Protein AF-A0A4U0UN70-F1 (afdb_monomer_lite)

Sequence (633 aa):
MDRPNKPSAISPSGTGPQPSVHSEQGRVIASLPTGDSVEVLLYGATVTSWKANGRENIWVSDAAKLDGSKPVRGGVPIVFPCFGPPPKNHATSALPQHGFARNSTWVYLGKSSSESGKLASGGDDSVKLDFGLTSSELSEDAKKAWGYDFSLVYSVTLARDGLQTMLNVQNKGDKALEFQMLLHTYFRIDDISKVAINGLGSATYIDKVLNATEHQQSTPSLQITGEVDRVYSAIKQDTTSITQDGKPRLDVTRDGISDSVVWNPWIEKAKSMGDFEPKDGYKKMVCVETHHQPHGGPPISLLPLITNNTGVTHIIIAAIHLNDGADNITLNDDHPDHEKFNTLWGEVAWCQASGVKVMGMLGGAAKGSFARLDGDDPAIFEANYTPLREMFRKHRLDGIDLDIEEPTSIPGTIRLIDRLRADFGPTFLITLAPVATALLVGQPHLSGPAFDYHVLEAMRGHEIAWYNAQFYNGWGDASTTFWYEGIIGTGWRPEKVVVGLLTNPINGPSGYVAQPEIDRVLTVMRARHAGFGGVMGWEHFNALPGGTERPWEWAAHMSRVLHAPLPPMPAPQQQTPIRPYGQPAVLPPAPHPYPAESVKTLQDLGFTQQQAVAALNSTNGNVEYAAGLMFQD

Radius of gyration: 29.72 Å; chains: 1; bounding box: 67×87×91 Å

Structure (mmCIF, N/CA/C/O backbone):
data_AF-A0A4U0UN70-F1
#
_entry.id   AF-A0A4U0UN70-F1
#
loop_
_atom_site.group_PDB
_atom_site.id
_atom_site.type_symbol
_atom_site.label_atom_id
_atom_site.label_alt_id
_atom_site.label_comp_id
_atom_site.label_asym_id
_atom_site.label_entity_id
_atom_site.label_seq_id
_atom_site.pdbx_PDB_ins_code
_atom_site.Cartn_x
_atom_site.Cartn_y
_atom_site.Cartn_z
_atom_site.occupancy
_atom_site.B_iso_or_equiv
_atom_site.auth_seq_id
_atom_site.auth_comp_id
_atom_site.auth_asym_id
_atom_site.auth_atom_id
_atom_site.pdbx_PDB_model_num
ATOM 1 N N . MET A 1 1 ? -21.081 63.884 -5.073 1.00 39.16 1 MET A N 1
ATOM 2 C CA . MET A 1 1 ? -21.627 62.711 -5.783 1.00 39.16 1 MET A CA 1
ATOM 3 C C . MET A 1 1 ? -21.944 61.654 -4.743 1.00 39.16 1 MET A C 1
ATOM 5 O O . MET A 1 1 ? -21.038 60.955 -4.306 1.00 39.16 1 MET A O 1
ATOM 9 N N . ASP A 1 2 ? -23.203 61.590 -4.321 1.00 41.53 2 ASP A N 1
ATOM 10 C CA . ASP A 1 2 ? -23.737 60.471 -3.546 1.00 41.53 2 ASP A CA 1
ATOM 11 C C . ASP A 1 2 ? -23.903 59.261 -4.468 1.00 41.53 2 ASP A C 1
ATOM 13 O O . ASP A 1 2 ? -24.497 59.373 -5.540 1.00 41.53 2 ASP A O 1
ATOM 17 N N . ARG A 1 3 ? -23.348 58.107 -4.083 1.00 40.53 3 ARG A N 1
ATOM 18 C CA . ARG A 1 3 ? -23.580 56.838 -4.788 1.00 40.53 3 ARG A CA 1
ATOM 19 C C . ARG A 1 3 ? -24.790 56.144 -4.141 1.00 40.53 3 ARG A C 1
ATOM 21 O O . ARG A 1 3 ? -24.678 55.758 -2.980 1.00 40.53 3 ARG A O 1
ATOM 28 N N . PRO A 1 4 ? -25.917 55.943 -4.850 1.00 43.00 4 PRO A N 1
ATOM 29 C CA . PRO A 1 4 ? -27.187 55.521 -4.248 1.00 43.00 4 PRO A CA 1
ATOM 30 C C . PRO A 1 4 ? -27.306 54.018 -3.927 1.00 43.00 4 PRO A C 1
ATOM 32 O O . PRO A 1 4 ? -28.403 53.554 -3.666 1.00 43.00 4 PRO A O 1
ATOM 35 N N . ASN A 1 5 ? -26.210 53.251 -3.896 1.00 49.62 5 ASN A N 1
ATOM 36 C CA . ASN A 1 5 ? -26.229 51.812 -3.593 1.00 49.62 5 ASN A CA 1
ATOM 37 C C . ASN A 1 5 ? -25.052 51.426 -2.684 1.00 49.62 5 ASN A C 1
ATOM 39 O O . ASN A 1 5 ? -24.088 50.799 -3.125 1.00 49.62 5 ASN A O 1
ATOM 43 N N . LYS A 1 6 ? -25.105 51.825 -1.409 1.00 39.16 6 LYS A N 1
ATOM 44 C CA . LYS A 1 6 ? -24.233 51.247 -0.377 1.00 39.16 6 LYS A CA 1
ATOM 45 C C . LYS A 1 6 ? -24.945 50.000 0.167 1.00 39.16 6 LYS A C 1
ATOM 47 O O . LYS A 1 6 ? -26.040 50.165 0.702 1.00 39.16 6 LYS A O 1
ATOM 52 N N . PRO A 1 7 ? -24.396 48.779 0.023 1.00 43.22 7 PRO A N 1
ATOM 53 C CA . PRO A 1 7 ? -25.007 47.601 0.626 1.00 43.22 7 PRO A CA 1
ATOM 54 C C . PRO A 1 7 ? -25.120 47.815 2.138 1.00 43.22 7 PRO A C 1
ATOM 56 O O . PRO A 1 7 ? -24.177 48.283 2.783 1.00 43.22 7 PRO A O 1
ATOM 59 N N . SER A 1 8 ? -26.301 47.535 2.685 1.00 43.47 8 SER A N 1
ATOM 60 C CA . SER A 1 8 ? -26.552 47.563 4.122 1.00 43.47 8 SER A CA 1
ATOM 61 C C . SER A 1 8 ? -25.550 46.640 4.809 1.00 43.47 8 SER A C 1
ATOM 63 O O . SER A 1 8 ? -25.356 45.507 4.369 1.00 43.47 8 SER A O 1
ATOM 65 N N . ALA A 1 9 ? -24.897 47.117 5.870 1.00 42.62 9 ALA A N 1
ATOM 66 C CA . ALA A 1 9 ? -24.061 46.257 6.694 1.00 42.62 9 ALA A CA 1
ATOM 67 C C . ALA A 1 9 ? -24.926 45.093 7.192 1.00 42.62 9 ALA A C 1
ATOM 69 O O . ALA A 1 9 ? -25.946 45.317 7.850 1.00 42.62 9 ALA A O 1
ATOM 70 N N . ILE A 1 10 ? -24.541 43.867 6.832 1.00 39.62 10 ILE A N 1
ATOM 71 C CA . ILE A 1 10 ? -25.131 42.653 7.386 1.00 39.62 10 ILE A CA 1
ATOM 72 C C . ILE A 1 10 ? -24.912 42.756 8.895 1.00 39.62 10 ILE A C 1
ATOM 74 O O . ILE A 1 10 ? -23.777 42.746 9.369 1.00 39.62 10 ILE A O 1
ATOM 78 N N . SER A 1 11 ? -25.996 42.956 9.644 1.00 39.81 11 SER A N 1
ATOM 79 C CA . SER A 1 11 ? -25.937 42.835 11.098 1.00 39.81 11 SER A CA 1
ATOM 80 C C . SER A 1 11 ? -25.571 41.379 11.382 1.00 39.81 11 SER A C 1
ATOM 82 O O . SER A 1 11 ? -26.211 40.514 10.779 1.00 39.81 11 SER A O 1
ATOM 84 N N . PRO A 1 12 ? -24.565 41.073 12.222 1.00 40.34 12 PRO A N 1
ATOM 85 C CA . PRO A 1 12 ? -24.268 39.689 12.553 1.00 40.34 12 PRO A CA 1
ATOM 86 C C . PRO A 1 12 ? -25.548 39.065 13.109 1.00 40.34 12 PRO A C 1
ATOM 88 O O . PRO A 1 12 ? -26.079 39.515 14.126 1.00 40.34 12 PRO A O 1
ATOM 91 N N . SER A 1 13 ? -26.085 38.073 12.397 1.00 41.88 13 SER A N 1
ATOM 92 C CA . SER A 1 13 ? -27.080 37.167 12.953 1.00 41.88 13 SER A CA 1
ATOM 93 C C . SER A 1 13 ? -26.479 36.631 14.244 1.00 41.88 13 SER A C 1
ATOM 95 O O . SER A 1 13 ? -25.372 36.095 14.203 1.00 41.88 13 SER A O 1
ATOM 97 N N . GLY A 1 14 ? -27.148 36.850 15.379 1.00 40.41 14 GLY A N 1
ATOM 98 C CA . GLY A 1 14 ? -26.668 36.366 16.668 1.00 40.41 14 GLY A CA 1
ATOM 99 C C . GLY A 1 14 ? -26.328 34.888 16.544 1.00 40.41 14 GLY A C 1
ATOM 100 O O . GLY A 1 14 ? -27.217 34.079 16.291 1.00 40.41 14 GLY A O 1
ATOM 101 N N . THR A 1 15 ? -25.038 34.565 16.642 1.00 49.91 15 THR A N 1
ATOM 102 C CA . THR A 1 15 ? -24.543 33.192 16.686 1.00 49.91 15 THR A CA 1
ATOM 103 C C . THR A 1 15 ? -25.329 32.476 17.772 1.00 49.91 15 THR A C 1
ATOM 105 O O . THR A 1 15 ? -25.362 32.950 18.913 1.00 49.91 15 THR A O 1
ATOM 108 N N . GLY A 1 16 ? -26.000 31.379 17.418 1.00 59.00 16 GLY A N 1
ATOM 109 C CA . GLY A 1 16 ? -26.652 30.522 18.400 1.00 59.00 16 GLY A CA 1
ATOM 110 C C . GLY A 1 16 ? -25.645 30.064 19.464 1.00 59.00 16 GLY A C 1
ATOM 111 O O . GLY A 1 16 ? -24.437 30.295 19.318 1.00 59.00 16 GLY A O 1
ATOM 112 N N . PRO A 1 17 ? -26.107 29.452 20.565 1.00 67.38 17 PRO A N 1
ATOM 113 C CA . PRO A 1 17 ? -25.191 28.911 21.560 1.00 67.38 17 PRO A CA 1
ATOM 114 C C . PRO A 1 17 ? -24.171 27.992 20.870 1.00 67.38 17 PRO A C 1
ATOM 116 O O . PRO A 1 17 ? -24.545 27.143 20.072 1.00 67.38 17 PRO A O 1
ATOM 119 N N . GLN A 1 18 ? -22.888 28.219 21.142 1.00 79.69 18 GLN A N 1
ATOM 120 C CA . GLN A 1 18 ? -21.771 27.521 20.502 1.00 79.69 18 GLN A CA 1
ATOM 121 C C . GLN A 1 18 ? -21.252 26.389 21.390 1.00 79.69 18 GLN A C 1
ATOM 123 O O . GLN A 1 18 ? -21.380 26.473 22.618 1.00 79.69 18 GLN A O 1
ATOM 128 N N . PRO A 1 19 ? -20.563 25.390 20.817 1.00 86.94 19 PRO A N 1
ATOM 129 C CA . PRO A 1 19 ? -19.775 24.451 21.594 1.00 86.94 19 PRO A CA 1
ATOM 130 C C . PRO A 1 19 ? -18.744 25.170 22.475 1.00 86.94 19 PRO A C 1
ATOM 132 O O . PRO A 1 19 ? -17.940 25.994 22.018 1.00 86.94 19 PRO A O 1
ATOM 135 N N . SER A 1 20 ? -18.740 24.821 23.758 1.00 90.88 20 SER A N 1
ATOM 136 C CA . SER A 1 20 ? -17.734 25.283 24.712 1.00 90.88 20 SER A CA 1
ATOM 137 C C . SER A 1 20 ? -16.562 24.308 24.732 1.00 90.88 20 SER A C 1
ATOM 139 O O . SER A 1 20 ? -16.768 23.098 24.695 1.00 90.88 20 SER A O 1
ATOM 141 N N . VAL A 1 21 ? -15.336 24.830 24.779 1.00 94.19 21 VAL A N 1
ATOM 142 C CA . VAL A 1 21 ? -14.118 24.030 24.960 1.00 94.19 21 VAL A CA 1
ATOM 143 C C . VAL A 1 21 ? -13.220 24.757 25.939 1.00 94.19 21 VAL A C 1
ATOM 145 O O . VAL A 1 21 ? -12.977 25.952 25.769 1.00 94.19 21 VAL A O 1
ATOM 148 N N . HIS A 1 22 ? -12.733 24.049 26.946 1.00 93.56 22 HIS A N 1
ATOM 149 C CA . HIS A 1 22 ? -11.763 24.578 27.894 1.00 93.56 22 HIS A CA 1
ATOM 150 C C . HIS A 1 22 ? -10.779 23.488 28.304 1.00 93.56 22 HIS A C 1
ATOM 152 O O . HIS A 1 22 ? -11.084 22.296 28.240 1.00 93.56 22 HIS A O 1
ATOM 158 N N . SER A 1 23 ? -9.591 23.921 28.716 1.00 93.38 23 SER A N 1
ATOM 159 C CA . SER A 1 23 ? -8.544 23.034 29.203 1.00 93.38 23 SER A CA 1
ATOM 160 C C . SER A 1 23 ? -8.324 23.280 30.688 1.00 93.38 23 SER A C 1
ATOM 162 O O . SER A 1 23 ? -8.111 24.418 31.103 1.00 93.38 23 SER A O 1
ATOM 164 N N . GLU A 1 24 ? -8.351 22.222 31.487 1.00 90.44 24 GLU A N 1
ATOM 165 C CA . GLU A 1 24 ? -8.131 22.283 32.930 1.00 90.44 24 GLU A CA 1
ATOM 166 C C . GLU A 1 24 ? -7.367 21.036 33.386 1.00 90.44 24 GLU A C 1
ATOM 168 O O . GLU A 1 24 ? -7.670 19.930 32.952 1.00 90.44 24 GLU A O 1
ATOM 173 N N . GLN A 1 25 ? -6.358 21.209 34.250 1.00 88.38 25 GLN A N 1
ATOM 174 C CA . GLN A 1 25 ? -5.644 20.109 34.927 1.00 88.38 25 GLN A CA 1
ATOM 175 C C . GLN A 1 25 ? -5.179 18.973 33.987 1.00 88.38 25 GLN A C 1
ATOM 177 O O . GLN A 1 25 ? -5.319 17.791 34.296 1.00 88.38 25 GLN A O 1
ATOM 182 N N . GLY A 1 26 ? -4.628 19.325 32.819 1.00 94.31 26 GLY A N 1
ATOM 183 C CA . GLY A 1 26 ? -4.146 18.343 31.840 1.00 94.31 26 GLY A CA 1
ATOM 184 C C . GLY A 1 26 ? -5.257 17.620 31.071 1.00 94.31 26 GLY A C 1
ATOM 185 O O . GLY A 1 26 ? -5.017 16.550 30.514 1.00 94.31 26 GLY A O 1
ATOM 186 N N . ARG A 1 27 ? -6.466 18.184 31.041 1.00 96.69 27 ARG A N 1
ATOM 187 C CA . ARG A 1 27 ? -7.630 17.676 30.310 1.00 96.69 27 ARG A CA 1
ATOM 188 C C . ARG A 1 27 ? -8.160 18.733 29.356 1.00 96.69 27 ARG A C 1
ATOM 190 O O . ARG A 1 27 ? -7.995 19.927 29.599 1.00 96.69 27 ARG A O 1
ATOM 197 N N . VAL A 1 28 ? -8.828 18.283 28.304 1.00 98.06 28 VAL A N 1
ATOM 198 C CA . VAL A 1 28 ? -9.629 19.113 27.403 1.00 98.06 28 VAL A CA 1
ATOM 199 C C . VAL A 1 28 ? -11.071 18.641 27.502 1.00 98.06 28 VAL A C 1
ATOM 201 O O . VAL A 1 28 ? -11.358 17.462 27.296 1.00 98.06 28 VAL A O 1
ATOM 204 N N . ILE A 1 29 ? -11.968 19.561 27.840 1.00 97.62 29 ILE A N 1
ATOM 205 C CA . ILE A 1 29 ? -13.396 19.296 27.997 1.00 97.62 29 ILE A CA 1
ATOM 206 C C . ILE A 1 29 ? -14.133 20.081 26.926 1.00 97.62 29 ILE A C 1
ATOM 208 O O . ILE A 1 29 ? -13.940 21.294 26.798 1.00 97.62 29 ILE A O 1
ATOM 212 N N . ALA A 1 30 ? -14.994 19.396 26.181 1.00 95.56 30 ALA A N 1
ATOM 213 C CA . ALA A 1 30 ? -15.898 20.020 25.232 1.00 95.56 30 ALA A CA 1
ATOM 214 C C . ALA A 1 30 ? -17.350 19.670 25.548 1.00 95.56 30 ALA A C 1
ATOM 216 O O . ALA A 1 30 ? -17.654 18.521 25.860 1.00 95.56 30 ALA A O 1
ATOM 217 N N . SER A 1 31 ? -18.237 20.656 25.427 1.00 94.50 31 SER A N 1
ATOM 218 C CA . SER A 1 31 ? -19.676 20.477 25.630 1.00 94.50 31 SER A CA 1
ATOM 219 C C . SER A 1 31 ? -20.471 21.199 24.554 1.00 94.50 31 SER A C 1
ATOM 221 O O . SER A 1 31 ? -20.181 22.358 24.239 1.00 94.50 31 SER A O 1
ATOM 223 N N . LEU A 1 32 ? -21.491 20.526 24.032 1.00 91.75 32 LEU A N 1
ATOM 224 C CA . LEU A 1 32 ? -22.459 21.088 23.099 1.00 91.75 32 LEU A CA 1
ATOM 225 C C . LEU A 1 32 ? -23.590 21.805 23.855 1.00 91.75 32 LEU A C 1
ATOM 227 O O . LEU A 1 32 ? -23.901 21.442 24.993 1.00 91.75 32 LEU A O 1
ATOM 231 N N . PRO A 1 33 ? -24.280 22.768 23.220 1.00 88.38 33 PRO A N 1
ATOM 232 C CA . PRO A 1 33 ? -25.488 23.386 23.774 1.00 88.38 33 PRO A CA 1
ATOM 233 C C . PRO A 1 33 ? -26.600 22.389 24.130 1.00 88.38 33 PRO A C 1
ATOM 235 O O . PRO A 1 33 ? -27.427 22.665 24.996 1.00 88.38 33 PRO A O 1
ATOM 238 N N . THR A 1 34 ? -26.619 21.228 23.471 1.00 86.94 34 THR A N 1
ATOM 239 C CA . THR A 1 34 ? -27.559 20.127 23.725 1.00 86.94 34 THR A CA 1
ATOM 240 C C . THR A 1 34 ? -27.290 19.383 25.036 1.00 86.94 34 THR A C 1
ATOM 242 O O . THR A 1 34 ? -28.131 18.596 25.467 1.00 86.94 34 THR A O 1
ATOM 245 N N . GLY A 1 35 ? -26.156 19.647 25.694 1.00 90.88 35 GLY A N 1
ATOM 246 C CA . GLY A 1 35 ? -25.742 19.012 26.945 1.00 90.88 35 GLY A CA 1
ATOM 247 C C . GLY A 1 35 ? -24.830 17.796 26.766 1.00 90.88 35 GLY A C 1
ATOM 248 O O . GLY A 1 35 ? -24.336 17.272 27.764 1.00 90.88 35 GLY A O 1
ATOM 249 N N . ASP A 1 36 ? -24.583 17.356 25.529 1.00 94.81 36 ASP A N 1
ATOM 250 C CA . ASP A 1 36 ? -23.566 16.351 25.223 1.00 94.81 36 ASP A CA 1
ATOM 251 C C . ASP A 1 36 ? -22.178 16.887 25.589 1.00 94.81 36 ASP A C 1
ATOM 253 O O . ASP A 1 36 ? -21.886 18.068 25.386 1.00 94.81 36 ASP A O 1
ATOM 257 N N . SER A 1 37 ? -21.308 16.033 26.123 1.00 97.06 37 SER A N 1
ATOM 258 C CA . SER A 1 37 ? -19.964 16.437 26.539 1.00 97.06 37 SER A CA 1
ATOM 259 C C . SER A 1 37 ? -18.942 15.325 26.361 1.00 97.06 37 SER A C 1
ATOM 261 O O . SER A 1 37 ? -19.271 14.153 26.541 1.00 97.06 37 SER A O 1
ATOM 263 N N . VAL A 1 38 ? -17.691 15.693 26.106 1.00 98.31 38 VAL A N 1
ATOM 264 C CA . VAL A 1 38 ? -16.540 14.786 26.084 1.00 98.31 38 VAL A CA 1
ATOM 265 C C . VAL A 1 38 ? -15.403 15.352 26.928 1.00 98.31 38 VAL A C 1
ATOM 267 O O . VAL A 1 38 ? -15.160 16.560 26.932 1.00 98.31 38 VAL A O 1
ATOM 270 N N . GLU A 1 39 ? -14.700 14.472 27.632 1.00 98.44 39 GLU A N 1
ATOM 271 C CA . GLU A 1 39 ? -13.468 14.780 28.355 1.00 98.44 39 GLU A CA 1
ATOM 272 C C . GLU A 1 39 ? -12.322 13.935 27.797 1.00 98.44 39 GLU A C 1
ATOM 274 O O . GLU A 1 39 ? -12.443 12.712 27.678 1.00 98.44 39 GLU A O 1
ATOM 279 N N . VAL A 1 40 ? -11.206 14.590 27.471 1.00 98.69 40 VAL A N 1
ATOM 280 C CA . VAL A 1 40 ? -9.983 13.951 26.978 1.00 98.69 40 VAL A CA 1
ATOM 281 C C . VAL A 1 40 ? -8.817 14.307 27.893 1.00 98.69 40 VAL A C 1
ATOM 283 O O . VAL A 1 40 ? -8.477 15.480 28.050 1.00 98.69 40 VAL A O 1
ATOM 286 N N . LEU A 1 41 ? -8.183 13.300 28.490 1.00 98.50 41 LEU A N 1
ATOM 287 C CA . LEU A 1 41 ? -6.943 13.454 29.248 1.00 98.50 41 LEU A CA 1
ATOM 288 C C . LEU A 1 41 ? -5.764 13.566 28.272 1.00 98.50 41 LEU A C 1
ATOM 290 O O . LEU A 1 41 ? -5.604 12.707 27.408 1.00 98.50 41 LEU A O 1
ATOM 294 N N . LEU A 1 42 ? -4.912 14.588 28.419 1.00 98.31 42 LEU A N 1
ATOM 295 C CA . LEU A 1 42 ? -3.741 14.769 27.544 1.00 98.31 42 LEU A CA 1
ATOM 296 C C . LEU A 1 42 ? -2.763 13.596 27.649 1.00 98.31 42 LEU A C 1
ATOM 298 O O . LEU A 1 42 ? -2.145 13.211 26.657 1.00 98.31 42 LEU A O 1
ATOM 302 N N . TYR A 1 43 ? -2.648 12.990 28.831 1.00 98.25 43 TYR A N 1
ATOM 303 C CA . TYR A 1 43 ? -1.920 11.738 28.982 1.00 98.25 43 TYR A CA 1
ATOM 304 C C . TYR A 1 43 ? -2.631 10.612 28.219 1.00 98.25 43 TYR A C 1
ATOM 306 O O . TYR A 1 43 ? -3.768 10.238 28.516 1.00 98.25 43 TYR A O 1
ATOM 314 N N . GLY A 1 44 ? -1.954 10.111 27.191 1.00 97.88 44 GLY A N 1
ATOM 315 C CA . GLY A 1 44 ? -2.436 9.123 26.239 1.00 97.88 44 GLY A CA 1
ATOM 316 C C . GLY A 1 44 ? -3.505 9.615 25.263 1.00 97.88 44 GLY A C 1
ATOM 317 O O . GLY A 1 44 ? -4.091 8.765 24.598 1.00 97.88 44 GLY A O 1
ATOM 318 N N . ALA A 1 45 ? -3.816 10.923 25.237 1.00 98.25 45 ALA A N 1
ATOM 319 C CA . ALA A 1 45 ? -4.998 11.490 24.566 1.00 98.25 45 ALA A CA 1
ATOM 320 C C . ALA A 1 45 ? -6.278 10.663 24.821 1.00 98.25 45 ALA A C 1
ATOM 322 O O . ALA A 1 45 ? -7.106 10.449 23.934 1.00 98.25 45 ALA A O 1
ATOM 323 N N . THR A 1 46 ? -6.417 10.141 26.043 1.00 98.50 46 THR A N 1
ATOM 324 C CA . THR A 1 46 ? -7.454 9.160 26.367 1.00 98.50 46 THR A CA 1
ATOM 325 C C . THR A 1 46 ? -8.775 9.868 26.618 1.00 98.50 46 THR A C 1
ATOM 327 O O . THR A 1 46 ? -8.876 10.685 27.533 1.00 98.50 46 THR A O 1
ATOM 330 N N . VAL A 1 47 ? -9.814 9.516 25.857 1.00 98.75 47 VAL A N 1
ATOM 331 C CA . VAL A 1 47 ? -11.188 9.928 26.182 1.00 98.75 47 VAL A CA 1
ATOM 332 C C . VAL A 1 47 ? -11.597 9.235 27.481 1.00 98.75 47 VAL A C 1
ATOM 334 O O . VAL A 1 47 ? -11.630 8.007 27.535 1.00 98.75 47 VAL A O 1
ATOM 337 N N . THR A 1 48 ? -11.888 10.002 28.528 1.00 98.44 48 THR A N 1
ATOM 338 C CA . THR A 1 48 ? -12.242 9.497 29.869 1.00 98.44 48 THR A CA 1
ATOM 339 C C . THR A 1 48 ? -13.737 9.594 30.163 1.00 98.44 48 THR A C 1
ATOM 341 O O . THR A 1 48 ? -14.237 8.866 31.015 1.00 98.44 48 THR A O 1
ATOM 344 N N . SER A 1 49 ? -14.468 10.452 29.451 1.00 98.44 49 SER A N 1
ATOM 345 C CA . SER A 1 49 ? -15.922 10.593 29.572 1.00 98.44 49 SER A CA 1
ATOM 346 C C . SER A 1 49 ? -16.516 10.986 28.226 1.00 98.44 49 SER A C 1
ATOM 348 O O . SER A 1 49 ? -15.965 11.839 27.530 1.00 98.44 49 SER A O 1
ATOM 350 N N . TRP A 1 50 ? -17.652 10.387 27.873 1.00 98.56 50 TRP A N 1
ATOM 351 C CA . TRP A 1 50 ? -18.524 10.875 26.808 1.00 98.56 50 TRP A CA 1
ATOM 352 C C . TRP A 1 50 ? -19.974 10.716 27.248 1.00 98.56 50 TRP A C 1
ATOM 354 O O . TRP A 1 50 ? -20.500 9.608 27.384 1.00 98.56 50 TRP A O 1
ATOM 364 N N . LYS A 1 51 ? -20.630 11.853 27.461 1.00 98.25 51 LYS A N 1
ATOM 365 C CA . LYS A 1 51 ? -22.034 11.924 27.840 1.00 98.25 51 LYS A CA 1
ATOM 366 C C . LYS A 1 51 ? -22.847 12.348 26.635 1.00 98.25 51 LYS A C 1
ATOM 368 O O . LYS A 1 51 ? -22.600 13.411 26.077 1.00 98.25 51 LYS A O 1
ATOM 373 N N . ALA A 1 52 ? -23.839 11.539 26.297 1.00 94.88 52 ALA A N 1
ATOM 374 C CA . ALA A 1 52 ? -24.858 11.871 25.314 1.00 94.88 52 ALA A CA 1
ATOM 375 C C . ALA A 1 52 ? -26.230 11.629 25.933 1.00 94.88 52 ALA A C 1
ATOM 377 O O . ALA A 1 52 ? -26.410 10.667 26.686 1.00 94.88 52 ALA A O 1
ATOM 378 N N . ASN A 1 53 ? -27.188 12.522 25.671 1.00 89.50 53 ASN A N 1
ATOM 379 C CA . ASN A 1 53 ? -28.541 12.433 26.236 1.00 89.50 53 ASN A CA 1
ATOM 380 C C . ASN A 1 53 ? -28.555 12.242 27.775 1.00 89.50 53 ASN A C 1
ATOM 382 O O . ASN A 1 53 ? -29.348 11.479 28.326 1.00 89.50 53 ASN A O 1
ATOM 386 N N . GLY A 1 54 ? -27.626 12.904 28.479 1.00 90.81 54 GLY A N 1
ATOM 387 C CA . GLY A 1 54 ? -27.484 12.830 29.939 1.00 90.81 54 GLY A CA 1
ATOM 388 C C . GLY A 1 54 ? -26.920 11.509 30.486 1.00 90.81 54 GLY A C 1
ATOM 389 O O . GLY A 1 54 ? -26.861 11.335 31.704 1.00 90.81 54 GLY A O 1
ATOM 390 N N . ARG A 1 55 ? -26.490 10.579 29.625 1.00 95.38 55 ARG A N 1
ATOM 391 C CA . ARG A 1 55 ? -25.961 9.265 30.008 1.00 95.38 55 ARG A CA 1
ATOM 392 C C . ARG A 1 55 ? -24.472 9.156 29.693 1.00 95.38 55 ARG A C 1
ATOM 394 O O . ARG A 1 55 ? -24.054 9.429 28.577 1.00 95.38 55 ARG A O 1
ATOM 401 N N . GLU A 1 56 ? -23.690 8.699 30.670 1.00 98.06 56 GLU A N 1
ATOM 402 C CA . GLU A 1 56 ? -22.283 8.332 30.469 1.00 98.06 56 GLU A CA 1
ATOM 403 C C . GLU A 1 56 ? -22.173 7.051 29.630 1.00 98.06 56 GLU A C 1
ATOM 405 O O . GLU A 1 56 ? -22.776 6.022 29.968 1.00 98.06 56 GLU A O 1
ATOM 410 N N . ASN A 1 57 ? -21.392 7.117 28.554 1.00 98.31 57 ASN A N 1
ATOM 411 C CA . ASN A 1 57 ? -21.167 6.017 27.620 1.00 98.31 57 ASN A CA 1
ATOM 412 C C . ASN A 1 57 ? -19.806 5.346 27.796 1.00 98.31 57 ASN A C 1
ATOM 414 O O . ASN A 1 57 ? -19.626 4.235 27.298 1.00 98.31 57 ASN A O 1
ATOM 418 N N . ILE A 1 58 ? -18.881 5.968 28.524 1.00 98.56 58 ILE A N 1
ATOM 419 C CA . ILE A 1 58 ? -17.527 5.467 28.733 1.00 98.56 58 ILE A CA 1
ATOM 420 C C . ILE A 1 58 ? -17.381 4.938 30.157 1.00 98.56 58 ILE A C 1
ATOM 422 O O . ILE A 1 58 ? -17.822 5.549 31.130 1.00 98.56 58 ILE A O 1
ATOM 426 N N . TRP A 1 59 ? -16.795 3.752 30.287 1.00 98.69 59 TRP A N 1
ATOM 427 C CA . TRP A 1 59 ? -16.456 3.177 31.581 1.00 98.69 59 TRP A CA 1
ATOM 428 C C . TRP A 1 59 ? -14.989 3.459 31.904 1.00 98.69 59 TRP A C 1
ATOM 430 O O . TRP A 1 59 ? -14.097 3.184 31.100 1.00 98.69 59 TRP A O 1
ATOM 440 N N . VAL A 1 60 ? -14.744 3.980 33.103 1.00 98.62 60 VAL A N 1
ATOM 441 C CA . VAL A 1 60 ? -13.414 4.174 33.685 1.00 98.62 60 VAL A CA 1
ATOM 442 C C . VAL A 1 60 ? -13.406 3.509 35.053 1.00 98.62 60 VAL A C 1
ATOM 444 O O . VAL A 1 60 ? -14.382 3.609 35.791 1.00 98.62 60 VAL A O 1
ATOM 447 N N . SER A 1 61 ? -12.323 2.801 35.364 1.00 98.50 61 SER A N 1
ATOM 448 C CA . SER A 1 61 ? -12.114 2.186 36.674 1.00 98.50 61 SER A CA 1
ATOM 449 C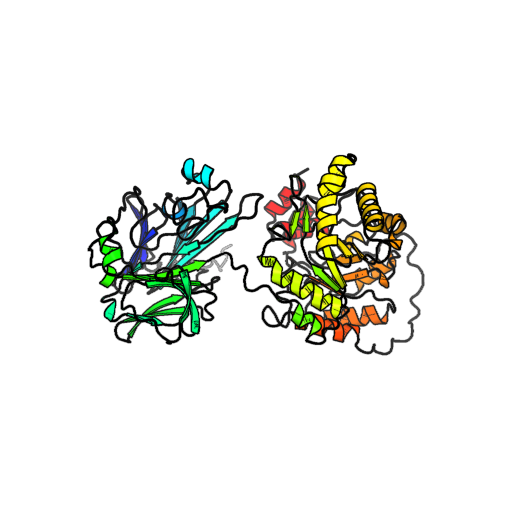 C . SER A 1 61 ? -11.982 3.250 37.762 1.00 98.50 61 SER A C 1
ATOM 451 O O . SER A 1 61 ? -11.262 4.232 37.580 1.00 98.50 61 SER A O 1
ATOM 453 N N . ASP A 1 62 ? -12.562 3.007 38.936 1.00 97.94 62 ASP A N 1
ATOM 454 C CA . ASP A 1 62 ? -12.428 3.897 40.099 1.00 97.94 62 ASP A CA 1
ATOM 455 C C . ASP A 1 62 ? -10.975 3.971 40.607 1.00 97.94 62 ASP A C 1
ATOM 457 O O . ASP A 1 62 ? -10.566 4.944 41.240 1.00 97.94 62 ASP A O 1
ATOM 461 N N . ALA A 1 63 ? -10.167 2.948 40.309 1.00 97.38 63 ALA A N 1
ATOM 462 C CA . ALA A 1 63 ? -8.742 2.900 40.631 1.00 97.38 63 ALA A CA 1
ATOM 463 C C . ALA A 1 63 ? -7.839 3.429 39.500 1.00 97.38 63 ALA A C 1
ATOM 465 O O . ALA A 1 63 ? -6.608 3.397 39.641 1.00 97.38 63 ALA A O 1
ATOM 466 N N . ALA A 1 64 ? -8.415 3.903 38.385 1.00 96.88 64 ALA A N 1
ATOM 467 C CA . ALA A 1 64 ? -7.648 4.432 37.265 1.00 96.88 64 ALA A CA 1
ATOM 468 C C . ALA A 1 64 ? -6.774 5.615 37.702 1.00 96.88 64 ALA A C 1
ATOM 470 O O . ALA A 1 64 ? -7.193 6.507 38.442 1.00 96.88 64 ALA A O 1
ATOM 471 N N . LYS A 1 65 ? -5.531 5.636 37.218 1.00 95.56 65 LYS A N 1
ATOM 472 C CA . LYS A 1 65 ? -4.618 6.758 37.431 1.00 95.56 65 LYS A CA 1
ATOM 473 C C . LYS A 1 65 ? -4.852 7.799 36.345 1.00 95.56 65 LYS A C 1
ATOM 475 O O . LYS A 1 65 ? -4.620 7.531 35.174 1.00 95.56 65 LYS A O 1
ATOM 480 N N . LEU A 1 66 ? -5.340 8.971 36.749 1.00 95.31 66 LEU A N 1
ATOM 481 C CA . LEU A 1 66 ? -5.614 10.114 35.866 1.00 95.31 66 LEU A CA 1
ATOM 482 C C . LEU A 1 66 ? -4.584 11.243 36.034 1.00 95.31 66 LEU A C 1
ATOM 484 O O . LEU A 1 66 ? -4.779 12.341 35.527 1.00 95.31 66 LEU A O 1
ATOM 488 N N . ASP A 1 67 ? -3.510 10.978 36.778 1.00 93.62 67 ASP A N 1
ATOM 489 C CA . ASP A 1 67 ? -2.402 11.896 37.069 1.00 93.62 67 ASP A CA 1
ATOM 490 C C . ASP A 1 67 ? -1.238 11.767 36.068 1.00 93.62 67 ASP A C 1
ATOM 492 O O . ASP A 1 67 ? -0.209 12.419 36.225 1.00 93.62 67 ASP A O 1
ATOM 496 N N . GLY A 1 68 ? -1.386 10.909 35.053 1.00 92.50 68 GLY A N 1
ATOM 497 C CA . GLY A 1 68 ? -0.353 10.617 34.060 1.00 92.50 68 GLY A CA 1
ATOM 498 C C . GLY A 1 68 ? 0.749 9.666 34.537 1.00 92.50 68 GLY A C 1
ATOM 499 O O . GLY A 1 68 ? 1.733 9.471 33.832 1.00 92.50 68 GLY A O 1
ATOM 500 N N . SER A 1 69 ? 0.611 9.047 35.717 1.00 92.69 69 SER A N 1
ATOM 501 C CA . SER A 1 69 ? 1.611 8.092 36.223 1.00 92.69 69 SER A CA 1
ATOM 502 C C . SER A 1 69 ? 1.551 6.718 35.548 1.00 92.69 69 SER A C 1
ATOM 504 O O . SER A 1 69 ? 2.537 5.978 35.567 1.00 92.69 69 SER A O 1
ATOM 506 N N . LYS A 1 70 ? 0.388 6.344 35.001 1.00 94.56 70 LYS A N 1
ATOM 507 C CA . LYS A 1 70 ? 0.124 5.065 34.328 1.00 94.56 70 LYS A CA 1
ATOM 508 C C . LYS A 1 70 ? -0.966 5.247 33.271 1.00 94.56 70 LYS A C 1
ATOM 510 O O . LYS A 1 70 ? -1.797 6.141 33.433 1.00 94.56 70 LYS A O 1
ATOM 515 N N . PRO A 1 71 ? -1.034 4.375 32.247 1.00 95.00 71 PRO A N 1
ATOM 516 C CA . PRO A 1 71 ? -2.174 4.322 31.339 1.00 95.00 71 PRO A CA 1
ATOM 517 C C . PRO A 1 71 ? -3.501 4.234 32.083 1.00 95.00 71 PRO A C 1
ATOM 519 O O . PRO A 1 71 ? -3.628 3.501 33.068 1.00 95.00 71 PRO A O 1
ATOM 522 N N . VAL A 1 72 ? -4.501 4.949 31.577 1.00 97.50 72 VAL A N 1
ATOM 523 C CA . VAL A 1 72 ? -5.846 4.948 32.151 1.00 97.50 72 VAL A CA 1
ATOM 524 C C . VAL A 1 72 ? -6.468 3.558 31.998 1.00 97.50 72 VAL A C 1
ATOM 526 O O . VAL A 1 72 ? -6.510 2.992 30.904 1.00 97.50 72 VAL A O 1
ATOM 529 N N . ARG A 1 73 ? -6.977 2.998 33.103 1.00 97.69 73 ARG A N 1
ATOM 530 C CA . ARG A 1 73 ? -7.800 1.785 33.069 1.00 97.69 73 ARG A CA 1
ATOM 531 C C . ARG A 1 73 ? -9.242 2.164 32.747 1.00 97.69 73 ARG A C 1
ATOM 533 O O . ARG A 1 73 ? -9.992 2.570 33.632 1.00 97.69 73 ARG A O 1
ATOM 540 N N . GLY A 1 74 ? -9.622 1.990 31.491 1.00 97.50 74 GLY A N 1
ATOM 541 C CA . GLY A 1 74 ? -10.910 2.421 30.962 1.00 97.50 74 GLY A CA 1
ATOM 542 C C . GLY A 1 74 ? -10.750 3.555 29.960 1.00 97.50 74 GLY A C 1
ATOM 543 O O . GLY A 1 74 ? -9.627 3.890 29.586 1.00 97.50 74 GLY A O 1
ATOM 544 N N . GLY A 1 75 ? -11.854 4.157 29.531 1.00 98.38 75 GLY A N 1
ATOM 545 C CA . GLY A 1 75 ? -11.797 5.222 28.536 1.00 98.38 75 GLY A CA 1
ATOM 546 C C . GLY A 1 75 ? -11.694 4.712 27.099 1.00 98.38 75 GLY A C 1
ATOM 547 O O . GLY A 1 75 ? -12.195 3.636 26.764 1.00 98.38 75 GLY A O 1
ATOM 548 N N . VAL A 1 76 ? -10.984 5.478 26.269 1.00 98.44 76 VAL A N 1
ATOM 549 C CA . VAL A 1 76 ? -10.518 5.085 24.929 1.00 98.44 76 VAL A CA 1
ATOM 550 C C . VAL A 1 76 ? -8.986 5.183 24.867 1.00 98.44 76 VAL A C 1
ATOM 552 O O . VAL A 1 76 ? -8.460 6.150 24.314 1.00 98.44 76 VAL A O 1
ATOM 555 N N . PRO A 1 77 ? -8.227 4.250 25.478 1.00 98.25 77 PRO A N 1
ATOM 556 C CA . PRO A 1 77 ? -6.776 4.234 25.343 1.00 98.25 77 PRO A CA 1
ATOM 557 C C . PRO A 1 77 ? -6.352 3.986 23.893 1.00 98.25 77 PRO A C 1
ATOM 559 O O . PRO A 1 77 ? -6.856 3.069 23.237 1.00 98.25 77 PRO A O 1
ATOM 562 N N . ILE A 1 78 ? -5.376 4.763 23.425 1.00 98.19 78 ILE A N 1
ATOM 563 C CA . ILE A 1 78 ? -4.778 4.608 22.097 1.00 98.19 78 ILE A CA 1
ATOM 564 C C . ILE A 1 78 ? -3.605 3.632 22.194 1.00 98.19 78 ILE A C 1
ATOM 566 O O . ILE A 1 78 ? -2.570 3.917 22.802 1.00 98.19 78 ILE A O 1
ATOM 570 N N . VAL A 1 79 ? -3.770 2.459 21.598 1.00 97.19 79 VAL A N 1
ATOM 571 C CA . VAL A 1 79 ? -2.726 1.440 21.480 1.00 97.19 79 VAL A CA 1
ATOM 572 C C . VAL A 1 79 ? -2.005 1.654 20.155 1.00 97.19 79 VAL A C 1
ATOM 574 O O . VAL A 1 79 ? -2.634 1.597 19.104 1.00 97.19 79 VAL A O 1
ATOM 577 N N . PHE A 1 80 ? -0.702 1.919 20.214 1.00 95.88 80 PHE A N 1
ATOM 578 C CA . PHE A 1 80 ? 0.176 2.097 19.054 1.00 95.88 80 PHE A CA 1
ATOM 579 C C . PHE A 1 80 ? 1.635 2.052 19.528 1.00 95.88 80 PHE A C 1
ATOM 581 O O . PHE A 1 80 ? 1.927 2.610 20.599 1.00 95.88 80 PHE A O 1
ATOM 588 N N . PRO A 1 81 ? 2.571 1.447 18.774 1.00 92.75 81 PRO A N 1
ATOM 589 C CA . PRO A 1 81 ? 2.431 0.793 17.461 1.00 92.75 81 PRO A CA 1
ATOM 590 C C . PRO A 1 81 ? 2.275 -0.739 17.524 1.00 92.75 81 PRO A C 1
ATOM 592 O O . PRO A 1 81 ? 2.427 -1.414 16.513 1.00 92.75 81 PRO A O 1
ATOM 595 N N . CYS A 1 82 ? 2.030 -1.330 18.696 1.00 90.44 82 CYS A N 1
ATOM 596 C CA . CYS A 1 82 ? 1.822 -2.775 18.835 1.00 90.44 82 CYS A CA 1
ATOM 597 C C . CYS A 1 82 ? 0.600 -3.081 19.701 1.00 90.44 82 CYS A C 1
ATOM 599 O O . CYS A 1 82 ? 0.354 -2.394 20.692 1.00 90.44 82 CYS A O 1
ATOM 601 N N . PHE A 1 83 ? -0.151 -4.130 19.359 1.00 88.00 83 PHE A N 1
ATOM 602 C CA . PHE A 1 83 ? -1.289 -4.618 20.129 1.00 88.00 83 PHE A CA 1
ATOM 603 C C . PHE A 1 83 ? -0.909 -5.853 20.950 1.00 88.00 83 PHE A C 1
ATOM 605 O O . PHE A 1 83 ? -0.553 -6.903 20.427 1.00 88.00 83 PHE A O 1
ATOM 612 N N . GLY A 1 84 ? -1.052 -5.749 22.273 1.00 83.69 84 GLY A N 1
ATOM 613 C CA . GLY A 1 84 ? -0.692 -6.830 23.183 1.00 83.69 84 GLY A CA 1
ATOM 614 C C . GLY A 1 84 ? 0.820 -6.905 23.413 1.00 83.69 84 GLY A C 1
ATOM 615 O O . GLY A 1 84 ? 1.503 -5.880 23.310 1.00 83.69 84 GLY A O 1
ATOM 616 N N . PRO A 1 85 ? 1.337 -8.069 23.850 1.00 81.56 85 PRO A N 1
ATOM 617 C CA . PRO A 1 85 ? 2.768 -8.266 24.040 1.00 81.56 85 PRO A CA 1
ATOM 618 C C . PRO A 1 85 ? 3.506 -8.118 22.703 1.00 81.56 85 PRO A C 1
ATOM 620 O O . PRO A 1 85 ? 3.069 -8.711 21.716 1.00 81.56 85 PRO A O 1
ATOM 623 N N . PRO A 1 86 ? 4.608 -7.355 22.645 1.00 82.12 86 PRO A N 1
ATOM 624 C CA . PRO A 1 86 ? 5.341 -7.170 21.400 1.00 82.12 86 PRO A CA 1
ATOM 625 C C . PRO A 1 86 ? 5.956 -8.497 20.906 1.00 82.12 86 PRO A C 1
ATOM 627 O O . PRO A 1 86 ? 6.408 -9.309 21.724 1.00 82.12 86 PRO A O 1
ATOM 630 N N . PRO A 1 87 ? 6.038 -8.725 19.582 1.00 72.69 87 PRO A N 1
ATOM 631 C CA . PRO A 1 87 ? 6.736 -9.883 19.034 1.00 72.69 87 PRO A CA 1
ATOM 632 C C . PRO A 1 87 ? 8.238 -9.780 19.313 1.00 72.69 87 PRO A C 1
ATOM 634 O O . PRO A 1 87 ? 8.816 -8.698 19.231 1.00 72.69 87 PRO A O 1
ATOM 637 N N . LYS A 1 88 ? 8.900 -10.911 19.591 1.00 73.88 88 LYS A N 1
ATOM 638 C CA . LYS A 1 88 ? 10.343 -10.934 19.905 1.00 73.88 88 LYS A CA 1
ATOM 639 C C . LYS A 1 88 ? 11.233 -10.472 18.744 1.00 73.88 88 LYS A C 1
ATOM 641 O O . LYS A 1 88 ? 12.280 -9.894 18.996 1.00 73.88 88 LYS A O 1
ATOM 646 N N . ASN A 1 89 ? 10.803 -10.709 17.505 1.00 73.44 89 ASN A N 1
ATOM 647 C CA . ASN A 1 89 ? 11.574 -10.450 16.285 1.00 73.44 89 ASN A CA 1
ATOM 648 C C . ASN A 1 89 ? 10.910 -9.363 15.423 1.00 73.44 89 ASN A C 1
ATOM 650 O O . ASN A 1 89 ? 10.789 -9.519 14.217 1.00 73.44 89 ASN A O 1
ATOM 654 N N . HIS A 1 90 ? 10.415 -8.298 16.049 1.00 76.88 90 HIS A N 1
ATOM 655 C CA . HIS A 1 90 ? 9.774 -7.180 15.357 1.00 76.88 90 HIS A CA 1
ATOM 656 C C . HIS A 1 90 ? 10.379 -5.854 15.827 1.00 76.88 90 HIS A C 1
ATOM 658 O O . HIS A 1 90 ? 10.949 -5.781 16.921 1.00 76.88 90 HIS A O 1
ATOM 664 N N . ALA A 1 91 ? 10.210 -4.790 15.039 1.00 76.50 91 ALA A N 1
ATOM 665 C CA . ALA A 1 91 ? 10.635 -3.430 15.380 1.00 76.50 91 ALA A CA 1
ATOM 666 C C . ALA A 1 91 ? 10.113 -2.957 16.752 1.00 76.50 91 ALA A C 1
ATOM 668 O O . ALA A 1 91 ? 10.767 -2.201 17.459 1.00 76.50 91 ALA A O 1
ATOM 669 N N . THR A 1 92 ? 8.954 -3.463 17.172 1.00 85.44 92 THR A N 1
ATOM 670 C CA . THR A 1 92 ? 8.330 -3.141 18.463 1.00 85.44 92 THR A CA 1
ATOM 671 C C . THR A 1 92 ? 8.805 -4.020 19.622 1.00 85.44 92 THR A C 1
ATOM 673 O O . THR A 1 92 ? 8.273 -3.885 20.719 1.00 85.44 92 THR A O 1
ATOM 676 N N . SER A 1 93 ? 9.745 -4.949 19.414 1.00 87.25 93 SER A N 1
ATOM 677 C CA . SER A 1 93 ? 10.182 -5.951 20.410 1.00 87.25 93 SER A CA 1
ATOM 678 C C . SER A 1 93 ? 10.642 -5.356 21.744 1.00 87.25 93 SER A C 1
ATOM 680 O O . SER A 1 93 ? 10.446 -5.971 22.792 1.00 87.25 93 SER A O 1
ATOM 682 N N . ALA A 1 94 ? 11.216 -4.151 21.715 1.00 92.81 94 ALA A N 1
ATOM 683 C CA . ALA A 1 94 ? 11.686 -3.427 22.894 1.00 92.81 94 ALA A CA 1
ATOM 684 C C . ALA A 1 94 ? 10.612 -2.539 23.557 1.00 92.81 94 ALA A C 1
ATOM 686 O O . ALA A 1 94 ? 10.876 -1.934 24.597 1.00 92.81 94 ALA A O 1
ATOM 687 N N . LEU A 1 95 ? 9.414 -2.432 22.973 1.00 92.88 95 LEU A N 1
ATOM 688 C CA . LEU A 1 95 ? 8.329 -1.600 23.496 1.00 92.88 95 LEU A CA 1
ATOM 689 C C . LEU A 1 95 ? 7.522 -2.319 24.585 1.00 92.88 95 LEU A C 1
ATOM 691 O O . LEU A 1 95 ? 7.462 -3.545 24.620 1.00 92.88 95 LEU A O 1
ATOM 695 N N . PRO A 1 96 ? 6.853 -1.585 25.488 1.00 93.19 96 PRO A N 1
ATOM 696 C CA . PRO A 1 96 ? 5.935 -2.202 26.434 1.00 93.19 96 PRO A CA 1
ATOM 697 C C . PRO A 1 96 ? 4.693 -2.762 25.729 1.00 93.19 96 PRO A C 1
ATOM 699 O O . PRO A 1 96 ? 4.360 -2.401 24.599 1.00 93.19 96 PRO A O 1
ATOM 702 N N . GLN A 1 97 ? 3.952 -3.610 26.446 1.00 90.94 97 GLN A N 1
ATOM 703 C CA . GLN A 1 97 ? 2.648 -4.089 25.996 1.00 90.94 97 GLN A CA 1
ATOM 704 C C . GLN A 1 97 ? 1.734 -2.907 25.631 1.00 90.94 97 GLN A C 1
ATOM 706 O O . GLN A 1 97 ? 1.518 -2.004 26.453 1.00 90.94 97 GLN A O 1
ATOM 711 N N . HIS A 1 98 ? 1.140 -2.977 24.437 1.00 93.56 98 HIS A N 1
ATOM 712 C CA . HIS A 1 98 ? 0.303 -1.934 23.829 1.00 93.56 98 HIS A CA 1
ATOM 713 C C . HIS A 1 98 ? 1.033 -0.647 23.398 1.00 93.56 98 HIS A C 1
ATOM 715 O O . HIS A 1 98 ? 0.399 0.397 23.215 1.00 93.56 98 HIS A O 1
ATOM 721 N N . GLY A 1 99 ? 2.355 -0.712 23.250 1.00 95.00 99 GLY A N 1
ATOM 722 C CA . GLY A 1 99 ? 3.168 0.374 22.721 1.00 95.00 99 GLY A CA 1
ATOM 723 C C . GLY A 1 99 ? 3.226 1.604 23.628 1.00 95.00 99 GLY A C 1
ATOM 724 O O . GLY A 1 99 ? 3.013 1.530 24.840 1.00 95.00 99 GLY A O 1
ATOM 725 N N . PHE A 1 100 ? 3.562 2.754 23.049 1.00 96.31 100 PHE A N 1
ATOM 726 C CA . PHE A 1 100 ? 3.882 3.973 23.797 1.00 96.31 100 PHE A CA 1
ATOM 727 C C . PHE A 1 100 ? 2.795 5.050 23.744 1.00 96.31 100 PHE A C 1
ATOM 729 O O . PHE A 1 100 ? 2.780 5.897 24.628 1.00 96.31 100 PHE A O 1
ATOM 736 N N . ALA A 1 101 ? 1.866 5.028 22.781 1.00 97.69 101 ALA A N 1
ATOM 737 C CA . ALA A 1 101 ? 0.923 6.136 22.575 1.00 97.69 101 ALA A CA 1
ATOM 738 C C . ALA A 1 101 ? 0.108 6.494 23.833 1.00 97.69 101 ALA A C 1
ATOM 740 O O . ALA A 1 101 ? 0.069 7.657 24.232 1.00 97.69 101 ALA A O 1
ATOM 741 N N . ARG A 1 102 ? -0.462 5.494 24.517 1.00 97.44 102 ARG A N 1
ATOM 742 C CA . ARG A 1 102 ? -1.179 5.660 25.798 1.00 97.44 102 ARG A CA 1
ATOM 743 C C . ARG A 1 102 ? -0.297 5.998 27.009 1.00 97.44 102 ARG A C 1
ATOM 745 O O . ARG A 1 102 ? -0.830 6.231 28.089 1.00 97.44 102 ARG A O 1
ATOM 752 N N . ASN A 1 103 ? 1.025 5.929 26.857 1.00 95.88 103 ASN A N 1
ATOM 753 C CA . ASN A 1 103 ? 2.010 6.202 27.906 1.00 95.88 103 ASN A CA 1
ATOM 754 C C . ASN A 1 103 ? 2.642 7.603 27.775 1.00 95.88 103 ASN A C 1
ATOM 756 O O . ASN A 1 103 ? 3.440 7.986 28.631 1.00 95.88 103 ASN A O 1
ATOM 760 N N . SER A 1 104 ? 2.315 8.345 26.715 1.00 97.44 104 SER A N 1
ATOM 761 C CA . SER A 1 104 ? 2.886 9.661 26.415 1.00 97.44 104 SER A CA 1
ATOM 762 C C . SER A 1 104 ? 1.882 10.779 26.671 1.00 97.44 104 SER A C 1
ATOM 764 O O . SER A 1 104 ? 0.677 10.575 26.550 1.00 97.44 104 SER A O 1
ATOM 766 N N . THR A 1 105 ? 2.359 11.984 26.977 1.00 97.56 105 THR A N 1
ATOM 767 C CA . THR A 1 105 ? 1.504 13.180 27.036 1.00 97.56 105 THR A CA 1
ATOM 768 C C . THR A 1 105 ? 1.400 13.797 25.648 1.00 97.56 105 THR A C 1
ATOM 770 O O . THR A 1 105 ? 2.407 14.195 25.073 1.00 97.56 105 THR A O 1
ATOM 773 N N . TRP A 1 106 ? 0.183 13.879 25.120 1.00 98.31 106 TRP A N 1
ATOM 774 C CA . TRP A 1 106 ? -0.099 14.443 23.804 1.00 98.31 106 TRP A CA 1
ATOM 775 C C . TRP A 1 106 ? -0.270 15.960 23.881 1.00 98.31 106 TRP A C 1
ATOM 777 O O . TRP A 1 106 ? -0.696 16.510 24.903 1.00 98.31 106 TRP A O 1
ATOM 787 N N . VAL A 1 107 ? 0.013 16.638 22.772 1.00 97.75 107 VAL A N 1
ATOM 788 C CA . VAL A 1 107 ? -0.175 18.085 22.632 1.00 97.75 107 VAL A CA 1
ATOM 789 C C . VAL A 1 107 ? -1.576 18.360 22.100 1.00 97.75 107 VAL A C 1
ATOM 791 O O . VAL A 1 107 ? -1.959 17.830 21.064 1.00 97.75 107 VAL A O 1
ATOM 794 N N . TYR A 1 108 ? -2.350 19.213 22.771 1.00 97.44 108 TYR A N 1
ATOM 795 C CA . TYR A 1 108 ? -3.618 19.701 22.223 1.00 97.44 108 TYR A CA 1
ATOM 796 C C . TYR A 1 108 ? -3.357 20.734 21.121 1.00 97.44 108 TYR A C 1
ATOM 798 O O . TYR A 1 108 ? -2.767 21.782 21.380 1.00 97.44 108 TYR A O 1
ATOM 806 N N . LEU A 1 109 ? -3.795 20.433 19.898 1.00 91.75 109 LEU A N 1
ATOM 807 C CA . LEU A 1 109 ? -3.545 21.234 18.696 1.00 91.75 109 LEU A CA 1
ATOM 808 C C . LEU A 1 109 ? -4.627 22.294 18.447 1.00 91.75 109 LEU A C 1
ATOM 810 O O . LEU A 1 109 ? -4.412 23.220 17.669 1.00 91.75 109 LEU A O 1
ATOM 814 N N . GLY A 1 110 ? -5.776 22.188 19.121 1.00 89.25 110 GLY A N 1
ATOM 815 C CA . GLY A 1 110 ? -6.864 23.160 19.042 1.00 89.25 110 GLY A CA 1
ATOM 816 C C . GLY A 1 110 ? -8.218 22.538 18.704 1.00 89.25 110 GLY A C 1
ATOM 817 O O . GLY A 1 110 ? -8.379 21.316 18.676 1.00 89.25 110 GLY A O 1
ATOM 818 N N . LYS A 1 111 ? -9.201 23.416 18.463 1.00 82.19 111 LYS A N 1
ATOM 819 C CA . LYS A 1 111 ? -10.563 23.043 18.063 1.00 82.19 111 LYS A CA 1
ATOM 820 C C . LYS A 1 111 ? -10.915 23.570 16.677 1.00 82.19 111 LYS A C 1
ATOM 822 O O . LYS A 1 111 ? -10.449 24.640 16.293 1.00 82.19 111 LYS A O 1
ATOM 827 N N . SER A 1 112 ? -11.833 22.891 15.997 1.00 72.94 112 SER A N 1
ATOM 828 C CA . SER A 1 112 ? -12.540 23.417 14.821 1.00 72.94 112 SER A CA 1
ATOM 829 C C . SER A 1 112 ? -14.045 23.125 14.907 1.00 72.94 112 SER A C 1
ATOM 831 O O . SER A 1 112 ? -14.458 22.085 15.428 1.00 72.94 112 SER A O 1
ATOM 833 N N . SER A 1 113 ? -14.874 24.065 14.437 1.00 62.47 113 SER A N 1
ATOM 834 C CA . SER A 1 113 ? -16.288 23.823 14.106 1.00 62.47 113 SER A CA 1
ATOM 835 C C . SER A 1 113 ? -16.306 23.031 12.799 1.00 62.47 113 SER A C 1
ATOM 837 O O . SER A 1 113 ? -15.758 23.503 11.803 1.00 62.47 113 SER A O 1
ATOM 839 N N . SER A 1 114 ? -16.784 21.786 12.819 1.00 52.47 114 SER A N 1
ATOM 840 C CA . SER A 1 114 ? -16.425 20.830 11.764 1.00 52.47 114 SER A CA 1
ATOM 841 C C . SER A 1 114 ? -17.222 21.024 10.463 1.00 52.47 114 SER A C 1
ATOM 843 O O . SER A 1 114 ? -18.448 21.074 10.485 1.00 52.47 114 SER A O 1
ATOM 845 N N . GLU A 1 115 ? -16.519 21.085 9.324 1.00 45.25 115 GLU A N 1
ATOM 846 C CA . GLU A 1 115 ? -17.097 20.954 7.970 1.00 45.25 115 GLU A CA 1
ATOM 847 C C . GLU A 1 115 ? -16.832 19.562 7.341 1.00 45.25 115 GLU A C 1
ATOM 849 O O . GLU A 1 115 ? -17.222 19.325 6.202 1.00 45.25 115 GLU A O 1
ATOM 854 N N . SER A 1 116 ? -16.178 18.618 8.042 1.00 43.53 116 SER A N 1
ATOM 855 C CA . SER A 1 116 ? -15.627 17.401 7.399 1.00 43.53 116 SER A CA 1
ATOM 856 C C . SER A 1 116 ? -15.732 16.065 8.164 1.00 43.53 116 SER A C 1
ATOM 858 O O . SER A 1 116 ? -15.072 15.098 7.787 1.00 43.53 116 SER A O 1
ATOM 860 N N . GLY A 1 117 ? -16.570 15.943 9.200 1.00 52.00 117 GLY A N 1
ATOM 861 C CA . GLY A 1 117 ? -16.849 14.649 9.857 1.00 52.00 117 GLY A CA 1
ATOM 862 C C . GLY A 1 117 ? -18.091 13.938 9.293 1.00 52.00 117 GLY A C 1
ATOM 863 O O . GLY A 1 117 ? -19.041 14.604 8.899 1.00 52.00 117 GLY A O 1
ATOM 864 N N . LYS A 1 118 ? -18.163 12.592 9.325 1.00 57.81 118 LYS A N 1
ATOM 865 C CA . LYS A 1 118 ? -19.401 11.844 8.963 1.00 57.81 118 LYS A CA 1
ATOM 866 C C . LYS A 1 118 ? -20.592 12.210 9.863 1.00 57.81 118 LYS A C 1
ATOM 868 O O . LYS A 1 118 ? -21.739 12.068 9.456 1.00 57.81 118 LYS A O 1
ATOM 873 N N . LEU A 1 119 ? -20.306 12.677 11.081 1.00 62.56 119 LEU A N 1
ATOM 874 C CA . LEU A 1 119 ? -21.295 13.183 12.036 1.00 62.56 119 LEU A CA 1
ATOM 875 C C . LEU A 1 119 ? -21.561 14.696 11.891 1.00 62.56 119 LEU A C 1
ATOM 877 O O . LEU A 1 119 ? -22.345 15.245 12.660 1.00 62.56 119 LEU A O 1
ATOM 881 N N . ALA A 1 120 ? -20.917 15.380 10.938 1.00 59.03 120 ALA A N 1
ATOM 882 C CA . ALA A 1 120 ? -21.076 16.812 10.720 1.00 59.03 120 ALA A CA 1
ATOM 883 C C . ALA A 1 120 ? -22.240 17.087 9.755 1.00 59.03 120 ALA A C 1
ATOM 885 O O . ALA A 1 120 ? -22.137 16.880 8.548 1.00 59.03 120 ALA A O 1
ATOM 886 N N . SER A 1 121 ? -23.353 17.592 10.279 1.00 51.81 121 SER A N 1
ATOM 887 C CA . SER A 1 121 ? -24.366 18.292 9.487 1.00 51.81 121 SER A CA 1
ATOM 888 C C . SER A 1 121 ? -24.142 19.789 9.688 1.00 51.81 121 SER A C 1
ATOM 890 O O . SER A 1 121 ? -24.312 20.258 10.809 1.00 51.81 121 SER A O 1
ATOM 892 N N . GLY A 1 122 ? -23.697 20.504 8.648 1.00 49.16 122 GLY A N 1
ATOM 893 C CA . GLY A 1 122 ? -23.211 21.891 8.731 1.00 49.16 122 GLY A CA 1
ATOM 894 C C . GLY A 1 122 ? -23.988 22.799 9.699 1.00 49.16 122 GLY A C 1
ATOM 895 O O . GLY A 1 122 ? -25.212 22.886 9.627 1.00 49.16 122 GLY A O 1
ATOM 896 N N . GLY A 1 123 ? -23.254 23.466 10.596 1.00 55.91 123 GLY A N 1
ATOM 897 C CA . GLY A 1 123 ? -23.779 24.296 11.687 1.00 55.91 123 GLY A CA 1
ATOM 898 C C . GLY A 1 123 ? -23.039 24.071 13.015 1.00 55.91 123 GLY A C 1
ATOM 899 O O . GLY A 1 123 ? -22.150 23.225 13.111 1.00 55.91 123 GLY A O 1
ATOM 900 N N . ASP A 1 124 ? -23.429 24.817 14.052 1.00 60.38 124 ASP A N 1
ATOM 901 C CA . ASP A 1 124 ? -22.804 24.881 15.390 1.00 60.38 124 ASP A CA 1
ATOM 902 C C . ASP A 1 124 ? -23.040 23.631 16.281 1.00 60.38 124 ASP A C 1
ATOM 904 O O . ASP A 1 124 ? -22.926 23.688 17.507 1.00 60.38 124 ASP A O 1
ATOM 908 N N . ASP A 1 125 ? -23.361 22.482 15.679 1.00 74.44 125 ASP A N 1
ATOM 909 C CA . ASP A 1 125 ? -23.848 21.270 16.364 1.00 74.44 125 ASP A CA 1
ATOM 910 C C . ASP A 1 125 ? -22.760 20.203 16.600 1.00 74.44 125 ASP A C 1
ATOM 912 O O . ASP A 1 125 ? -23.043 19.085 17.040 1.00 74.44 125 ASP A O 1
ATOM 916 N N . SER A 1 126 ? -21.497 20.527 16.312 1.00 86.44 126 SER A N 1
ATOM 917 C CA . SER A 1 126 ? -20.358 19.639 16.561 1.00 86.44 126 SER A CA 1
ATOM 918 C C . SER A 1 126 ? -19.084 20.408 16.899 1.00 86.44 126 SER A C 1
ATOM 920 O O . SER A 1 126 ? -18.907 21.568 16.519 1.00 86.44 126 SER A O 1
ATOM 922 N N . VAL A 1 127 ? -18.161 19.749 17.594 1.00 89.38 127 VAL A N 1
ATOM 923 C CA . VAL A 1 127 ? -16.824 20.285 17.859 1.00 89.38 127 VAL A CA 1
ATOM 924 C C . VAL A 1 127 ? -15.775 19.196 17.731 1.00 89.38 127 VAL A C 1
ATOM 926 O O . VAL A 1 127 ? -15.894 18.126 18.329 1.00 89.38 127 VAL A O 1
ATOM 929 N N . LYS A 1 128 ? -14.736 19.486 16.949 1.00 90.12 128 LYS A N 1
ATOM 930 C CA . LYS A 1 128 ? -13.576 18.619 16.762 1.00 90.12 128 LYS A CA 1
ATOM 931 C C . LYS A 1 128 ? -12.416 19.115 17.615 1.00 90.12 128 LYS A C 1
ATOM 933 O O . LYS A 1 128 ? -12.096 20.302 17.574 1.00 90.12 128 LYS A O 1
ATOM 938 N N . LEU A 1 129 ? -11.795 18.206 18.357 1.00 94.69 129 LEU A N 1
ATOM 939 C CA . LEU A 1 129 ? -10.585 18.411 19.152 1.00 94.69 129 LEU A CA 1
ATOM 940 C C . LEU A 1 129 ? -9.444 17.604 18.527 1.00 94.69 129 LEU A C 1
ATOM 942 O O . LEU A 1 129 ? -9.600 16.399 18.343 1.00 94.69 129 LEU A O 1
ATOM 946 N N . ASP A 1 130 ? -8.316 18.245 18.227 1.00 93.94 130 ASP A N 1
ATOM 947 C CA . ASP A 1 130 ? -7.149 17.587 17.630 1.00 93.94 130 ASP A CA 1
ATOM 948 C C . ASP A 1 130 ? -5.991 17.484 18.636 1.00 93.94 130 ASP A C 1
ATOM 950 O O . ASP A 1 130 ? -5.670 18.446 19.337 1.00 93.94 130 ASP A O 1
ATOM 954 N N . PHE A 1 131 ? -5.354 16.314 18.701 1.00 97.75 131 PHE A N 1
ATOM 955 C CA . PHE A 1 131 ? -4.233 16.004 19.590 1.00 97.75 131 PHE A CA 1
ATOM 956 C C . PHE A 1 131 ? -3.062 15.436 18.783 1.00 97.75 131 PHE A C 1
ATOM 958 O O . PHE A 1 131 ? -3.254 14.538 17.969 1.00 97.75 131 PHE A O 1
ATOM 965 N N . GLY A 1 132 ? -1.850 15.934 19.015 1.00 96.25 132 GLY A N 1
ATOM 966 C CA . GLY A 1 132 ? -0.631 15.519 18.323 1.00 96.25 132 GLY A CA 1
ATOM 967 C C . GLY A 1 132 ? 0.314 14.716 19.213 1.00 96.25 132 GLY A C 1
ATOM 968 O O . GLY A 1 132 ? 0.474 15.034 20.394 1.00 96.25 132 GLY A O 1
ATOM 969 N N . LEU A 1 133 ? 0.970 13.714 18.629 1.00 97.94 133 LEU A N 1
ATOM 970 C CA . LEU A 1 133 ? 2.110 13.016 19.224 1.00 97.94 133 LEU A CA 1
ATOM 971 C C . LEU A 1 133 ? 3.187 12.794 18.166 1.00 97.94 133 LEU A C 1
ATOM 973 O O . LEU A 1 133 ? 2.932 12.174 17.135 1.00 97.94 133 LEU A O 1
ATOM 977 N N . THR A 1 134 ? 4.398 13.256 18.439 1.00 95.75 134 THR A N 1
ATOM 978 C CA . THR A 1 134 ? 5.574 13.019 17.602 1.00 95.75 134 THR A CA 1
ATOM 979 C C . THR A 1 134 ? 6.713 12.441 18.438 1.00 95.75 134 THR A C 1
ATOM 981 O O . THR A 1 134 ? 6.595 12.250 19.654 1.00 95.75 134 THR A O 1
ATOM 984 N N . SER A 1 135 ? 7.848 12.187 17.792 1.00 91.94 135 SER A N 1
ATOM 985 C CA . SER A 1 135 ? 9.075 11.750 18.451 1.00 91.94 135 SER A CA 1
ATOM 986 C C . SER A 1 135 ? 9.524 12.684 19.585 1.00 91.94 135 SER A C 1
ATOM 988 O O . SER A 1 135 ? 10.164 12.202 20.515 1.00 91.94 135 SER A O 1
ATOM 990 N N . SER A 1 136 ? 9.195 13.987 19.578 1.00 92.62 136 SER A N 1
ATOM 991 C CA . SER A 1 136 ? 9.588 14.906 20.664 1.00 92.62 136 SER A CA 1
ATOM 992 C C . SER A 1 136 ? 8.856 14.659 21.983 1.00 92.62 136 SER A C 1
ATOM 994 O O . SER A 1 136 ? 9.433 14.908 23.041 1.00 92.62 136 SER A O 1
ATOM 996 N N . GLU A 1 137 ? 7.639 14.117 21.937 1.00 95.56 137 GLU A N 1
ATOM 997 C CA . GLU A 1 137 ? 6.804 13.859 23.120 1.00 95.56 137 GLU A CA 1
ATOM 998 C C . GLU A 1 137 ? 7.055 12.480 23.751 1.00 95.56 137 GLU A C 1
ATOM 1000 O O . GLU A 1 137 ? 6.492 12.153 24.799 1.00 95.56 137 GLU A O 1
ATOM 1005 N N . LEU A 1 138 ? 7.883 11.643 23.123 1.00 95.12 138 LEU A N 1
ATOM 1006 C CA . LEU A 1 138 ? 8.243 10.337 23.667 1.00 95.12 138 LEU A CA 1
ATOM 1007 C C . LEU A 1 138 ? 9.283 10.455 24.789 1.00 95.12 138 LEU A C 1
ATOM 1009 O O . LEU A 1 138 ? 10.122 11.356 24.797 1.00 95.12 138 LEU A O 1
ATOM 1013 N N . SER A 1 139 ? 9.277 9.497 25.721 1.00 93.06 139 SER A N 1
ATOM 1014 C CA . SER A 1 139 ? 10.402 9.320 26.645 1.00 93.06 139 SER A CA 1
ATOM 1015 C C . SER A 1 139 ? 11.646 8.845 25.890 1.00 93.06 139 SER A C 1
ATOM 1017 O O . SER A 1 139 ? 11.533 8.200 24.848 1.00 93.06 139 SER A O 1
ATOM 1019 N N . GLU A 1 140 ? 12.839 9.104 26.425 1.00 93.69 140 GLU A N 1
ATOM 1020 C CA . GLU A 1 140 ? 14.092 8.643 25.806 1.00 93.69 140 GLU A CA 1
ATOM 1021 C C . GLU A 1 140 ? 14.130 7.115 25.628 1.00 93.69 140 GLU A C 1
ATOM 1023 O O . GLU A 1 140 ? 14.559 6.622 24.584 1.00 93.69 140 GLU A O 1
ATOM 1028 N N . ASP A 1 141 ? 13.587 6.362 26.590 1.00 92.56 141 ASP A N 1
ATOM 1029 C CA . ASP A 1 141 ? 13.458 4.905 26.482 1.00 92.56 141 ASP A CA 1
ATOM 1030 C C . ASP A 1 141 ? 12.532 4.495 25.328 1.00 92.56 141 ASP A C 1
ATOM 1032 O O . ASP A 1 141 ? 12.867 3.589 24.566 1.00 92.56 141 ASP A O 1
ATOM 1036 N N . ALA A 1 142 ? 11.392 5.176 25.153 1.00 92.50 142 ALA A N 1
ATOM 1037 C CA . ALA A 1 142 ? 10.464 4.896 24.059 1.00 92.50 142 ALA A CA 1
ATOM 1038 C C . ALA A 1 142 ? 11.049 5.288 22.693 1.00 92.50 142 ALA A C 1
ATOM 1040 O O . ALA A 1 142 ? 10.913 4.519 21.744 1.00 92.50 142 ALA A O 1
ATOM 1041 N N . LYS A 1 143 ? 11.754 6.427 22.593 1.00 93.06 143 LYS A N 1
ATOM 1042 C CA . LYS A 1 143 ? 12.467 6.831 21.366 1.00 93.06 143 LYS A CA 1
ATOM 1043 C C . LYS A 1 143 ? 13.504 5.790 20.969 1.00 93.06 143 LYS A C 1
ATOM 1045 O O . LYS A 1 143 ? 13.543 5.377 19.815 1.00 93.06 143 LYS A O 1
ATOM 1050 N N . LYS A 1 144 ? 14.307 5.329 21.934 1.00 93.12 144 LYS A N 1
ATOM 1051 C CA . LYS A 1 144 ? 15.337 4.307 21.715 1.00 93.12 144 LYS A CA 1
ATOM 1052 C C . LYS A 1 144 ? 14.743 2.951 21.332 1.00 93.12 144 LYS A C 1
ATOM 1054 O O . LYS A 1 144 ? 15.313 2.263 20.494 1.00 93.12 144 LYS A O 1
ATOM 1059 N N . ALA A 1 145 ? 13.635 2.560 21.959 1.00 92.25 145 ALA A N 1
ATOM 1060 C CA . ALA A 1 145 ? 12.968 1.290 21.690 1.00 92.25 145 ALA A CA 1
ATOM 1061 C C . ALA A 1 145 ? 12.189 1.282 20.366 1.00 92.25 145 ALA A C 1
ATOM 1063 O O . ALA A 1 145 ? 12.017 0.212 19.792 1.00 92.25 145 ALA A O 1
ATOM 1064 N N . TRP A 1 146 ? 11.715 2.443 19.896 1.00 90.69 146 TRP A N 1
ATOM 1065 C CA . TRP A 1 146 ? 10.993 2.562 18.630 1.00 90.69 146 TRP A CA 1
ATOM 1066 C C . TRP A 1 146 ? 11.929 2.803 17.448 1.00 90.69 146 TRP A C 1
ATOM 1068 O O . TRP A 1 146 ? 11.933 2.015 16.514 1.00 90.69 146 TRP A O 1
ATOM 1078 N N . GLY A 1 147 ? 12.752 3.853 17.493 1.00 86.38 147 GLY A N 1
ATOM 1079 C CA . GLY A 1 147 ? 13.759 4.128 16.464 1.00 86.38 147 GLY A CA 1
ATOM 1080 C C . GLY A 1 147 ? 13.231 4.607 15.101 1.00 86.38 147 GLY A C 1
ATOM 1081 O O . GLY A 1 147 ? 14.030 4.680 14.170 1.00 86.38 147 GLY A O 1
ATOM 1082 N N . TYR A 1 148 ? 11.942 4.951 14.976 1.00 87.06 148 TYR A N 1
ATOM 1083 C CA . TYR A 1 148 ? 11.343 5.552 13.770 1.00 87.06 148 TYR A CA 1
ATOM 1084 C C . TYR A 1 148 ? 10.868 6.976 14.043 1.00 87.06 148 TYR A C 1
ATOM 1086 O O . TYR A 1 148 ? 10.402 7.267 15.148 1.00 87.06 148 TYR A O 1
ATOM 1094 N N . ASP A 1 149 ? 10.919 7.831 13.018 1.00 89.88 149 ASP A N 1
ATOM 1095 C CA . ASP A 1 149 ? 10.287 9.146 13.063 1.00 89.88 149 ASP A CA 1
ATOM 1096 C C . ASP A 1 149 ? 8.851 9.092 12.528 1.00 89.88 149 ASP A C 1
ATOM 1098 O O . ASP A 1 149 ? 8.563 8.477 11.499 1.00 89.88 149 ASP A O 1
ATOM 1102 N N . PHE A 1 150 ? 7.926 9.720 13.247 1.00 90.19 150 PHE A N 1
ATOM 1103 C CA . PHE A 1 150 ? 6.497 9.622 12.970 1.00 90.19 150 PHE A CA 1
ATOM 1104 C C . PHE A 1 150 ? 5.740 10.863 13.450 1.00 90.19 150 PHE A C 1
ATOM 1106 O O . PHE A 1 150 ? 6.230 11.677 14.237 1.00 90.19 150 PHE A O 1
ATOM 1113 N N . SER A 1 151 ? 4.492 10.983 13.005 1.00 89.44 151 SER A N 1
ATOM 1114 C CA . SER A 1 151 ? 3.522 11.917 13.569 1.00 89.44 151 SER A CA 1
ATOM 1115 C C . SER A 1 151 ? 2.160 11.252 13.673 1.00 89.44 151 SER A C 1
ATOM 1117 O O . SER A 1 151 ? 1.660 10.707 12.692 1.00 89.44 151 SER A O 1
ATOM 1119 N N . LEU A 1 152 ? 1.549 11.326 14.852 1.00 93.62 152 LEU A N 1
ATOM 1120 C CA . LEU A 1 152 ? 0.163 10.940 15.079 1.00 93.62 152 LEU A CA 1
ATOM 1121 C C . LEU A 1 152 ? -0.689 12.188 15.262 1.00 93.62 152 LEU A C 1
ATOM 1123 O O . LEU A 1 152 ? -0.316 13.089 16.016 1.00 93.62 152 LEU A O 1
ATOM 1127 N N . VAL A 1 153 ? -1.853 12.208 14.620 1.00 93.75 153 VAL A N 1
ATOM 1128 C CA . VAL A 1 153 ? -2.922 13.161 14.929 1.00 93.75 153 VAL A CA 1
ATOM 1129 C C . VAL A 1 153 ? -4.161 12.370 15.312 1.00 93.75 153 VAL A C 1
ATOM 1131 O O . VAL A 1 153 ? -4.709 11.633 14.495 1.00 93.75 153 VAL A O 1
ATOM 1134 N N . TYR A 1 154 ? -4.590 12.510 16.561 1.00 96.94 154 TYR A N 1
ATOM 1135 C CA . TYR A 1 154 ? -5.820 11.930 17.071 1.00 96.94 154 TYR A CA 1
ATOM 1136 C C . TYR A 1 154 ? -6.897 13.005 17.155 1.00 96.94 154 TYR A C 1
ATOM 1138 O O . TYR A 1 154 ? -6.743 14.000 17.862 1.00 96.94 154 TYR A O 1
ATOM 1146 N N . SER A 1 155 ? -7.988 12.802 16.432 1.00 94.31 155 SER A N 1
ATOM 1147 C CA . SER A 1 155 ? -9.134 13.698 16.398 1.00 94.31 155 SER A CA 1
ATOM 1148 C C . SER A 1 155 ? -10.301 13.103 17.171 1.00 94.31 155 SER A C 1
ATOM 1150 O O . SER A 1 155 ? -10.688 11.960 16.927 1.00 94.31 155 SER A O 1
ATOM 1152 N N . VAL A 1 156 ? -10.917 13.902 18.039 1.00 96.44 156 VAL A N 1
ATOM 1153 C CA . VAL A 1 156 ? -12.149 13.567 18.764 1.00 96.44 156 VAL A CA 1
ATOM 1154 C C . VAL A 1 156 ? -13.224 14.574 18.378 1.00 96.44 156 VAL A C 1
ATOM 1156 O O . VAL A 1 156 ? -13.134 15.748 18.732 1.00 96.44 156 VAL A O 1
ATOM 1159 N N . THR A 1 157 ? -14.241 14.125 17.649 1.00 94.38 157 THR A N 1
ATOM 1160 C CA . THR A 1 157 ? -15.377 14.957 17.242 1.00 94.38 157 THR A CA 1
ATOM 1161 C C . THR A 1 157 ? -16.594 14.595 18.073 1.00 94.38 157 THR A C 1
ATOM 1163 O O . THR A 1 157 ? -17.136 13.496 17.951 1.00 94.38 157 THR A O 1
ATOM 1166 N N . LEU A 1 158 ? -17.017 15.532 18.916 1.00 94.38 158 LEU A N 1
ATOM 1167 C CA . LEU A 1 158 ? -18.274 15.456 19.644 1.00 94.38 158 LEU A CA 1
ATOM 1168 C C . LEU A 1 158 ? -19.386 16.020 18.760 1.00 94.38 158 LEU A C 1
ATOM 1170 O O . LEU A 1 158 ? -19.309 17.170 18.325 1.00 94.38 158 LEU A O 1
ATOM 1174 N N . ALA A 1 159 ? -20.418 15.220 18.534 1.00 91.56 159 ALA A N 1
ATOM 1175 C CA . ALA A 1 159 ? -21.654 15.619 17.878 1.00 91.56 159 ALA A CA 1
ATOM 1176 C C . ALA A 1 159 ? -22.842 15.238 18.770 1.00 91.56 159 ALA A C 1
ATOM 1178 O O . ALA A 1 159 ? -22.699 14.515 19.760 1.00 91.56 159 ALA A O 1
ATOM 1179 N N . ARG A 1 160 ? -24.033 15.724 18.426 1.00 89.25 160 ARG A N 1
ATOM 1180 C CA . ARG A 1 160 ? -25.257 15.317 19.115 1.00 89.25 160 ARG A CA 1
ATOM 1181 C C . ARG A 1 160 ? -25.439 13.800 19.015 1.00 89.25 160 ARG A C 1
ATOM 1183 O O . ARG A 1 160 ? -25.478 13.271 17.909 1.00 89.25 160 ARG A O 1
ATOM 1190 N N . ASP A 1 161 ? -25.576 13.125 20.157 1.00 89.38 161 ASP A N 1
ATOM 1191 C CA . ASP A 1 161 ? -25.767 11.665 20.233 1.00 89.38 161 ASP A CA 1
ATOM 1192 C C . ASP A 1 161 ? -24.648 10.827 19.579 1.00 89.38 161 ASP A C 1
ATOM 1194 O O . ASP A 1 161 ? -24.831 9.650 19.278 1.00 89.38 161 ASP A O 1
ATOM 1198 N N . GLY A 1 162 ? -23.463 11.412 19.362 1.00 93.50 162 GLY A N 1
ATOM 1199 C CA . GLY A 1 162 ? -22.388 10.748 18.632 1.00 93.50 162 GLY A CA 1
ATOM 1200 C C . GLY A 1 162 ? -20.991 11.209 19.030 1.00 93.50 162 GLY A C 1
ATOM 1201 O O . GLY A 1 162 ? -20.748 12.377 19.331 1.00 93.50 162 GLY A O 1
ATOM 1202 N N . LEU A 1 163 ? -20.053 10.267 18.994 1.00 95.81 163 LEU A N 1
ATOM 1203 C CA . LEU A 1 163 ? -18.629 10.526 19.146 1.00 95.81 163 LEU A CA 1
ATOM 1204 C C . LEU A 1 163 ? -17.895 9.870 17.981 1.00 95.81 163 LEU A C 1
ATOM 1206 O O . LEU A 1 163 ? -18.004 8.661 17.781 1.00 95.81 163 LEU A O 1
ATOM 1210 N N . GLN A 1 164 ? -17.135 10.659 17.229 1.00 94.50 164 GLN A N 1
ATOM 1211 C CA . GLN A 1 164 ? -16.226 10.146 16.212 1.00 94.50 164 GLN A CA 1
ATOM 1212 C C . GLN A 1 164 ? -14.790 10.303 16.698 1.00 94.50 164 GLN A C 1
ATOM 1214 O O . GLN A 1 164 ? -14.388 11.374 17.151 1.00 94.50 164 GLN A O 1
ATOM 1219 N N . THR A 1 165 ? -14.010 9.240 16.560 1.00 94.25 165 THR A N 1
ATOM 1220 C CA . THR A 1 165 ? -12.575 9.237 16.820 1.00 94.25 165 THR A CA 1
ATOM 1221 C C . THR A 1 165 ? -11.840 8.866 15.537 1.00 94.25 165 THR A C 1
ATOM 1223 O O . THR A 1 165 ? -12.296 8.018 14.771 1.00 94.25 165 THR A O 1
ATOM 1226 N N . MET A 1 166 ? -10.725 9.537 15.262 1.00 89.94 166 MET A N 1
ATOM 1227 C CA . MET A 1 166 ? -9.908 9.298 14.072 1.00 89.94 166 MET A CA 1
ATOM 1228 C C . MET A 1 166 ? -8.440 9.379 14.459 1.00 89.94 166 MET A C 1
ATOM 1230 O O . MET A 1 166 ? -8.045 10.310 15.152 1.00 89.94 166 MET A O 1
ATOM 1234 N N . LEU A 1 167 ? -7.634 8.421 14.012 1.00 87.88 167 LEU A N 1
ATOM 1235 C CA . LEU A 1 167 ? -6.186 8.452 14.179 1.00 87.88 167 LEU A CA 1
ATOM 1236 C C . LEU A 1 167 ? -5.542 8.526 12.797 1.00 87.88 167 LEU A C 1
ATOM 1238 O O . LEU A 1 167 ? -5.701 7.610 11.995 1.00 87.88 167 LEU A O 1
ATOM 1242 N N . ASN A 1 168 ? -4.818 9.606 12.532 1.00 82.88 168 ASN A N 1
ATOM 1243 C CA . ASN A 1 168 ? -3.958 9.734 11.365 1.00 82.88 168 ASN A CA 1
ATOM 1244 C C . ASN A 1 168 ? -2.520 9.387 11.768 1.00 82.88 168 ASN A C 1
ATOM 1246 O O . ASN A 1 168 ? -2.022 9.900 12.774 1.00 82.88 168 ASN A O 1
ATOM 1250 N N . VAL A 1 169 ? -1.877 8.517 10.991 1.00 81.75 169 VAL A N 1
ATOM 1251 C CA . VAL A 1 169 ? -0.498 8.068 11.185 1.00 81.75 169 VAL A CA 1
ATOM 1252 C C . VAL A 1 169 ? 0.318 8.517 9.980 1.00 81.75 169 VAL A C 1
ATOM 1254 O O . VAL A 1 169 ? 0.020 8.139 8.851 1.00 81.75 169 VAL A O 1
ATOM 1257 N N . GLN A 1 170 ? 1.368 9.296 10.220 1.00 74.88 170 GLN A N 1
ATOM 1258 C CA . GLN A 1 170 ? 2.329 9.695 9.199 1.00 74.88 170 GLN A CA 1
ATOM 1259 C C . GLN A 1 170 ? 3.698 9.102 9.529 1.00 74.88 170 GLN A C 1
ATOM 1261 O O . GLN A 1 170 ? 4.252 9.377 10.596 1.00 74.88 170 GLN A O 1
ATOM 1266 N N . ASN A 1 171 ? 4.258 8.333 8.596 1.00 78.56 171 ASN A N 1
ATOM 1267 C CA . ASN A 1 171 ? 5.672 7.976 8.613 1.00 78.56 171 ASN A CA 1
ATOM 1268 C C . ASN A 1 171 ? 6.496 9.190 8.156 1.00 78.56 171 ASN A C 1
ATOM 1270 O O . ASN A 1 171 ? 6.243 9.724 7.077 1.00 78.56 171 ASN A O 1
ATOM 1274 N N . LYS A 1 172 ? 7.431 9.653 8.990 1.00 80.88 172 LYS A N 1
ATOM 1275 C CA . LYS A 1 172 ? 8.329 10.780 8.681 1.00 80.88 172 LYS A CA 1
ATOM 1276 C C . LYS A 1 172 ? 9.772 10.335 8.438 1.00 80.88 172 LYS A C 1
ATOM 1278 O O . LYS A 1 172 ? 10.608 11.163 8.089 1.00 80.88 172 LYS A O 1
ATOM 1283 N N . GLY A 1 173 ? 10.053 9.051 8.645 1.00 79.00 173 GLY A N 1
ATOM 1284 C CA . GLY A 1 173 ? 11.355 8.459 8.393 1.00 79.00 173 GLY A CA 1
ATOM 1285 C C . GLY A 1 173 ? 11.539 8.006 6.947 1.00 79.00 173 GLY A C 1
ATOM 1286 O O . GLY A 1 173 ? 10.650 8.104 6.105 1.00 79.00 173 GLY A O 1
ATOM 1287 N N . ASP A 1 174 ? 12.721 7.458 6.701 1.00 71.31 174 ASP A N 1
ATOM 1288 C CA . ASP A 1 174 ? 13.165 6.827 5.456 1.00 71.31 174 ASP A CA 1
ATOM 1289 C C . ASP A 1 174 ? 12.955 5.300 5.444 1.00 71.31 174 ASP A C 1
ATOM 1291 O O . ASP A 1 174 ? 13.192 4.643 4.433 1.00 71.31 174 ASP A O 1
ATOM 1295 N N . LYS A 1 175 ? 12.494 4.725 6.561 1.00 73.06 175 LYS A N 1
ATOM 1296 C CA . LYS A 1 175 ? 12.187 3.296 6.716 1.00 73.06 175 LYS A CA 1
ATOM 1297 C C . LYS A 1 175 ? 10.686 3.067 6.736 1.00 73.06 175 LYS A C 1
ATOM 1299 O O . LYS A 1 175 ? 9.960 3.849 7.349 1.00 73.06 175 LYS A O 1
ATOM 1304 N N . ALA A 1 176 ? 10.230 1.972 6.130 1.00 64.56 176 ALA A N 1
ATOM 1305 C CA . ALA A 1 176 ? 8.840 1.539 6.216 1.00 64.56 176 ALA A CA 1
ATOM 1306 C C . ALA A 1 176 ? 8.401 1.379 7.684 1.00 64.56 176 ALA A C 1
ATOM 1308 O O . ALA A 1 176 ? 9.149 0.877 8.525 1.00 64.56 176 ALA A O 1
ATOM 1309 N N . LEU A 1 177 ? 7.187 1.841 7.986 1.00 66.81 177 LEU A N 1
ATOM 1310 C CA . LEU A 1 177 ? 6.627 1.871 9.334 1.00 66.81 177 LEU A CA 1
ATOM 1311 C C . LEU A 1 177 ? 5.498 0.846 9.444 1.00 66.81 177 LEU A C 1
ATOM 1313 O O . LEU A 1 177 ? 4.344 1.163 9.161 1.00 66.81 177 LEU A O 1
ATOM 1317 N N . GLU A 1 178 ? 5.817 -0.372 9.873 1.00 75.56 178 GLU A N 1
ATOM 1318 C CA . GLU A 1 178 ? 4.800 -1.366 10.218 1.00 75.56 178 GLU A CA 1
ATOM 1319 C C . GLU A 1 178 ? 4.264 -1.104 11.632 1.00 75.56 178 GLU A C 1
ATOM 1321 O O . GLU A 1 178 ? 5.025 -0.931 12.590 1.00 75.56 178 GLU A O 1
ATOM 1326 N N . PHE A 1 179 ? 2.939 -1.071 11.782 1.00 82.00 179 PHE A N 1
ATOM 1327 C CA . PHE A 1 179 ? 2.308 -0.856 13.077 1.00 82.00 179 PHE A CA 1
ATOM 1328 C C . PHE A 1 179 ? 0.969 -1.578 13.195 1.00 82.00 179 PHE A C 1
ATOM 1330 O O . PHE A 1 179 ? 0.228 -1.762 12.235 1.00 82.00 179 PHE A O 1
ATOM 1337 N N . GLN A 1 180 ? 0.623 -1.910 14.430 1.00 87.62 180 GLN A N 1
ATOM 1338 C CA . GLN A 1 180 ? -0.740 -2.195 14.845 1.00 87.62 180 GLN A CA 1
ATOM 1339 C C . GLN A 1 180 ? -1.286 -0.975 15.582 1.00 87.62 180 GLN A C 1
ATOM 1341 O O . GLN A 1 180 ? -0.566 -0.321 16.347 1.00 87.62 180 GLN A O 1
ATOM 1346 N N . MET A 1 181 ? -2.571 -0.689 15.399 1.00 90.25 181 MET A N 1
ATOM 1347 C CA . MET A 1 181 ? -3.275 0.255 16.258 1.00 90.25 181 MET A CA 1
ATOM 1348 C C . MET A 1 181 ? -4.590 -0.316 16.755 1.00 90.25 181 MET A C 1
ATOM 1350 O O . MET A 1 181 ? -5.200 -1.181 16.133 1.00 90.25 181 MET A O 1
ATOM 1354 N N . LEU A 1 182 ? -5.011 0.143 17.925 1.00 93.19 182 LEU A N 1
ATOM 1355 C CA . LEU A 1 182 ? -6.274 -0.259 18.519 1.00 93.19 182 LEU A CA 1
ATOM 1356 C C . LEU A 1 182 ? -6.830 0.899 19.345 1.00 93.19 182 LEU A C 1
ATOM 1358 O O . LEU A 1 182 ? -6.136 1.468 20.192 1.00 93.19 182 LEU A O 1
ATOM 1362 N N . LEU A 1 183 ? -8.094 1.240 19.109 1.00 95.88 183 LEU A N 1
ATOM 1363 C CA . LEU A 1 183 ? -8.853 2.129 19.984 1.00 95.88 183 LEU A CA 1
ATOM 1364 C C . LEU A 1 183 ? -9.580 1.263 21.009 1.00 95.88 183 LEU A C 1
ATOM 1366 O O . LEU A 1 183 ? -10.646 0.707 20.727 1.00 95.88 183 LEU A O 1
ATOM 1370 N N . HIS A 1 184 ? -8.973 1.132 22.189 1.00 96.44 184 HIS A N 1
ATOM 1371 C CA . HIS A 1 184 ? -9.374 0.174 23.219 1.00 96.44 184 HIS A CA 1
ATOM 1372 C C . HIS A 1 184 ? -10.594 0.676 24.008 1.00 96.44 184 HIS A C 1
ATOM 1374 O O . HIS A 1 184 ? -10.521 0.906 25.208 1.00 96.44 184 HIS A O 1
ATOM 1380 N N . THR A 1 185 ? -11.726 0.901 23.345 1.00 98.06 185 THR A N 1
ATOM 1381 C CA . THR A 1 185 ? -12.881 1.597 23.936 1.00 98.06 185 THR A CA 1
ATOM 1382 C C . THR A 1 185 ? -13.608 0.753 24.983 1.00 98.06 185 THR A C 1
ATOM 1384 O O . THR A 1 185 ? -14.078 -0.343 24.689 1.00 98.06 185 THR A O 1
ATOM 1387 N N . TYR A 1 186 ? -13.751 1.278 26.201 1.00 98.69 186 TYR A N 1
ATOM 1388 C CA . TYR A 1 186 ? -14.516 0.677 27.297 1.00 98.69 186 TYR A CA 1
ATOM 1389 C C . TYR A 1 186 ? -15.921 1.280 27.331 1.00 98.69 186 TYR A C 1
ATOM 1391 O O . TYR A 1 186 ? -16.130 2.356 27.897 1.00 98.69 186 TYR A O 1
ATOM 1399 N N . PHE A 1 187 ? -16.906 0.591 26.759 1.00 98.69 187 PHE A N 1
ATOM 1400 C CA . PHE A 1 187 ? -18.285 1.073 26.767 1.00 98.69 187 PHE A CA 1
ATOM 1401 C C . PHE A 1 187 ? -18.989 0.750 28.078 1.00 98.69 187 PHE A C 1
ATOM 1403 O O . PHE A 1 187 ? -18.982 -0.390 28.547 1.00 98.69 187 PHE A O 1
ATOM 1410 N N . ARG A 1 188 ? -19.656 1.756 28.647 1.00 98.50 188 ARG A N 1
ATOM 1411 C CA . ARG A 1 188 ? -20.481 1.621 29.846 1.00 98.50 188 ARG A CA 1
ATOM 1412 C C . ARG A 1 188 ? -21.828 0.987 29.516 1.00 98.50 188 ARG A C 1
ATOM 1414 O O . ARG A 1 188 ? -22.631 1.530 28.746 1.00 98.50 188 ARG A O 1
ATOM 1421 N N . ILE A 1 189 ? -22.104 -0.119 30.193 1.00 98.06 189 ILE A N 1
ATOM 1422 C CA . ILE A 1 189 ? -23.342 -0.902 30.102 1.00 98.06 189 ILE A CA 1
ATOM 1423 C C . ILE A 1 189 ? -23.970 -1.067 31.492 1.00 98.06 189 ILE A C 1
ATOM 1425 O O . ILE A 1 189 ? -23.326 -0.830 32.516 1.00 98.06 189 ILE A O 1
ATOM 1429 N N . ASP A 1 190 ? -25.230 -1.498 31.545 1.00 96.88 190 ASP A N 1
ATOM 1430 C CA . ASP A 1 190 ? -25.914 -1.706 32.828 1.00 96.88 190 ASP A CA 1
ATOM 1431 C C . ASP A 1 190 ? -25.672 -3.097 33.409 1.00 96.88 190 ASP A C 1
ATOM 1433 O O . ASP A 1 190 ? -25.596 -3.236 34.627 1.00 96.88 190 ASP A O 1
ATOM 1437 N N . ASP A 1 191 ? -25.586 -4.130 32.574 1.00 97.44 191 ASP A N 1
ATOM 1438 C CA . ASP A 1 191 ? -25.442 -5.518 33.017 1.00 97.44 191 ASP A CA 1
ATOM 1439 C C . ASP A 1 191 ? -24.906 -6.388 31.876 1.00 97.44 191 ASP A C 1
ATOM 1441 O O . ASP A 1 191 ? -25.604 -6.607 30.885 1.00 97.44 191 ASP A O 1
ATOM 1445 N N . ILE A 1 192 ? -23.675 -6.885 32.023 1.00 97.94 192 ILE A N 1
ATOM 1446 C CA . ILE A 1 192 ? -22.998 -7.727 31.024 1.00 97.94 192 ILE A CA 1
ATOM 1447 C C . ILE A 1 192 ? -23.803 -8.980 30.667 1.00 97.94 192 ILE A C 1
ATOM 1449 O O . ILE A 1 192 ? -23.775 -9.408 29.518 1.00 97.94 192 ILE A O 1
ATOM 1453 N N . SER A 1 193 ? -24.591 -9.520 31.606 1.00 96.31 193 SER A N 1
ATOM 1454 C CA . SER A 1 193 ? -25.401 -10.725 31.374 1.00 96.31 193 SER A CA 1
ATOM 1455 C C . SER A 1 193 ? -26.575 -10.503 30.414 1.00 96.31 193 SER A C 1
ATOM 1457 O O . SER A 1 193 ? -27.175 -11.465 29.943 1.00 96.31 193 SER A O 1
ATOM 1459 N N . LYS A 1 194 ? -26.901 -9.238 30.119 1.00 97.19 194 LYS A N 1
ATOM 1460 C CA . LYS A 1 194 ? -27.958 -8.835 29.181 1.00 97.19 194 LYS A CA 1
ATOM 1461 C C . LYS A 1 194 ? -27.404 -8.241 27.889 1.00 97.19 194 LYS A C 1
ATOM 1463 O O . LYS A 1 194 ? -28.188 -7.736 27.082 1.00 97.19 194 LYS A O 1
ATOM 1468 N N . VAL A 1 195 ? -26.082 -8.222 27.721 1.00 98.06 195 VAL A N 1
ATOM 1469 C CA . VAL A 1 195 ? -25.424 -7.620 26.561 1.00 98.06 195 VAL A CA 1
ATOM 1470 C C . VAL A 1 195 ? -25.219 -8.648 25.463 1.00 98.06 195 VAL A C 1
ATOM 1472 O O . VAL A 1 195 ? -24.665 -9.718 25.699 1.00 98.06 195 VAL A O 1
ATOM 1475 N N . ALA A 1 196 ? -25.590 -8.262 24.244 1.00 97.75 196 ALA A N 1
ATOM 1476 C CA . ALA A 1 196 ? -25.225 -8.986 23.036 1.00 97.75 196 ALA A CA 1
ATOM 1477 C C . ALA A 1 196 ? -24.486 -8.069 22.062 1.00 97.75 196 ALA A C 1
ATOM 1479 O O . ALA A 1 196 ? -24.899 -6.921 21.855 1.00 97.75 196 ALA A O 1
ATOM 1480 N N . ILE A 1 197 ? -23.429 -8.601 21.449 1.00 98.00 197 ILE A N 1
ATOM 1481 C CA . ILE A 1 197 ? -22.661 -7.940 20.393 1.00 98.00 197 ILE A CA 1
ATOM 1482 C C . ILE A 1 197 ? -23.080 -8.530 19.047 1.00 98.00 197 ILE A C 1
ATOM 1484 O O . ILE A 1 197 ? -22.946 -9.732 18.819 1.00 98.00 197 ILE A O 1
ATOM 1488 N N . ASN A 1 198 ? -23.613 -7.690 18.167 1.00 96.62 198 ASN A N 1
ATOM 1489 C CA . ASN A 1 198 ? -24.117 -8.068 16.848 1.00 96.62 198 ASN A CA 1
ATOM 1490 C C . ASN A 1 198 ? -23.204 -7.525 15.746 1.00 96.62 198 ASN A C 1
ATOM 1492 O O . ASN A 1 198 ? -22.376 -6.650 15.989 1.00 96.62 198 ASN A O 1
ATOM 1496 N N . GLY A 1 199 ? -23.373 -8.024 14.520 1.00 93.19 199 GLY A N 1
ATOM 1497 C CA . GLY A 1 199 ? -22.507 -7.637 13.403 1.00 93.19 199 GLY A CA 1
ATOM 1498 C C . GLY A 1 199 ? -21.158 -8.356 13.429 1.00 93.19 199 GLY A C 1
ATOM 1499 O O . GLY A 1 199 ? -20.179 -7.838 12.906 1.00 93.19 199 GLY A O 1
ATOM 1500 N N . LEU A 1 200 ? -21.105 -9.553 14.025 1.00 93.69 200 LEU A N 1
ATOM 1501 C CA . LEU A 1 200 ? -19.937 -10.447 14.014 1.00 93.69 200 LEU A CA 1
ATOM 1502 C C . LEU A 1 200 ? -20.272 -11.846 13.467 1.00 93.69 200 LEU A C 1
ATOM 1504 O O . LEU A 1 200 ? -19.411 -12.718 13.428 1.00 93.69 200 LEU A O 1
ATOM 1508 N N . GLY A 1 201 ? -21.519 -12.086 13.050 1.00 90.75 201 GLY A N 1
ATOM 1509 C CA . GLY A 1 201 ? -21.949 -13.387 12.540 1.00 90.75 201 GLY A CA 1
ATOM 1510 C C . GLY A 1 201 ? -21.119 -13.839 11.336 1.00 90.75 201 GLY A C 1
ATOM 1511 O O . GLY A 1 201 ? -20.879 -13.064 10.413 1.00 90.75 201 GLY A O 1
ATOM 1512 N N . SER A 1 202 ? -20.712 -15.108 11.340 1.00 89.56 202 SER A N 1
ATOM 1513 C CA . SER A 1 202 ? -19.829 -15.755 10.353 1.00 89.56 202 SER A CA 1
ATOM 1514 C C . SER A 1 202 ? -18.389 -15.233 10.290 1.00 89.56 202 SER A C 1
ATOM 1516 O O . SER A 1 202 ? -17.601 -15.777 9.515 1.00 89.56 202 SER A O 1
ATOM 1518 N N . ALA A 1 203 ? -18.022 -14.220 11.084 1.00 91.38 203 ALA A N 1
ATOM 1519 C CA . ALA A 1 203 ? -16.654 -13.718 11.120 1.00 91.38 203 ALA A CA 1
ATOM 1520 C C . ALA A 1 203 ? -15.714 -14.737 11.784 1.00 91.38 203 ALA A C 1
ATOM 1522 O O . ALA A 1 203 ? -16.077 -15.398 12.765 1.00 91.38 203 ALA A O 1
ATOM 1523 N N . THR A 1 204 ? -14.504 -14.842 11.243 1.00 91.94 204 THR A N 1
ATOM 1524 C CA . THR A 1 204 ? -13.401 -15.586 11.853 1.00 91.94 204 THR A CA 1
ATOM 1525 C C . THR A 1 204 ? -12.797 -14.756 12.980 1.00 91.94 204 THR A C 1
ATOM 1527 O O . THR A 1 204 ? -12.696 -13.530 12.869 1.00 91.94 204 THR A O 1
ATOM 1530 N N . TYR A 1 205 ? -12.410 -15.412 14.072 1.00 93.56 205 TYR A N 1
ATOM 1531 C CA . TYR A 1 205 ? -11.738 -14.756 15.184 1.00 93.56 205 TYR A CA 1
ATOM 1532 C C . TYR A 1 205 ? -10.660 -15.622 15.831 1.00 93.56 205 TYR A C 1
ATOM 1534 O O . TYR A 1 205 ? -10.776 -16.843 15.900 1.00 93.56 205 TYR A O 1
ATOM 1542 N N . ILE A 1 206 ? -9.645 -14.958 16.377 1.00 88.62 206 ILE A N 1
ATOM 1543 C CA . ILE A 1 206 ? -8.648 -15.550 17.269 1.00 88.62 206 ILE A CA 1
ATOM 1544 C C . ILE A 1 206 ? -9.112 -15.370 18.713 1.00 88.62 206 ILE A C 1
ATOM 1546 O O . ILE A 1 206 ? -9.382 -14.245 19.137 1.00 88.62 206 ILE A O 1
ATOM 1550 N N . ASP A 1 207 ? -9.190 -16.456 19.483 1.00 90.88 207 ASP A N 1
ATOM 1551 C CA . ASP A 1 207 ? -9.570 -16.421 20.900 1.00 90.88 207 ASP A CA 1
ATOM 1552 C C . ASP A 1 207 ? -8.334 -16.527 21.802 1.00 90.88 207 ASP A C 1
ATOM 1554 O O . ASP A 1 207 ? -7.732 -17.596 21.951 1.00 90.88 207 ASP A O 1
ATOM 1558 N N . LYS A 1 208 ? -7.939 -15.413 22.425 1.00 82.88 208 LYS A N 1
ATOM 1559 C CA . LYS A 1 208 ? -6.752 -15.363 23.290 1.00 82.88 208 LYS A CA 1
ATOM 1560 C C . LYS A 1 208 ? -6.948 -16.099 24.615 1.00 82.88 208 LYS A C 1
ATOM 1562 O O . LYS A 1 208 ? -5.955 -16.504 25.217 1.00 82.88 208 LYS A O 1
ATOM 1567 N N . VAL A 1 209 ? -8.191 -16.336 25.042 1.00 90.25 209 VAL A N 1
ATOM 1568 C CA . VAL A 1 209 ? -8.494 -17.169 26.219 1.00 90.25 209 VAL A CA 1
ATOM 1569 C C . VAL A 1 209 ? -8.255 -18.647 25.896 1.00 90.25 209 VAL A C 1
ATOM 1571 O O . VAL A 1 209 ? -7.832 -19.416 26.757 1.00 90.25 209 VAL A O 1
ATOM 1574 N N . LEU A 1 210 ? -8.445 -19.043 24.634 1.00 90.19 210 LEU A N 1
ATOM 1575 C CA . LEU A 1 210 ? -8.202 -20.399 24.135 1.00 90.19 210 LEU A CA 1
ATOM 1576 C C . LEU A 1 210 ? -6.842 -20.523 23.435 1.00 90.19 210 LEU A C 1
ATOM 1578 O O . LEU A 1 210 ? -6.736 -21.119 22.362 1.00 90.19 210 LEU A O 1
ATOM 1582 N N . ASN A 1 211 ? -5.791 -19.970 24.048 1.00 80.81 211 ASN A N 1
ATOM 1583 C CA . ASN A 1 211 ? -4.409 -20.030 23.551 1.00 80.81 211 ASN A CA 1
ATOM 1584 C C . ASN A 1 211 ? -4.235 -19.489 22.117 1.00 80.81 211 ASN A C 1
ATOM 1586 O O . ASN A 1 211 ? -3.442 -20.031 21.351 1.00 80.81 211 ASN A O 1
ATOM 1590 N N . ALA A 1 212 ? -4.977 -18.436 21.759 1.00 81.19 212 ALA A N 1
ATOM 1591 C CA . ALA A 1 212 ? -4.941 -17.803 20.438 1.00 81.19 212 ALA A CA 1
ATOM 1592 C C . ALA A 1 212 ? -5.270 -18.763 19.277 1.00 81.19 212 ALA A C 1
ATOM 1594 O O . ALA A 1 212 ? -4.719 -18.647 18.185 1.00 81.19 212 ALA A O 1
ATOM 1595 N N . THR A 1 213 ? -6.178 -19.712 19.507 1.00 79.69 213 THR A N 1
ATOM 1596 C CA . THR A 1 213 ? -6.707 -20.576 18.441 1.00 79.69 213 THR A CA 1
ATOM 1597 C C . THR A 1 213 ? -7.749 -19.841 17.598 1.00 79.69 213 THR A C 1
ATOM 1599 O O . THR A 1 213 ? -8.436 -18.944 18.093 1.00 79.69 213 THR A O 1
ATOM 1602 N N . GLU A 1 214 ? -7.856 -20.216 16.322 1.00 91.81 214 GLU A N 1
ATOM 1603 C CA . GLU A 1 214 ? -8.831 -19.660 15.381 1.00 91.81 214 GLU A CA 1
ATOM 1604 C C . GLU A 1 214 ? -10.184 -20.375 15.478 1.00 91.81 214 GLU A C 1
ATOM 1606 O O . GLU A 1 214 ? -10.254 -21.601 15.586 1.00 91.81 214 GLU A O 1
ATOM 1611 N N . HIS A 1 215 ? -11.264 -19.597 15.420 1.00 93.31 215 HIS A N 1
ATOM 1612 C CA . HIS A 1 215 ? -12.652 -20.049 15.483 1.00 93.31 215 HIS A CA 1
ATOM 1613 C C . HIS A 1 215 ? -13.526 -19.221 14.538 1.00 93.31 215 HIS A C 1
ATOM 1615 O O . HIS A 1 215 ? -13.120 -18.173 14.039 1.00 93.31 215 HIS A O 1
ATOM 1621 N N . GLN A 1 216 ? -14.772 -19.651 14.341 1.00 94.25 216 GLN A N 1
ATOM 1622 C CA . GLN A 1 216 ? -15.777 -18.891 13.600 1.00 94.25 216 GLN A CA 1
ATOM 1623 C C . GLN A 1 216 ? -16.994 -18.589 14.475 1.00 94.25 216 GLN A C 1
ATOM 1625 O O . GLN A 1 216 ? -17.508 -19.454 15.188 1.00 94.25 216 GLN A O 1
ATOM 1630 N N . GLN A 1 217 ? -17.496 -17.358 14.389 1.00 94.25 217 GLN A N 1
ATOM 1631 C CA . GLN A 1 217 ? -18.685 -16.915 15.109 1.00 94.25 217 GLN A CA 1
ATOM 1632 C C . GLN A 1 217 ? -19.952 -17.455 14.437 1.00 94.25 217 GLN A C 1
ATOM 1634 O O . GLN A 1 217 ? -20.532 -16.832 13.550 1.00 94.25 217 GLN A O 1
ATOM 1639 N N . SER A 1 218 ? -20.380 -18.643 14.859 1.00 88.44 218 SER A N 1
ATOM 1640 C CA . SER A 1 218 ? -21.506 -19.366 14.254 1.00 88.44 218 SER A CA 1
ATOM 1641 C C . SER A 1 218 ? -22.874 -18.740 14.538 1.00 88.44 218 SER A C 1
ATOM 1643 O O . SER A 1 218 ? -23.795 -18.882 13.735 1.00 88.44 218 SER A O 1
ATOM 1645 N N . THR A 1 219 ? -23.029 -18.028 15.660 1.00 90.81 219 THR A N 1
ATOM 1646 C CA . THR A 1 219 ? -24.277 -17.328 15.998 1.00 90.81 219 THR A CA 1
ATOM 1647 C C . THR A 1 219 ? -24.250 -15.869 15.529 1.00 90.81 219 THR A C 1
ATOM 1649 O O . THR A 1 219 ? -23.192 -15.241 15.584 1.00 90.81 219 THR A O 1
ATOM 1652 N N . PRO A 1 220 ? -25.399 -15.278 15.137 1.00 87.50 220 PRO A N 1
ATOM 1653 C CA . PRO A 1 220 ? -25.471 -13.876 14.695 1.00 87.50 220 PRO A CA 1
ATOM 1654 C C . PRO A 1 220 ? -25.059 -12.849 15.760 1.00 87.50 220 PRO A C 1
ATOM 1656 O O . PRO A 1 220 ? -24.613 -11.750 15.427 1.00 87.50 220 PRO A O 1
ATOM 1659 N N . SER A 1 221 ? -25.221 -13.217 17.032 1.00 92.81 221 SER A N 1
ATOM 1660 C CA . SER A 1 221 ? -24.907 -12.395 18.197 1.00 92.81 221 SER A CA 1
ATOM 1661 C C . SER A 1 221 ? -23.958 -13.132 19.139 1.00 92.81 221 SER A C 1
ATOM 1663 O O . SER A 1 221 ? -24.190 -14.309 19.445 1.00 92.81 221 SER A O 1
ATOM 1665 N N . LEU A 1 222 ? -22.954 -12.431 19.657 1.00 96.19 222 LEU A N 1
ATOM 1666 C CA . LEU A 1 222 ? -22.105 -12.883 20.753 1.00 96.19 222 LEU A CA 1
ATOM 1667 C C . LEU A 1 222 ? -22.728 -12.479 22.095 1.00 96.19 222 LEU A C 1
ATOM 1669 O O . LEU A 1 222 ? -22.891 -11.292 22.370 1.00 96.19 222 LEU A O 1
ATOM 1673 N N . GLN A 1 223 ? -23.032 -13.467 22.935 1.00 96.00 223 GLN A N 1
ATOM 1674 C CA . GLN A 1 223 ? -23.389 -13.276 24.345 1.00 96.00 223 GLN A CA 1
ATOM 1675 C C . GLN A 1 223 ? -22.136 -13.424 25.213 1.00 96.00 223 GLN A C 1
ATOM 1677 O O . GLN A 1 223 ? -21.328 -14.324 24.975 1.00 96.00 223 GLN A O 1
ATOM 1682 N N . ILE A 1 224 ? -21.981 -12.576 26.231 1.00 95.44 224 ILE A N 1
ATOM 1683 C CA . ILE A 1 224 ? -20.814 -12.607 27.125 1.00 95.44 224 ILE A CA 1
ATOM 1684 C C . ILE A 1 224 ? -21.194 -13.316 28.427 1.00 95.44 224 ILE A C 1
ATOM 1686 O O . ILE A 1 224 ? -21.817 -12.741 29.317 1.00 95.44 224 ILE A O 1
ATOM 1690 N N . THR A 1 225 ? -20.813 -14.589 28.534 1.00 95.38 225 THR A N 1
ATOM 1691 C CA . THR A 1 225 ? -21.111 -15.455 29.692 1.00 95.38 225 THR A CA 1
ATOM 1692 C C . THR A 1 225 ? -19.857 -15.898 30.457 1.00 95.38 225 THR A C 1
ATOM 1694 O O . THR A 1 225 ? -19.932 -16.783 31.309 1.00 95.38 225 THR A O 1
ATOM 1697 N N . GLY A 1 226 ? -18.699 -15.329 30.124 1.00 96.88 226 GLY A N 1
ATOM 1698 C CA . GLY A 1 226 ? -17.379 -15.695 30.633 1.00 96.88 226 GLY A CA 1
ATOM 1699 C C . GLY A 1 226 ? -16.324 -14.667 30.222 1.00 96.88 226 GLY A C 1
ATOM 1700 O O . GLY A 1 226 ? -16.668 -13.630 29.654 1.00 96.88 226 GLY A O 1
ATOM 1701 N N . GLU A 1 227 ? -15.049 -14.957 30.500 1.00 97.69 227 GLU A N 1
ATOM 1702 C CA . GLU A 1 227 ? -13.935 -14.151 29.980 1.00 97.69 227 GLU A CA 1
ATOM 1703 C C . GLU A 1 227 ? -13.923 -14.236 28.454 1.00 97.69 227 GLU A C 1
ATOM 1705 O O . GLU A 1 227 ? -14.037 -15.321 27.881 1.00 97.69 227 GLU A O 1
ATOM 1710 N N . VAL A 1 228 ? -13.822 -13.079 27.806 1.00 96.88 228 VAL A N 1
ATOM 1711 C CA . VAL A 1 228 ? -13.759 -12.960 26.349 1.00 96.88 228 VAL A CA 1
ATOM 1712 C C . VAL A 1 228 ? -12.569 -12.074 26.018 1.00 96.88 228 VAL A C 1
ATOM 1714 O O . VAL A 1 228 ? -12.447 -10.985 26.571 1.00 96.88 228 VAL A O 1
ATOM 1717 N N . ASP A 1 229 ? -11.718 -12.539 25.109 1.00 95.06 229 ASP A N 1
ATOM 1718 C CA . ASP A 1 229 ? -10.641 -11.772 24.480 1.00 95.06 229 ASP A CA 1
ATOM 1719 C C . ASP A 1 229 ? -10.495 -12.278 23.040 1.00 95.06 229 ASP A C 1
ATOM 1721 O O . ASP A 1 229 ? -9.754 -13.225 22.760 1.00 95.06 229 ASP A O 1
ATOM 1725 N N . ARG A 1 230 ? -11.326 -11.735 22.145 1.00 96.50 230 ARG A N 1
ATOM 1726 C CA . ARG A 1 230 ? -11.489 -12.237 20.776 1.00 96.50 230 ARG A CA 1
ATOM 1727 C C . ARG A 1 230 ? -11.150 -11.172 19.758 1.00 96.50 230 ARG A C 1
ATOM 1729 O O . ARG A 1 230 ? -11.760 -10.107 19.774 1.00 96.50 230 ARG A O 1
ATOM 1736 N N . VAL A 1 231 ? -10.239 -11.496 18.849 1.00 93.75 231 VAL A N 1
ATOM 1737 C CA . VAL A 1 231 ? -9.834 -10.643 17.728 1.00 93.75 231 VAL A CA 1
ATOM 1738 C C . VAL A 1 231 ? -10.549 -11.132 16.476 1.00 93.75 231 VAL A C 1
ATOM 1740 O O . VAL A 1 231 ? -10.199 -12.178 15.944 1.00 93.75 231 VAL A O 1
ATOM 1743 N N . TYR A 1 232 ? -11.567 -10.401 16.040 1.00 94.12 232 TYR A N 1
ATOM 1744 C CA . TYR A 1 232 ? -12.298 -10.639 14.801 1.00 94.12 232 TYR A CA 1
ATOM 1745 C C . TYR A 1 232 ? -11.597 -9.929 13.652 1.00 94.12 232 TYR A C 1
ATOM 1747 O O . TYR A 1 232 ? -11.323 -8.729 13.750 1.00 94.12 232 TYR A O 1
ATOM 1755 N N . SER A 1 233 ? -11.369 -10.649 12.559 1.00 87.19 233 SER A N 1
ATOM 1756 C CA . SER A 1 233 ? -10.670 -10.114 11.392 1.00 87.19 233 SER A CA 1
ATOM 1757 C C . SER A 1 233 ? -11.524 -10.150 10.137 1.00 87.19 233 SER A C 1
ATOM 1759 O O . SER A 1 233 ? -12.391 -11.015 9.992 1.00 87.19 233 SER A O 1
ATOM 1761 N N . ALA A 1 234 ? -11.268 -9.200 9.232 1.00 84.12 234 ALA A N 1
ATOM 1762 C CA . ALA A 1 234 ? -11.941 -9.093 7.937 1.00 84.12 234 ALA A CA 1
ATOM 1763 C C . ALA A 1 234 ? -13.483 -9.121 8.050 1.00 84.12 234 ALA A C 1
ATOM 1765 O O . ALA A 1 234 ? -14.178 -9.813 7.297 1.00 84.12 234 ALA A O 1
ATOM 1766 N N . ILE A 1 235 ? -14.035 -8.385 9.023 1.00 88.25 235 ILE A N 1
ATOM 1767 C CA . ILE A 1 235 ? -15.484 -8.274 9.211 1.00 88.25 235 ILE A CA 1
ATOM 1768 C C . ILE A 1 235 ? -16.069 -7.546 7.997 1.00 88.25 235 ILE A C 1
ATOM 1770 O O . ILE A 1 235 ? -15.651 -6.443 7.664 1.00 88.25 235 ILE A O 1
ATOM 1774 N N . LYS A 1 236 ? -17.060 -8.160 7.342 1.00 85.00 236 LYS A N 1
ATOM 1775 C CA . LYS A 1 236 ? -17.633 -7.652 6.081 1.00 85.00 236 LYS A CA 1
ATOM 1776 C C . LYS A 1 236 ? -18.484 -6.392 6.229 1.00 85.00 236 LYS A C 1
ATOM 1778 O O . LYS A 1 236 ? -18.689 -5.687 5.250 1.00 85.00 236 LYS A O 1
ATOM 1783 N N . GLN A 1 237 ? -19.030 -6.158 7.417 1.00 86.94 237 GLN A N 1
ATOM 1784 C CA . GLN A 1 237 ? -19.832 -4.980 7.727 1.00 86.94 237 GLN A CA 1
ATOM 1785 C C . GLN A 1 237 ? -19.054 -4.001 8.603 1.00 86.94 237 GLN A C 1
ATOM 1787 O O . GLN A 1 237 ? -18.337 -4.392 9.531 1.00 86.94 237 GLN A O 1
ATOM 1792 N N . ASP A 1 238 ? -19.294 -2.718 8.368 1.00 88.25 238 ASP A N 1
ATOM 1793 C CA . ASP A 1 238 ? -18.593 -1.637 9.059 1.00 88.25 238 ASP A CA 1
ATOM 1794 C C . ASP A 1 238 ? -19.074 -1.444 10.502 1.00 88.25 238 ASP A C 1
ATOM 1796 O O . ASP A 1 238 ? -18.349 -0.899 11.332 1.00 88.25 238 ASP A O 1
ATOM 1800 N N . THR A 1 239 ? -20.275 -1.925 10.834 1.00 94.00 239 THR A N 1
ATOM 1801 C CA . THR A 1 239 ? -20.905 -1.696 12.140 1.00 94.00 239 THR A CA 1
ATOM 1802 C C . THR A 1 239 ? -20.888 -2.940 13.026 1.00 94.00 239 THR A C 1
ATOM 1804 O O . THR A 1 239 ? -21.241 -4.045 12.611 1.00 94.00 239 THR A O 1
ATOM 1807 N N . THR A 1 240 ? -20.515 -2.753 14.292 1.00 95.75 240 THR A N 1
ATOM 1808 C CA . THR A 1 240 ? -20.724 -3.707 15.390 1.00 95.75 240 THR A CA 1
ATOM 1809 C C . THR A 1 240 ? -21.636 -3.081 16.431 1.00 95.75 240 THR A C 1
ATOM 1811 O O . THR A 1 240 ? -21.322 -2.034 16.991 1.00 95.75 240 THR A O 1
ATOM 1814 N N . SER A 1 241 ? -22.774 -3.722 16.684 1.00 97.56 241 SER A N 1
ATOM 1815 C CA . SER A 1 241 ? -23.845 -3.147 17.502 1.00 97.56 241 SER A CA 1
ATOM 1816 C C . SER A 1 241 ? -23.890 -3.784 18.880 1.00 97.56 241 SER A C 1
ATOM 1818 O O . SER A 1 241 ? -24.009 -5.004 19.015 1.00 97.56 241 SER A O 1
ATOM 1820 N N . ILE A 1 242 ? -23.877 -2.949 19.912 1.00 98.25 242 ILE A N 1
ATOM 1821 C CA . ILE A 1 242 ? -24.111 -3.340 21.297 1.00 98.25 242 ILE A CA 1
ATOM 1822 C C . ILE A 1 242 ? -25.611 -3.236 21.559 1.00 98.25 242 ILE A C 1
ATOM 1824 O O . ILE A 1 242 ? -26.231 -2.191 21.348 1.00 98.25 242 ILE A O 1
ATOM 1828 N N . THR A 1 243 ? -26.197 -4.318 22.060 1.00 98.00 243 THR A N 1
ATOM 1829 C CA . THR A 1 243 ? -27.591 -4.351 22.519 1.00 98.00 243 THR A CA 1
ATOM 1830 C C . THR A 1 243 ? -27.657 -4.717 23.992 1.00 98.00 243 THR A C 1
ATOM 1832 O O . THR A 1 243 ? -26.796 -5.437 24.493 1.00 98.00 243 THR A O 1
ATOM 1835 N N . GLN A 1 244 ? -28.677 -4.221 24.688 1.00 96.75 244 GLN A N 1
ATOM 1836 C CA . GLN A 1 244 ? -28.971 -4.552 26.078 1.00 96.75 244 GLN A CA 1
ATOM 1837 C C . GLN A 1 244 ? -30.416 -5.027 26.183 1.00 96.75 244 GLN A C 1
ATOM 1839 O O . GLN A 1 244 ? -31.334 -4.273 25.862 1.00 96.75 244 GLN A O 1
ATOM 1844 N N . ASP A 1 245 ? -30.621 -6.263 26.638 1.00 95.00 245 ASP A N 1
ATOM 1845 C CA . ASP A 1 245 ? -31.958 -6.857 26.792 1.00 95.00 245 ASP A CA 1
ATOM 1846 C C . ASP A 1 245 ? -32.770 -6.805 25.478 1.00 95.00 245 ASP A C 1
ATOM 1848 O O . ASP A 1 245 ? -33.940 -6.426 25.440 1.00 95.00 245 ASP A O 1
ATOM 1852 N N . GLY A 1 246 ? -32.086 -7.082 24.360 1.00 92.75 246 GLY A N 1
ATOM 1853 C CA . GLY A 1 246 ? -32.646 -7.035 23.005 1.00 92.75 246 GLY A CA 1
ATOM 1854 C C . GLY A 1 246 ? -32.876 -5.631 22.429 1.00 92.75 246 GLY A C 1
ATOM 1855 O O . GLY A 1 246 ? -33.353 -5.518 21.302 1.00 92.75 246 GLY A O 1
ATOM 1856 N N . LYS A 1 247 ? -32.544 -4.558 23.158 1.00 96.19 247 LYS A N 1
ATOM 1857 C CA . LYS A 1 247 ? -32.717 -3.169 22.700 1.00 96.19 247 LYS A CA 1
ATOM 1858 C C . LYS A 1 247 ? -31.393 -2.569 22.214 1.00 96.19 247 LYS A C 1
ATOM 1860 O O . LYS A 1 247 ? -30.360 -2.854 22.826 1.00 96.19 247 LYS A O 1
ATOM 1865 N N . PRO A 1 248 ? -31.397 -1.722 21.167 1.00 96.12 248 PRO A N 1
ATOM 1866 C CA . PRO A 1 248 ? -30.207 -0.991 20.733 1.00 96.12 248 PRO A CA 1
ATOM 1867 C C . PRO A 1 248 ? -29.597 -0.161 21.866 1.00 96.12 248 PRO A C 1
ATOM 1869 O O . PRO A 1 248 ? -30.330 0.447 22.651 1.00 96.12 248 PRO A O 1
ATOM 1872 N N . ARG A 1 249 ? -28.262 -0.138 21.951 1.00 95.69 249 ARG A N 1
ATOM 1873 C CA . ARG A 1 249 ? -27.531 0.649 22.952 1.00 95.69 249 ARG A CA 1
ATOM 1874 C C . ARG A 1 249 ? -26.487 1.577 22.340 1.00 95.69 249 ARG A C 1
ATOM 1876 O O . ARG A 1 249 ? -26.496 2.755 22.685 1.00 95.69 249 ARG A O 1
ATOM 1883 N N . LEU A 1 250 ? -25.575 1.042 21.529 1.00 96.62 250 LEU A N 1
ATOM 1884 C CA . LEU A 1 250 ? -24.512 1.783 20.842 1.00 96.62 250 LEU A CA 1
ATOM 1885 C C . LEU A 1 250 ? -24.133 1.049 19.557 1.00 96.62 250 LEU A C 1
ATOM 1887 O O . LEU A 1 250 ? -24.052 -0.179 19.564 1.00 96.62 250 LEU A O 1
ATOM 1891 N N . ASP A 1 251 ? -23.825 1.806 18.512 1.00 97.06 251 ASP A N 1
ATOM 1892 C CA . ASP A 1 251 ? -23.200 1.292 17.298 1.00 97.06 251 ASP A CA 1
ATOM 1893 C C . ASP A 1 251 ? -21.741 1.740 17.240 1.00 97.06 251 ASP A C 1
ATOM 1895 O O . ASP A 1 251 ? -21.428 2.923 17.368 1.00 97.06 251 ASP A O 1
ATOM 1899 N N . VAL A 1 252 ? -20.844 0.780 17.028 1.00 96.44 252 VAL A N 1
ATOM 1900 C CA . VAL A 1 252 ? -19.428 1.027 16.760 1.00 96.44 252 VAL A CA 1
ATOM 1901 C C . VAL A 1 252 ? -19.229 0.894 15.262 1.00 96.44 252 VAL A C 1
ATOM 1903 O O . VAL A 1 252 ? -19.231 -0.217 14.730 1.00 96.44 252 VAL A O 1
ATOM 1906 N N . THR A 1 253 ? -19.110 2.029 14.579 1.00 94.38 253 THR A N 1
ATOM 1907 C CA . THR A 1 253 ? -18.888 2.071 13.130 1.00 94.38 253 THR A CA 1
ATOM 1908 C C . THR A 1 253 ? -17.409 2.275 12.846 1.00 94.38 253 THR A C 1
ATOM 1910 O O . THR A 1 253 ? -16.791 3.203 13.368 1.00 94.38 253 THR A O 1
ATOM 1913 N N . ARG A 1 254 ? -16.848 1.391 12.028 1.00 90.00 254 ARG A N 1
ATOM 1914 C CA . ARG A 1 254 ? -15.464 1.432 11.566 1.00 90.00 254 ARG A CA 1
ATOM 1915 C C . ARG A 1 254 ? -15.386 2.141 10.218 1.00 90.00 254 ARG A C 1
ATOM 1917 O O . ARG A 1 254 ? -16.319 2.085 9.425 1.00 90.00 254 ARG A O 1
ATOM 1924 N N . ASP A 1 255 ? -14.273 2.819 9.976 1.00 80.69 255 ASP A N 1
ATOM 1925 C CA . ASP A 1 255 ? -13.977 3.485 8.709 1.00 80.69 255 ASP A CA 1
ATOM 1926 C C . ASP A 1 255 ? -12.496 3.276 8.397 1.00 80.69 255 ASP A C 1
ATOM 1928 O O . ASP A 1 255 ? -11.648 3.575 9.237 1.00 80.69 255 ASP A O 1
ATOM 1932 N N . GLY A 1 256 ? -12.187 2.701 7.234 1.00 70.88 256 GLY A N 1
ATOM 1933 C CA . GLY A 1 256 ? -10.810 2.376 6.838 1.00 70.88 256 GLY A CA 1
ATOM 1934 C C . GLY A 1 256 ? -10.165 1.179 7.557 1.00 70.88 256 GLY A C 1
ATOM 1935 O O . GLY A 1 256 ? -8.970 0.959 7.386 1.00 70.88 256 GLY A O 1
ATOM 1936 N N . ILE A 1 257 ? -10.923 0.400 8.341 1.00 82.38 257 ILE A N 1
ATOM 1937 C CA . ILE A 1 257 ? -10.457 -0.792 9.079 1.00 82.38 257 ILE A CA 1
ATOM 1938 C C . ILE A 1 257 ? -11.560 -1.853 9.203 1.00 82.38 257 ILE A C 1
ATOM 1940 O O . ILE A 1 257 ? -12.726 -1.520 9.409 1.00 82.38 257 ILE A O 1
ATOM 1944 N N . SER A 1 258 ? -11.188 -3.134 9.119 1.00 86.19 258 SER A N 1
ATOM 1945 C CA . SER A 1 258 ? -12.125 -4.274 9.091 1.00 86.19 258 SER A CA 1
ATOM 1946 C C . SER A 1 258 ? -12.118 -5.145 10.347 1.00 86.19 258 SER A C 1
ATOM 1948 O O . SER A 1 258 ? -12.876 -6.112 10.429 1.00 86.19 258 SER A O 1
ATOM 1950 N N . ASP A 1 259 ? -11.263 -4.833 11.318 1.00 89.62 259 ASP A N 1
ATOM 1951 C CA . ASP A 1 259 ? -11.022 -5.697 12.468 1.00 89.62 259 ASP A CA 1
ATOM 1952 C C . ASP A 1 259 ? -11.623 -5.122 13.746 1.00 89.62 259 ASP A C 1
ATOM 1954 O O . ASP A 1 259 ? -11.739 -3.905 13.942 1.00 89.62 259 ASP A O 1
ATOM 1958 N N . SER A 1 260 ? -12.007 -6.021 14.649 1.00 93.38 260 SER A N 1
ATOM 1959 C CA . SER A 1 260 ? -12.551 -5.641 15.944 1.00 93.38 260 SER A CA 1
ATOM 1960 C C . SER A 1 260 ? -12.118 -6.589 17.038 1.00 93.38 260 SER A C 1
ATOM 1962 O O . SER A 1 260 ? -12.039 -7.795 16.828 1.00 93.38 260 SER A O 1
ATOM 1964 N N . VAL A 1 261 ? -11.883 -6.054 18.229 1.00 95.62 261 VAL A N 1
ATOM 1965 C CA . VAL A 1 261 ? -11.650 -6.873 19.419 1.00 95.62 261 VAL A CA 1
ATOM 1966 C C . VAL A 1 261 ? -12.859 -6.752 20.329 1.00 95.62 261 VAL A C 1
ATOM 1968 O O . VAL A 1 261 ? -13.340 -5.650 20.582 1.00 95.62 261 VAL A O 1
ATOM 1971 N N . VAL A 1 262 ? -13.363 -7.884 20.814 1.00 97.94 262 VAL A N 1
ATOM 1972 C CA . VAL A 1 262 ? -14.334 -7.896 21.909 1.00 97.94 262 VAL A CA 1
ATOM 1973 C C . VAL A 1 262 ? -13.631 -8.408 23.149 1.00 97.94 262 VAL A C 1
ATOM 1975 O O . VAL A 1 262 ? -13.092 -9.517 23.135 1.00 97.94 262 VAL A O 1
ATOM 1978 N N . TRP A 1 263 ? -13.663 -7.614 24.217 1.00 98.25 263 TRP A N 1
ATOM 1979 C CA . TRP A 1 263 ? -13.026 -7.970 25.476 1.00 98.25 263 TRP A CA 1
ATOM 1980 C C . TRP A 1 263 ? -13.923 -7.714 26.689 1.00 98.25 263 TRP A C 1
ATOM 1982 O O . TRP A 1 263 ? -14.571 -6.672 26.827 1.00 98.25 263 TRP A O 1
ATOM 1992 N N . ASN A 1 264 ? -13.950 -8.686 27.597 1.00 98.56 264 ASN A N 1
ATOM 1993 C CA . ASN A 1 264 ? -14.456 -8.535 28.953 1.00 98.56 264 ASN A CA 1
ATOM 1994 C C . ASN A 1 264 ? -13.612 -9.428 29.879 1.00 98.56 264 ASN A C 1
ATOM 1996 O O . ASN A 1 264 ? -13.526 -10.634 29.634 1.00 98.56 264 ASN A O 1
ATOM 2000 N N . PRO A 1 265 ? -13.017 -8.878 30.953 1.00 96.19 265 PRO A N 1
ATOM 2001 C CA . PRO A 1 265 ? -12.127 -9.642 31.827 1.00 96.19 265 PRO A CA 1
ATOM 2002 C C . PRO A 1 265 ? -12.858 -10.716 32.642 1.00 96.19 265 PRO A C 1
ATOM 2004 O O . PRO A 1 265 ? -12.239 -11.638 33.165 1.00 96.19 265 PRO A O 1
ATOM 2007 N N . TRP A 1 266 ? -14.175 -10.604 32.797 1.00 97.94 266 TRP A N 1
ATOM 2008 C CA . TRP A 1 266 ? -14.941 -11.449 33.701 1.00 97.94 266 TRP A CA 1
ATOM 2009 C C . TRP A 1 266 ? -14.365 -11.448 35.126 1.00 97.94 266 TRP A C 1
ATOM 2011 O O . TRP A 1 266 ? -13.704 -10.504 35.558 1.00 97.94 266 TRP A O 1
ATOM 2021 N N . ILE A 1 267 ? -14.664 -12.488 35.898 1.00 97.69 267 ILE A N 1
ATOM 2022 C CA . ILE A 1 267 ? -14.448 -12.509 37.345 1.00 97.69 267 ILE A CA 1
ATOM 2023 C C . ILE A 1 267 ? -12.958 -12.566 37.712 1.00 97.69 267 ILE A C 1
ATOM 2025 O O . ILE A 1 267 ? -12.467 -11.698 38.434 1.00 97.69 267 ILE A O 1
ATOM 2029 N N . GLU A 1 268 ? -12.238 -13.601 37.275 1.00 97.31 268 GLU A N 1
ATOM 2030 C CA . GLU A 1 268 ? -10.890 -13.881 37.793 1.00 97.31 268 GLU A CA 1
ATOM 2031 C C . GLU A 1 268 ? -9.843 -12.902 37.246 1.00 97.31 268 GLU A C 1
ATOM 2033 O O . GLU A 1 268 ? -9.022 -12.388 38.013 1.00 97.31 268 GLU A O 1
ATOM 2038 N N . LYS A 1 269 ? -9.924 -12.525 35.961 1.00 95.25 269 LYS A N 1
ATOM 2039 C CA . LYS A 1 269 ? -9.045 -11.491 35.404 1.00 95.25 269 LYS A CA 1
ATOM 2040 C C . LYS A 1 269 ? -9.280 -10.138 36.071 1.00 95.25 269 LYS A C 1
ATOM 2042 O O . LYS A 1 269 ? -8.297 -9.486 36.428 1.00 95.25 269 LYS A O 1
ATOM 2047 N N . ALA A 1 270 ? -10.535 -9.730 36.305 1.00 96.94 270 ALA A N 1
ATOM 2048 C CA . ALA A 1 270 ? -10.836 -8.466 36.986 1.00 96.94 270 ALA A CA 1
ATOM 2049 C C . ALA A 1 270 ? -10.248 -8.434 38.404 1.00 96.94 270 ALA A C 1
ATOM 2051 O O . ALA A 1 270 ? -9.604 -7.453 38.777 1.00 96.94 270 ALA A O 1
ATOM 2052 N N . LYS A 1 271 ? -10.373 -9.530 39.167 1.00 96.50 271 LYS A N 1
ATOM 2053 C CA . LYS A 1 271 ? -9.739 -9.663 40.492 1.00 96.50 271 LYS A CA 1
ATOM 2054 C C . LYS A 1 271 ? -8.217 -9.525 40.435 1.00 96.50 271 LYS A C 1
ATOM 2056 O O . LYS A 1 271 ? -7.643 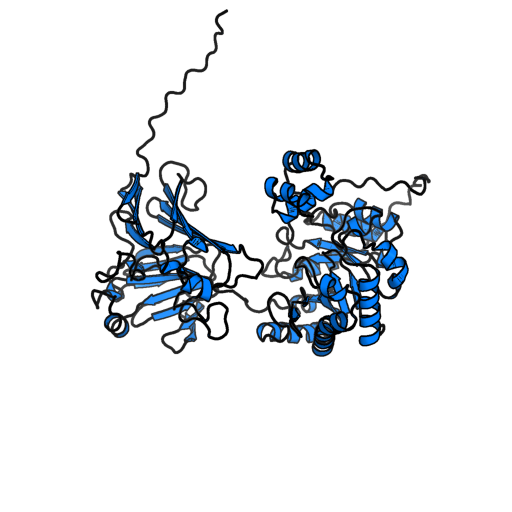-8.920 41.337 1.00 96.50 271 LYS A O 1
ATOM 2061 N N . SER A 1 272 ? -7.574 -10.061 39.395 1.00 94.81 272 SER A N 1
ATOM 2062 C CA . SER A 1 272 ? -6.110 -10.026 39.251 1.00 94.81 272 SER A CA 1
ATOM 2063 C C . SER A 1 272 ? -5.547 -8.646 38.882 1.00 94.81 272 SER A C 1
ATOM 2065 O O . SER A 1 272 ? -4.371 -8.374 39.120 1.00 94.81 272 SER A O 1
ATOM 2067 N N . MET A 1 273 ? -6.368 -7.756 38.314 1.00 93.88 273 MET A N 1
ATOM 2068 C CA . MET A 1 273 ? -5.937 -6.428 37.871 1.00 93.88 273 MET A CA 1
ATOM 2069 C C . MET A 1 273 ? -6.032 -5.416 39.015 1.00 93.88 273 MET A C 1
ATOM 2071 O O . MET A 1 273 ? -7.121 -5.025 39.433 1.00 93.88 273 MET A O 1
ATOM 2075 N N . GLY A 1 274 ? -4.884 -4.967 39.527 1.00 94.75 274 GLY A N 1
ATOM 2076 C CA . GLY A 1 274 ? -4.818 -4.022 40.651 1.00 94.75 274 GLY A CA 1
ATOM 2077 C C . GLY A 1 274 ? -5.376 -2.622 40.358 1.00 94.75 274 GLY A C 1
ATOM 2078 O O . GLY A 1 274 ? -5.719 -1.903 41.287 1.00 94.75 274 GLY A O 1
ATOM 2079 N N . ASP A 1 275 ? -5.483 -2.239 39.087 1.00 94.88 275 ASP A N 1
ATOM 2080 C CA . ASP A 1 275 ? -6.014 -0.954 38.616 1.00 94.88 275 ASP A CA 1
ATOM 2081 C C . ASP A 1 275 ? -7.480 -1.037 38.157 1.00 94.88 275 ASP A C 1
ATOM 2083 O O . ASP A 1 275 ? -8.014 -0.051 37.653 1.00 94.88 275 ASP A O 1
ATOM 2087 N N . PHE A 1 276 ? -8.134 -2.192 38.321 1.00 97.31 276 PHE A N 1
ATOM 2088 C CA . PHE A 1 276 ? -9.526 -2.435 37.944 1.00 97.31 276 PHE A CA 1
ATOM 2089 C C . PHE A 1 276 ? -10.409 -2.455 39.196 1.00 97.31 276 PHE A C 1
ATOM 2091 O O . PHE A 1 276 ? -10.405 -3.442 39.930 1.00 97.31 276 PHE A O 1
ATOM 2098 N N . GLU A 1 277 ? -11.148 -1.373 39.443 1.00 97.44 277 GLU A N 1
ATOM 2099 C CA . GLU A 1 277 ? -12.112 -1.251 40.536 1.00 97.44 277 GLU A CA 1
ATOM 2100 C C . GLU A 1 277 ? -13.434 -0.615 40.060 1.00 97.44 277 GLU A C 1
ATOM 2102 O O . GLU A 1 277 ? -13.419 0.220 39.151 1.00 97.44 277 GLU A O 1
ATOM 2107 N N . PRO A 1 278 ? -14.571 -0.993 40.670 1.00 98.00 278 PRO A N 1
ATOM 2108 C CA . PRO A 1 278 ? -14.699 -2.108 41.613 1.00 98.00 278 PRO A CA 1
ATOM 2109 C C . PRO A 1 278 ? -14.404 -3.458 40.928 1.00 98.00 278 PRO A C 1
ATOM 2111 O O . PRO A 1 278 ? -14.515 -3.577 39.706 1.00 98.00 278 PRO A O 1
ATOM 2114 N N . LYS A 1 279 ? -14.021 -4.500 41.682 1.00 97.00 279 LYS A N 1
ATOM 2115 C CA . LYS A 1 279 ? -13.736 -5.834 41.099 1.00 97.00 279 LYS A CA 1
ATOM 2116 C C . LYS A 1 279 ? -14.895 -6.442 40.311 1.00 97.00 279 LYS A C 1
ATOM 2118 O O . LYS A 1 279 ? -14.666 -7.251 39.417 1.00 97.00 279 LYS A O 1
ATOM 2123 N N . ASP A 1 280 ? -16.134 -6.065 40.611 1.00 97.81 280 ASP A N 1
ATOM 2124 C CA . ASP A 1 280 ? -17.312 -6.459 39.836 1.00 97.81 280 ASP A CA 1
ATOM 2125 C C . ASP A 1 280 ? -17.651 -5.488 38.690 1.00 97.81 280 ASP A C 1
ATOM 2127 O O . ASP A 1 280 ? -18.652 -5.673 37.997 1.00 97.81 280 ASP A O 1
ATOM 2131 N N . GLY A 1 281 ? -16.786 -4.505 38.424 1.00 97.56 281 GLY A N 1
ATOM 2132 C CA . GLY A 1 281 ? -16.893 -3.543 37.330 1.00 97.56 281 GLY A CA 1
ATOM 2133 C C . GLY A 1 281 ? -16.963 -4.189 35.946 1.00 97.56 281 GLY A C 1
ATOM 2134 O O . GLY A 1 281 ? -17.564 -3.607 35.048 1.00 97.56 281 GLY A O 1
ATOM 2135 N N . TYR A 1 282 ? -16.482 -5.433 35.784 1.00 98.31 282 TYR A N 1
ATOM 2136 C CA . TYR A 1 282 ? -16.646 -6.218 34.550 1.00 98.31 282 TYR A CA 1
ATOM 2137 C C . TYR A 1 282 ? -18.125 -6.399 34.170 1.00 98.31 282 TYR A C 1
ATOM 2139 O O . TYR A 1 282 ? -18.442 -6.592 33.001 1.00 98.31 282 TYR A O 1
ATOM 2147 N N . LYS A 1 283 ? -19.053 -6.298 35.135 1.00 98.62 283 LYS A N 1
ATOM 2148 C CA . LYS A 1 283 ? -20.501 -6.347 34.883 1.00 98.62 283 LYS A CA 1
ATOM 2149 C C . LYS A 1 283 ? -21.045 -5.086 34.215 1.00 98.62 283 LYS A C 1
ATOM 2151 O O . LYS A 1 283 ? -22.176 -5.098 33.738 1.00 98.62 283 LYS A O 1
ATOM 2156 N N . LYS A 1 284 ? -20.286 -3.989 34.251 1.00 98.44 284 LYS A N 1
ATOM 2157 C CA . LYS A 1 284 ? -20.700 -2.637 33.845 1.00 98.44 284 LYS A CA 1
ATOM 2158 C C . LYS A 1 284 ? -19.914 -2.111 32.645 1.00 98.44 284 LYS A C 1
ATOM 2160 O O . LYS A 1 284 ? -20.091 -0.952 32.267 1.00 98.44 284 LYS A O 1
ATOM 2165 N N . MET A 1 285 ? -19.084 -2.956 32.037 1.00 98.50 285 MET A N 1
ATOM 2166 C CA . MET A 1 285 ? -18.309 -2.611 30.854 1.00 98.50 285 MET A CA 1
ATOM 2167 C C . MET A 1 285 ? -18.273 -3.743 29.836 1.00 98.50 285 MET A C 1
ATOM 2169 O O . MET A 1 285 ? -18.358 -4.921 30.178 1.00 98.50 285 MET A O 1
ATOM 2173 N N . VAL A 1 286 ? -18.120 -3.364 28.577 1.00 98.62 286 VAL A N 1
ATOM 2174 C CA . VAL A 1 286 ? -17.673 -4.247 27.505 1.00 98.62 286 VAL A CA 1
ATOM 2175 C C . VAL A 1 286 ? -16.741 -3.447 26.612 1.00 98.62 286 VAL A C 1
ATOM 2177 O O . VAL A 1 286 ? -17.005 -2.275 26.331 1.00 98.62 286 VAL A O 1
ATOM 2180 N N . CYS A 1 287 ? -15.650 -4.062 26.179 1.00 98.62 287 CYS A N 1
ATOM 2181 C CA . CYS A 1 287 ? -14.814 -3.484 25.147 1.00 98.62 287 CYS A CA 1
ATOM 2182 C C . CYS A 1 287 ? -15.264 -4.003 23.786 1.00 98.62 287 CYS A C 1
ATOM 2184 O O . CYS A 1 287 ? -15.359 -5.211 23.577 1.00 98.62 287 CYS A O 1
ATOM 2186 N N . VAL A 1 288 ? -15.574 -3.067 22.892 1.00 97.38 288 VAL A N 1
ATOM 2187 C CA . VAL A 1 288 ? -15.743 -3.304 21.459 1.00 97.38 288 VAL A CA 1
ATOM 2188 C C . VAL A 1 288 ? -14.794 -2.334 20.792 1.00 97.38 288 VAL A C 1
ATOM 2190 O O . VAL A 1 288 ? -14.997 -1.122 20.803 1.00 97.38 288 VAL A O 1
ATOM 2193 N N . GLU A 1 289 ? -13.692 -2.878 20.320 1.00 94.88 289 GLU A N 1
ATOM 2194 C CA . GLU A 1 289 ? -12.502 -2.116 20.005 1.00 94.88 289 GLU A CA 1
ATOM 2195 C C . GLU A 1 289 ? -12.294 -2.140 18.508 1.00 94.88 289 GLU A C 1
ATOM 2197 O O . GLU A 1 289 ? -12.557 -3.145 17.840 1.00 94.88 289 GLU A O 1
ATOM 2202 N N . THR A 1 290 ? -11.808 -1.028 17.991 1.00 89.81 290 THR A N 1
ATOM 2203 C CA . THR A 1 290 ? -11.480 -0.902 16.584 1.00 89.81 290 THR A CA 1
ATOM 2204 C C . THR A 1 290 ? -10.001 -1.193 16.419 1.00 89.81 290 THR A C 1
ATOM 2206 O O . THR A 1 290 ? -9.186 -0.521 17.050 1.00 89.81 290 THR A O 1
ATOM 2209 N N . HIS A 1 291 ? -9.669 -2.203 15.619 1.00 85.88 291 HIS A N 1
ATOM 2210 C CA . HIS A 1 291 ? -8.314 -2.720 15.474 1.00 85.88 291 HIS A CA 1
ATOM 2211 C C . HIS A 1 291 ? -7.829 -2.534 14.041 1.00 85.88 291 HIS A C 1
ATOM 2213 O O . HIS A 1 291 ? -8.563 -2.773 13.086 1.00 85.88 291 HIS A O 1
ATOM 2219 N N . HIS A 1 292 ? -6.573 -2.144 13.908 1.00 80.12 292 HIS A N 1
ATOM 2220 C CA . HIS A 1 292 ? -5.796 -2.300 12.700 1.00 80.12 292 HIS A CA 1
ATOM 2221 C C . HIS A 1 292 ? -4.610 -3.190 13.034 1.00 80.12 292 HIS A C 1
ATOM 2223 O O . HIS A 1 292 ? -3.825 -2.896 13.940 1.00 80.12 292 HIS A O 1
ATOM 2229 N N . GLN A 1 293 ? -4.463 -4.244 12.256 1.00 72.69 293 GLN A N 1
ATOM 2230 C CA . GLN A 1 293 ? -3.208 -4.955 12.131 1.00 72.69 293 GLN A CA 1
ATOM 2231 C C . GLN A 1 293 ? -2.729 -4.810 10.692 1.00 72.69 293 GLN A C 1
ATOM 2233 O O . GLN A 1 293 ? -3.578 -4.648 9.812 1.00 72.69 293 GLN A O 1
ATOM 2238 N N . PRO A 1 294 ? -1.413 -4.900 10.443 1.00 62.75 294 PRO A N 1
ATOM 2239 C CA . PRO A 1 294 ? -0.874 -5.035 9.102 1.00 62.75 294 PRO A CA 1
ATOM 2240 C C . PRO A 1 294 ? -1.593 -6.197 8.417 1.00 62.75 294 PRO A C 1
ATOM 2242 O O . PRO A 1 294 ? -1.372 -7.371 8.719 1.00 62.75 294 PRO A O 1
ATOM 2245 N N . HIS A 1 295 ? -2.556 -5.878 7.559 1.00 55.06 295 HIS A N 1
ATOM 2246 C CA . HIS A 1 295 ? -3.251 -6.887 6.791 1.00 55.06 295 HIS A CA 1
ATOM 2247 C C . HIS A 1 295 ? -2.321 -7.263 5.652 1.00 55.06 295 HIS A C 1
ATOM 2249 O O . HIS A 1 295 ? -2.364 -6.662 4.588 1.00 55.06 295 HIS A O 1
ATOM 2255 N N . GLY A 1 296 ? -1.531 -8.316 5.852 1.00 53.41 296 GLY A N 1
ATOM 2256 C CA . GLY A 1 296 ? -0.956 -9.049 4.727 1.00 53.41 296 GLY A CA 1
ATOM 2257 C C . GLY A 1 296 ? -2.026 -9.660 3.811 1.00 53.41 296 GLY A C 1
ATOM 2258 O O . GLY A 1 296 ? -1.670 -10.214 2.779 1.00 53.41 296 GLY A O 1
ATOM 2259 N N . GLY A 1 297 ? -3.318 -9.579 4.183 1.00 49.72 297 GLY A N 1
ATOM 2260 C CA . GLY A 1 297 ? -4.426 -10.235 3.496 1.00 49.72 297 GLY A CA 1
ATOM 2261 C C . GLY A 1 297 ? -4.180 -11.739 3.314 1.00 49.72 297 GLY A C 1
ATOM 2262 O O . GLY A 1 297 ? -3.147 -12.278 3.711 1.00 49.72 297 GLY A O 1
ATOM 2263 N N . PRO A 1 298 ? -5.112 -12.484 2.714 1.00 52.25 298 PRO A N 1
ATOM 2264 C CA . PRO A 1 298 ? -4.685 -13.638 1.942 1.00 52.25 298 PRO A CA 1
ATOM 2265 C C . PRO A 1 298 ? -3.811 -13.143 0.772 1.00 52.25 298 PRO A C 1
ATOM 2267 O O . PRO A 1 298 ? -4.108 -12.084 0.211 1.00 52.25 298 PRO A O 1
ATOM 2270 N N . PRO A 1 299 ? -2.771 -13.894 0.363 1.00 64.06 299 PRO A N 1
ATOM 2271 C CA . PRO A 1 299 ? -2.033 -13.595 -0.857 1.00 64.06 299 PRO A CA 1
ATOM 2272 C C . PRO A 1 299 ? -2.993 -13.383 -2.030 1.00 64.06 299 PRO A C 1
ATOM 2274 O O . PRO A 1 299 ? -3.929 -14.164 -2.228 1.00 64.06 299 PRO A O 1
ATOM 2277 N N . ILE A 1 300 ? -2.771 -12.323 -2.801 1.00 73.31 300 ILE A N 1
ATOM 2278 C CA . ILE A 1 300 ? -3.581 -12.028 -3.982 1.00 73.31 300 ILE A CA 1
ATOM 2279 C C . ILE A 1 300 ? -3.173 -13.022 -5.065 1.00 73.31 300 ILE A C 1
ATOM 2281 O O . ILE A 1 300 ? -2.050 -12.985 -5.561 1.00 73.31 300 ILE A O 1
ATOM 2285 N N . SER A 1 301 ? -4.075 -13.955 -5.369 1.00 78.75 301 SER A N 1
ATOM 2286 C CA . SER A 1 301 ? -3.783 -15.080 -6.256 1.00 78.75 301 SER A CA 1
ATOM 2287 C C . SER A 1 301 ? -3.567 -14.624 -7.703 1.00 78.75 301 SER A C 1
ATOM 2289 O O . SER A 1 301 ? -4.349 -13.839 -8.241 1.00 78.75 301 SER A O 1
ATOM 2291 N N . LEU A 1 302 ? -2.546 -15.182 -8.353 1.00 84.25 302 LEU A N 1
ATOM 2292 C CA . LEU A 1 302 ? -2.249 -15.057 -9.781 1.00 84.25 302 LEU A CA 1
ATOM 2293 C C . LEU A 1 302 ? -3.117 -15.991 -10.635 1.00 84.25 302 LEU A C 1
ATOM 2295 O O . LEU A 1 302 ? -3.330 -15.738 -11.821 1.00 84.25 302 LEU A O 1
ATOM 2299 N N . LEU A 1 303 ? -3.639 -17.078 -10.056 1.00 83.88 303 LEU A N 1
ATOM 2300 C CA . LEU A 1 303 ? -4.373 -18.116 -10.791 1.00 83.88 303 LEU A CA 1
ATOM 2301 C C . LEU A 1 303 ? -5.590 -17.602 -11.580 1.00 83.88 303 LEU A C 1
ATOM 2303 O O . LEU A 1 303 ? -5.854 -18.137 -12.663 1.00 83.88 303 LEU A O 1
ATOM 2307 N N . PRO A 1 304 ? -6.338 -16.573 -11.136 1.00 90.19 304 PRO A N 1
ATOM 2308 C CA . PRO A 1 304 ? -7.400 -15.984 -11.942 1.00 90.19 304 PRO A CA 1
ATOM 2309 C C . PRO A 1 304 ? -6.938 -15.486 -13.319 1.00 90.19 304 PRO A C 1
ATOM 2311 O O . PRO A 1 304 ? -7.730 -15.536 -14.263 1.00 90.19 304 PRO A O 1
ATOM 2314 N N . LEU A 1 305 ? -5.670 -15.084 -13.475 1.00 87.38 305 LEU A N 1
ATOM 2315 C CA . LEU A 1 305 ? -5.116 -14.670 -14.766 1.00 87.38 305 LEU A CA 1
ATOM 2316 C C . LEU A 1 305 ? -5.050 -15.830 -15.771 1.00 87.38 305 LEU A C 1
ATOM 2318 O O . LEU A 1 305 ? -5.303 -15.629 -16.958 1.00 87.38 305 LEU A O 1
ATOM 2322 N N . ILE A 1 306 ? -4.784 -17.054 -15.317 1.00 90.62 306 ILE A N 1
ATOM 2323 C CA . ILE A 1 306 ? -4.702 -18.236 -16.193 1.00 90.62 306 ILE A CA 1
ATOM 2324 C C . ILE A 1 306 ? -6.011 -19.034 -16.264 1.00 90.62 306 ILE A C 1
ATOM 2326 O O . ILE A 1 306 ? -6.242 -19.752 -17.232 1.00 90.62 306 ILE A O 1
ATOM 2330 N N . THR A 1 307 ? -6.903 -18.887 -15.283 1.00 84.56 307 THR A N 1
ATOM 2331 C CA . THR A 1 307 ? -8.169 -19.644 -15.223 1.00 84.56 307 THR A CA 1
ATOM 2332 C C . THR A 1 307 ? -9.358 -18.932 -15.871 1.00 84.56 307 THR A C 1
ATOM 2334 O O . THR A 1 307 ? -10.338 -19.591 -16.206 1.00 84.56 307 THR A O 1
ATOM 2337 N N . ASN A 1 308 ? -9.271 -17.619 -16.125 1.00 89.19 308 ASN A N 1
ATOM 2338 C CA . ASN A 1 308 ? -10.354 -16.834 -16.739 1.00 89.19 308 ASN A CA 1
ATOM 2339 C C . ASN A 1 308 ? -10.080 -16.421 -18.196 1.00 89.19 308 ASN A C 1
ATOM 2341 O O . ASN A 1 308 ? -10.654 -15.449 -18.685 1.00 89.19 308 ASN A O 1
ATOM 2345 N N . ASN A 1 309 ? -9.207 -17.1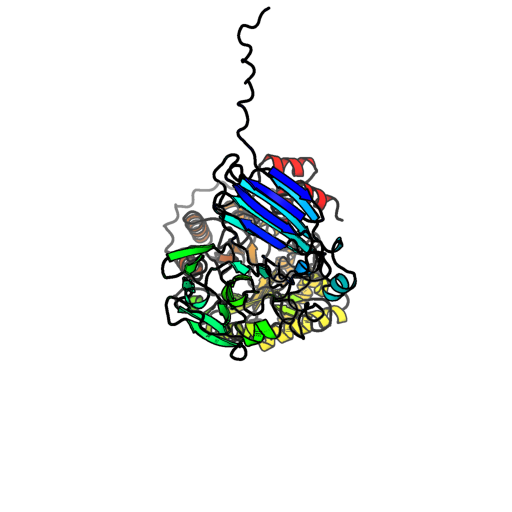53 -18.901 1.00 87.00 309 ASN A N 1
ATOM 2346 C CA . ASN A 1 309 ? -8.865 -16.902 -20.307 1.00 87.00 309 ASN A CA 1
ATOM 2347 C C . ASN A 1 309 ? -8.477 -15.435 -20.578 1.00 87.00 309 ASN A C 1
ATOM 2349 O O . ASN A 1 309 ? -8.977 -14.793 -21.503 1.00 87.00 309 ASN A O 1
ATOM 2353 N N . THR A 1 310 ? -7.605 -14.880 -19.735 1.00 95.19 310 THR A N 1
ATOM 2354 C CA . THR A 1 310 ? -7.248 -13.460 -19.836 1.00 95.19 310 THR A CA 1
ATOM 2355 C C . THR A 1 310 ? -6.332 -13.153 -21.014 1.00 95.19 310 THR A C 1
ATOM 2357 O O . THR A 1 310 ? -6.194 -11.992 -21.366 1.00 95.19 310 THR A O 1
ATOM 2360 N N . GLY A 1 311 ? -5.697 -14.160 -21.624 1.00 94.50 311 GLY A N 1
ATOM 2361 C CA . GLY A 1 311 ? -4.688 -13.971 -22.669 1.00 94.50 311 GLY A CA 1
ATOM 2362 C C . GLY A 1 311 ? -3.390 -13.323 -22.178 1.00 94.50 311 GLY A C 1
ATOM 2363 O O . GLY A 1 311 ? -2.614 -12.849 -23.005 1.00 94.50 311 GLY A O 1
ATOM 2364 N N . VAL A 1 312 ? -3.155 -13.279 -20.860 1.00 97.50 312 VAL A N 1
ATOM 2365 C CA . VAL A 1 312 ? -1.891 -12.795 -20.294 1.00 97.50 312 VAL A CA 1
ATOM 2366 C C . VAL A 1 312 ? -0.715 -13.605 -20.850 1.00 97.50 312 VAL A C 1
ATOM 2368 O O . VAL A 1 312 ? -0.782 -14.829 -20.957 1.00 97.50 312 VAL A O 1
ATOM 2371 N N . THR A 1 313 ? 0.365 -12.917 -21.209 1.00 98.44 313 THR A N 1
ATOM 2372 C CA . THR A 1 313 ? 1.592 -13.543 -21.726 1.00 98.44 313 THR A CA 1
ATOM 2373 C C . THR A 1 313 ? 2.733 -13.479 -20.718 1.00 98.44 313 THR A C 1
ATOM 2375 O O . THR A 1 313 ? 3.527 -14.415 -20.641 1.00 98.44 313 THR A O 1
ATOM 2378 N N . HIS A 1 314 ? 2.783 -12.405 -19.925 1.00 98.75 314 HIS A N 1
ATOM 2379 C CA . HIS A 1 314 ? 3.819 -12.148 -18.934 1.00 98.75 314 HIS A CA 1
ATOM 2380 C C . HIS A 1 314 ? 3.202 -11.665 -17.617 1.00 98.75 314 HIS A C 1
ATOM 2382 O O . HIS A 1 314 ? 2.260 -10.873 -17.625 1.00 98.75 314 HIS A O 1
ATOM 2388 N N . ILE A 1 315 ? 3.755 -12.125 -16.498 1.00 98.62 315 ILE A N 1
ATOM 2389 C CA . ILE A 1 315 ? 3.512 -11.600 -15.149 1.00 98.62 315 ILE A CA 1
ATOM 2390 C C . ILE A 1 315 ? 4.861 -11.129 -14.613 1.00 98.62 315 ILE A C 1
ATOM 2392 O O . ILE A 1 315 ? 5.841 -11.864 -14.711 1.00 98.62 315 ILE A O 1
ATOM 2396 N N . ILE A 1 316 ? 4.923 -9.927 -14.047 1.00 98.75 316 ILE A N 1
ATOM 2397 C CA . ILE A 1 316 ? 6.153 -9.365 -13.483 1.00 98.75 316 ILE A CA 1
ATOM 2398 C C . ILE A 1 316 ? 5.955 -9.206 -11.973 1.00 98.75 316 ILE A C 1
ATOM 2400 O O . ILE A 1 316 ? 5.063 -8.484 -11.538 1.00 98.75 316 ILE A O 1
ATOM 2404 N N . ILE A 1 317 ? 6.749 -9.923 -11.178 1.00 98.25 317 ILE A N 1
ATOM 2405 C CA . ILE A 1 317 ? 6.724 -9.873 -9.713 1.00 98.25 317 ILE A CA 1
ATOM 2406 C C . ILE A 1 317 ? 7.549 -8.674 -9.253 1.00 98.25 317 ILE A C 1
ATOM 2408 O O . ILE A 1 317 ? 8.745 -8.606 -9.539 1.00 98.25 317 ILE A O 1
ATOM 2412 N N . ALA A 1 318 ? 6.917 -7.740 -8.547 1.00 93.50 318 ALA A N 1
ATOM 2413 C CA . ALA A 1 318 ? 7.512 -6.461 -8.187 1.00 93.50 318 ALA A CA 1
ATOM 2414 C C . ALA A 1 318 ? 7.220 -6.066 -6.725 1.00 93.50 318 ALA A C 1
ATOM 2416 O O . ALA A 1 318 ? 6.266 -6.565 -6.125 1.00 93.50 318 ALA A O 1
ATOM 2417 N N . ALA A 1 319 ? 8.020 -5.184 -6.128 1.00 90.56 319 ALA A N 1
ATOM 2418 C CA . ALA A 1 319 ? 9.320 -4.696 -6.606 1.00 90.56 319 ALA A CA 1
ATOM 2419 C C . ALA A 1 319 ? 10.468 -5.391 -5.857 1.00 90.56 319 ALA A C 1
ATOM 2421 O O . ALA A 1 319 ? 10.361 -5.676 -4.671 1.00 90.56 319 ALA A O 1
ATOM 2422 N N . ILE A 1 320 ? 11.565 -5.706 -6.542 1.00 98.06 320 ILE A N 1
ATOM 2423 C CA . ILE A 1 320 ? 12.767 -6.290 -5.936 1.00 98.06 320 ILE A CA 1
ATOM 2424 C C . ILE A 1 320 ? 13.740 -5.155 -5.623 1.00 98.06 320 ILE A C 1
ATOM 2426 O O . ILE A 1 320 ? 14.061 -4.357 -6.507 1.00 98.06 320 ILE A O 1
ATOM 2430 N N . HIS A 1 321 ? 14.247 -5.109 -4.393 1.00 94.88 321 HIS A N 1
ATOM 2431 C CA . HIS A 1 321 ? 15.169 -4.075 -3.930 1.00 94.88 321 HIS A CA 1
ATOM 2432 C C . HIS A 1 321 ? 16.482 -4.674 -3.429 1.00 94.88 321 HIS A C 1
ATOM 2434 O O . HIS A 1 321 ? 16.500 -5.688 -2.727 1.00 94.88 321 HIS A O 1
ATOM 2440 N N . LEU A 1 322 ? 17.590 -4.018 -3.778 1.00 94.62 322 LEU A N 1
ATOM 2441 C CA . LEU A 1 322 ? 18.914 -4.294 -3.224 1.00 94.62 322 LEU A CA 1
ATOM 2442 C C . LEU A 1 322 ? 19.211 -3.242 -2.160 1.00 94.62 322 LEU A C 1
ATOM 2444 O O . LEU A 1 322 ? 19.344 -2.057 -2.479 1.00 94.62 322 LEU A O 1
ATOM 2448 N N . ASN A 1 323 ? 19.302 -3.678 -0.908 1.00 87.62 323 ASN A N 1
ATOM 2449 C CA . ASN A 1 323 ? 19.477 -2.810 0.250 1.00 87.62 323 ASN A CA 1
ATOM 2450 C C . ASN A 1 323 ? 20.911 -2.887 0.794 1.00 87.62 323 ASN A C 1
ATOM 2452 O O . ASN A 1 323 ? 21.724 -3.703 0.365 1.00 87.62 323 ASN A O 1
ATOM 2456 N N . ASP A 1 324 ? 21.235 -2.029 1.762 1.00 79.94 324 ASP A N 1
ATOM 2457 C CA . ASP A 1 324 ? 22.561 -2.035 2.381 1.00 79.94 324 ASP A CA 1
ATOM 2458 C C . ASP A 1 324 ? 22.807 -3.293 3.217 1.00 79.94 324 ASP A C 1
ATOM 2460 O O . ASP A 1 324 ? 21.987 -3.684 4.049 1.00 79.94 324 ASP A O 1
ATOM 2464 N N . GLY A 1 325 ? 23.993 -3.876 3.050 1.00 74.00 325 GLY A N 1
ATOM 2465 C CA . GLY A 1 325 ? 24.411 -5.098 3.731 1.00 74.00 325 GLY A CA 1
ATOM 2466 C C . GLY A 1 325 ? 24.418 -6.308 2.800 1.00 74.00 325 GLY A C 1
ATOM 2467 O O . GLY A 1 325 ? 23.647 -6.400 1.850 1.00 74.00 325 GLY A O 1
ATOM 2468 N N . ALA A 1 326 ? 25.329 -7.245 3.063 1.00 72.38 326 ALA A N 1
ATOM 2469 C CA . ALA A 1 326 ? 25.416 -8.472 2.281 1.00 72.38 326 ALA A CA 1
ATOM 2470 C C . ALA A 1 326 ? 24.113 -9.278 2.406 1.00 72.38 326 ALA A C 1
ATOM 2472 O O . ALA A 1 326 ? 23.619 -9.456 3.517 1.00 72.38 326 ALA A O 1
ATOM 2473 N N . ASP A 1 327 ? 23.602 -9.772 1.274 1.00 79.44 327 ASP A N 1
ATOM 2474 C CA . ASP A 1 327 ? 22.374 -10.582 1.191 1.00 79.44 327 ASP A CA 1
ATOM 2475 C C . ASP A 1 327 ? 21.080 -9.854 1.611 1.00 79.44 327 ASP A C 1
ATOM 2477 O O . ASP A 1 327 ? 20.041 -10.475 1.812 1.00 79.44 327 ASP A O 1
ATOM 2481 N N . ASN A 1 328 ? 21.109 -8.521 1.718 1.00 86.94 328 ASN A N 1
ATOM 2482 C CA . ASN A 1 328 ? 19.932 -7.731 2.072 1.00 86.94 328 ASN A CA 1
ATOM 2483 C C . ASN A 1 328 ? 19.064 -7.420 0.837 1.00 86.94 328 ASN A C 1
ATOM 2485 O O . ASN A 1 328 ? 18.914 -6.269 0.425 1.00 86.94 328 ASN A O 1
ATOM 2489 N N . ILE A 1 329 ? 18.523 -8.468 0.217 1.00 94.44 329 ILE A N 1
ATOM 2490 C CA . ILE A 1 329 ? 17.550 -8.372 -0.875 1.00 94.44 329 ILE A CA 1
ATOM 2491 C C . ILE A 1 329 ? 16.128 -8.486 -0.325 1.00 94.44 329 ILE A C 1
ATOM 2493 O O . ILE A 1 329 ? 15.843 -9.349 0.508 1.00 94.44 329 ILE A O 1
ATOM 2497 N N . THR A 1 330 ? 15.219 -7.645 -0.812 1.00 90.19 330 THR A N 1
ATOM 2498 C CA . THR A 1 330 ? 13.796 -7.725 -0.464 1.00 90.19 330 THR A CA 1
ATOM 2499 C C . THR A 1 330 ? 12.917 -7.772 -1.709 1.00 90.19 330 THR A C 1
ATOM 2501 O O . THR A 1 330 ? 13.237 -7.188 -2.742 1.00 90.19 330 THR A O 1
ATOM 2504 N N . LEU A 1 331 ? 11.810 -8.506 -1.618 1.00 91.25 331 LEU A N 1
ATOM 2505 C CA . LEU A 1 331 ? 10.640 -8.352 -2.469 1.00 91.25 331 LEU A CA 1
ATOM 2506 C C . LEU A 1 331 ? 9.646 -7.485 -1.692 1.00 91.25 331 LEU A C 1
ATOM 2508 O O . LEU A 1 331 ? 9.074 -7.925 -0.693 1.00 91.25 331 LEU A O 1
ATOM 2512 N N . ASN A 1 332 ? 9.466 -6.250 -2.145 1.00 86.00 332 ASN A N 1
ATOM 2513 C CA . ASN A 1 332 ? 8.874 -5.162 -1.377 1.00 86.00 332 ASN A CA 1
ATOM 2514 C C . ASN A 1 332 ? 9.608 -5.040 -0.029 1.00 86.00 332 ASN A C 1
ATOM 2516 O O . ASN A 1 332 ? 10.822 -4.832 -0.002 1.00 86.00 332 ASN A O 1
ATOM 2520 N N . ASP A 1 333 ? 8.906 -5.238 1.082 1.00 81.62 333 ASP A N 1
ATOM 2521 C CA . ASP A 1 333 ? 9.456 -5.012 2.422 1.00 81.62 333 ASP A CA 1
ATOM 2522 C C . ASP A 1 333 ? 10.195 -6.219 3.023 1.00 81.62 333 ASP A C 1
ATOM 2524 O O . ASP A 1 333 ? 10.887 -6.084 4.031 1.00 81.62 333 ASP A O 1
ATOM 2528 N N . ASP A 1 334 ? 10.084 -7.405 2.420 1.00 85.50 334 ASP A N 1
ATOM 2529 C CA . ASP A 1 334 ? 10.529 -8.646 3.054 1.00 85.50 334 ASP A CA 1
ATOM 2530 C C . ASP A 1 334 ? 11.463 -9.450 2.176 1.00 85.50 334 ASP A C 1
ATOM 2532 O O . ASP A 1 334 ? 11.394 -9.417 0.950 1.00 85.50 334 ASP A O 1
ATOM 2536 N N . HIS A 1 335 ? 12.304 -10.257 2.816 1.00 93.75 335 HIS A N 1
ATOM 2537 C CA . HIS A 1 335 ? 13.150 -11.190 2.095 1.00 93.75 335 HIS A CA 1
ATOM 2538 C C . HIS A 1 335 ? 12.296 -12.110 1.188 1.00 93.75 335 HIS A C 1
ATOM 2540 O O . HIS A 1 335 ? 11.257 -12.602 1.642 1.00 93.75 335 HIS A O 1
ATOM 2546 N N . PRO A 1 336 ? 12.712 -12.410 -0.059 1.00 92.12 336 PRO A N 1
ATOM 2547 C CA . PRO A 1 336 ? 11.946 -13.243 -0.996 1.00 92.12 336 PRO A CA 1
ATOM 2548 C C . PRO A 1 336 ? 11.556 -14.634 -0.472 1.00 92.12 336 PRO A C 1
ATOM 2550 O O . PRO A 1 336 ? 10.580 -15.223 -0.932 1.00 92.12 336 PRO A O 1
ATOM 2553 N N . ASP A 1 337 ? 12.294 -15.142 0.515 1.00 89.69 337 ASP A N 1
ATOM 2554 C CA . ASP A 1 337 ? 12.028 -16.425 1.181 1.00 89.69 337 ASP A CA 1
ATOM 2555 C C . ASP A 1 337 ? 11.074 -16.345 2.377 1.00 89.69 337 ASP A C 1
ATOM 2557 O O . ASP A 1 337 ? 10.825 -17.361 3.029 1.00 89.69 337 ASP A O 1
ATOM 2561 N N . HIS A 1 338 ? 10.561 -15.160 2.706 1.00 88.06 338 HIS A N 1
ATOM 2562 C CA . HIS A 1 338 ? 9.597 -15.018 3.786 1.00 88.06 338 HIS A CA 1
ATOM 2563 C C . HIS A 1 338 ? 8.356 -15.878 3.502 1.00 88.06 338 HIS A C 1
ATOM 2565 O O . HIS A 1 338 ? 7.846 -15.913 2.381 1.00 88.06 338 HIS A O 1
ATOM 2571 N N . GLU A 1 339 ? 7.824 -16.547 4.528 1.00 80.69 339 GLU A N 1
ATOM 2572 C CA . GLU A 1 339 ? 6.744 -17.534 4.376 1.00 80.69 339 GLU A CA 1
ATOM 2573 C C . GLU A 1 339 ? 5.466 -16.964 3.743 1.00 80.69 339 GLU A C 1
ATOM 2575 O O . GLU A 1 339 ? 4.703 -17.689 3.103 1.00 80.69 339 GLU A O 1
ATOM 2580 N N . LYS A 1 340 ? 5.266 -15.645 3.846 1.00 76.56 340 LYS A N 1
ATOM 2581 C CA . LYS A 1 340 ? 4.159 -14.935 3.190 1.00 76.56 340 LYS A CA 1
ATOM 2582 C C . LYS A 1 340 ? 4.166 -15.079 1.663 1.00 76.56 340 LYS A C 1
ATOM 2584 O O . LYS A 1 340 ? 3.111 -15.011 1.040 1.00 76.56 340 LYS A O 1
ATOM 2589 N N . PHE A 1 341 ? 5.333 -15.320 1.064 1.00 85.38 341 PHE A N 1
ATOM 2590 C CA . PHE A 1 341 ? 5.487 -15.529 -0.375 1.00 85.38 341 PHE A CA 1
ATOM 2591 C C . PHE A 1 341 ? 5.364 -17.000 -0.794 1.00 85.38 341 PHE A C 1
ATOM 2593 O O . PHE A 1 341 ? 5.456 -17.301 -1.982 1.00 85.38 341 PHE A O 1
ATOM 2600 N N . ASN A 1 342 ? 5.099 -17.934 0.127 1.00 83.00 342 ASN A N 1
ATOM 2601 C CA . ASN A 1 342 ? 4.948 -19.353 -0.218 1.00 83.00 342 ASN A CA 1
ATOM 2602 C C . ASN A 1 342 ? 3.838 -19.585 -1.255 1.00 83.00 342 ASN A C 1
ATOM 2604 O O . ASN A 1 342 ? 4.040 -20.322 -2.221 1.00 83.00 342 ASN A O 1
ATOM 2608 N N . THR A 1 343 ? 2.684 -18.929 -1.089 1.00 77.94 343 THR A N 1
ATOM 2609 C CA . THR A 1 343 ? 1.583 -19.006 -2.062 1.00 77.94 343 THR A CA 1
ATOM 2610 C C . THR A 1 343 ? 1.988 -18.401 -3.399 1.00 77.94 343 THR A C 1
ATOM 2612 O O . THR A 1 343 ? 1.784 -19.035 -4.430 1.00 77.94 343 THR A O 1
ATOM 2615 N N . LEU A 1 344 ? 2.626 -17.225 -3.380 1.00 88.44 344 LEU A N 1
ATOM 2616 C CA . LEU A 1 344 ? 3.133 -16.566 -4.582 1.00 88.44 344 LEU A CA 1
ATOM 2617 C C . LEU A 1 344 ? 4.034 -17.516 -5.381 1.00 88.44 344 LEU A C 1
ATOM 2619 O O . LEU A 1 344 ? 3.741 -17.817 -6.535 1.00 88.44 344 LEU A O 1
ATOM 2623 N N . TRP A 1 345 ? 5.092 -18.048 -4.765 1.00 93.62 345 TRP A N 1
ATOM 2624 C CA . TRP A 1 345 ? 6.040 -18.922 -5.458 1.00 93.62 345 TRP A CA 1
ATOM 2625 C C . TRP A 1 345 ? 5.423 -20.252 -5.901 1.00 93.62 345 TRP A C 1
ATOM 2627 O O . TRP A 1 345 ? 5.814 -20.792 -6.938 1.00 93.62 345 TRP A O 1
ATOM 2637 N N . GLY A 1 346 ? 4.428 -20.758 -5.167 1.00 82.38 346 GLY A N 1
ATOM 2638 C CA . GLY A 1 346 ? 3.619 -21.895 -5.600 1.00 82.38 346 GLY A CA 1
ATOM 2639 C C . GLY A 1 346 ? 2.840 -21.603 -6.886 1.00 82.38 346 GLY A C 1
ATOM 2640 O O . GLY A 1 346 ? 2.854 -22.410 -7.815 1.00 82.38 346 GLY A O 1
ATOM 2641 N N . GLU A 1 347 ? 2.193 -20.442 -6.976 1.00 88.50 347 GLU A N 1
ATOM 2642 C CA . GLU A 1 347 ? 1.379 -20.043 -8.131 1.00 88.50 347 GLU A CA 1
ATOM 2643 C C . GLU A 1 347 ? 2.197 -19.586 -9.343 1.00 88.50 347 GLU A C 1
ATOM 2645 O O . GLU A 1 347 ? 1.763 -19.799 -10.478 1.00 88.50 347 GLU A O 1
ATOM 2650 N N . VAL A 1 348 ? 3.402 -19.046 -9.135 1.00 94.00 348 VAL A N 1
ATOM 2651 C CA . VAL A 1 348 ? 4.362 -18.769 -10.218 1.00 94.00 348 VAL A CA 1
ATOM 2652 C C . VAL A 1 348 ? 4.598 -20.027 -11.056 1.00 94.00 348 VAL A C 1
ATOM 2654 O O . VAL A 1 348 ? 4.482 -19.982 -12.281 1.00 94.00 348 VAL A O 1
ATOM 2657 N N . ALA A 1 349 ? 4.821 -21.175 -10.409 1.00 86.94 349 ALA A N 1
ATOM 2658 C CA . ALA A 1 349 ? 5.029 -22.439 -11.112 1.00 86.94 349 ALA A CA 1
ATOM 2659 C C . ALA A 1 349 ? 3.807 -22.860 -11.955 1.00 86.94 349 ALA A C 1
ATOM 2661 O O . ALA A 1 349 ? 3.975 -23.389 -13.055 1.00 86.94 349 ALA A O 1
ATOM 2662 N N . TRP A 1 350 ? 2.584 -22.603 -11.477 1.00 82.56 350 TRP A N 1
ATOM 2663 C CA . TRP A 1 350 ? 1.350 -22.875 -12.227 1.00 82.56 350 TRP A CA 1
ATOM 2664 C C . TRP A 1 350 ? 1.181 -21.951 -13.436 1.00 82.56 350 TRP A C 1
ATOM 2666 O O . TRP A 1 350 ? 0.782 -22.410 -14.511 1.00 82.56 350 TRP A O 1
ATOM 2676 N N . CYS A 1 351 ? 1.518 -20.670 -13.287 1.00 90.31 351 CYS A N 1
ATOM 2677 C CA . CYS A 1 351 ? 1.491 -19.708 -14.388 1.00 90.31 351 CYS A CA 1
ATOM 2678 C C . CYS A 1 351 ? 2.488 -20.107 -15.485 1.00 90.31 351 CYS A C 1
ATOM 2680 O O . CYS A 1 351 ? 2.105 -20.217 -16.652 1.00 90.31 351 CYS A O 1
ATOM 2682 N N . GLN A 1 352 ? 3.721 -20.445 -15.097 1.00 95.31 352 GLN A N 1
ATOM 2683 C CA . GLN A 1 352 ? 4.756 -20.932 -16.014 1.00 95.31 352 GLN A CA 1
ATOM 2684 C C . GLN A 1 352 ? 4.350 -22.224 -16.725 1.00 95.31 352 GLN A C 1
ATOM 2686 O O . GLN A 1 352 ? 4.493 -22.335 -17.944 1.00 95.31 352 GLN A O 1
ATOM 2691 N N . ALA A 1 353 ? 3.776 -23.186 -15.995 1.00 89.44 353 ALA A N 1
ATOM 2692 C CA . ALA A 1 353 ? 3.262 -24.426 -16.578 1.00 89.44 353 ALA A CA 1
ATOM 2693 C C . ALA A 1 353 ? 2.111 -24.191 -17.574 1.00 89.44 353 ALA A C 1
ATOM 2695 O O . ALA A 1 353 ? 1.913 -24.997 -18.482 1.00 89.44 353 ALA A O 1
ATOM 2696 N N . SER A 1 354 ? 1.385 -23.079 -17.435 1.00 91.00 354 SER A N 1
ATOM 2697 C CA . SER A 1 354 ? 0.314 -22.662 -18.349 1.00 91.00 354 SER A CA 1
ATOM 2698 C C . SER A 1 354 ? 0.823 -21.873 -19.564 1.00 91.00 354 SER A C 1
ATOM 2700 O O . SER A 1 354 ? 0.024 -21.431 -20.385 1.00 91.00 354 SER A O 1
ATOM 2702 N N . GLY A 1 355 ? 2.143 -21.700 -19.699 1.00 94.44 355 GLY A N 1
ATOM 2703 C CA . GLY A 1 355 ? 2.777 -20.991 -20.812 1.00 94.44 355 GLY A CA 1
ATOM 2704 C C . GLY A 1 355 ? 2.965 -19.487 -20.596 1.00 94.44 355 GLY A C 1
ATOM 2705 O O . GLY A 1 355 ? 3.465 -18.819 -21.501 1.00 94.44 355 GLY A O 1
ATOM 2706 N N . VAL A 1 356 ? 2.611 -18.954 -19.422 1.00 98.00 356 VAL A N 1
ATOM 2707 C CA . VAL A 1 356 ? 2.852 -17.549 -19.055 1.00 98.00 356 VAL A CA 1
ATOM 2708 C C . VAL A 1 356 ? 4.292 -17.390 -18.587 1.00 98.00 356 VAL A C 1
ATOM 2710 O O . VAL A 1 356 ? 4.766 -18.159 -17.757 1.00 98.00 356 VAL A O 1
ATOM 2713 N N . LYS A 1 357 ? 4.998 -16.379 -19.083 1.00 98.69 357 LYS A N 1
ATOM 2714 C CA . LYS A 1 357 ? 6.338 -16.045 -18.596 1.00 98.69 357 LYS A CA 1
ATOM 2715 C C . LYS A 1 357 ? 6.246 -15.269 -17.291 1.00 98.69 357 LYS A C 1
ATOM 2717 O O . LYS A 1 357 ? 5.501 -14.296 -17.214 1.00 98.69 357 LYS A O 1
ATOM 2722 N N . VAL A 1 358 ? 6.995 -15.679 -16.273 1.00 98.69 358 VAL A N 1
ATOM 2723 C CA . VAL A 1 358 ? 7.015 -14.968 -14.989 1.00 98.69 358 VAL A CA 1
ATOM 2724 C C . VAL A 1 358 ? 8.383 -14.340 -14.773 1.00 98.69 358 VAL A C 1
ATOM 2726 O O . VAL A 1 358 ? 9.389 -15.038 -14.690 1.00 98.69 358 VAL A O 1
ATOM 2729 N N . MET A 1 359 ? 8.413 -13.016 -14.696 1.00 98.81 359 MET A N 1
ATOM 2730 C CA . MET A 1 359 ? 9.611 -12.193 -14.549 1.00 98.81 359 MET A CA 1
ATOM 2731 C C . MET A 1 359 ? 9.658 -11.552 -13.155 1.00 98.81 359 MET A C 1
ATOM 2733 O O . MET A 1 359 ? 8.658 -11.555 -12.441 1.00 98.81 359 MET A O 1
ATOM 2737 N N . GLY A 1 360 ? 10.801 -10.988 -12.769 1.00 98.62 360 GLY A N 1
ATOM 2738 C CA . GLY A 1 360 ? 10.920 -10.096 -11.606 1.00 98.62 360 GLY A CA 1
ATOM 2739 C C . GLY A 1 360 ? 11.231 -8.661 -12.034 1.00 98.62 360 GLY A C 1
ATOM 2740 O O . GLY A 1 360 ? 11.917 -8.479 -13.034 1.00 98.62 360 GLY A O 1
ATOM 2741 N N . MET A 1 361 ? 10.767 -7.654 -11.298 1.00 98.75 361 MET A N 1
ATOM 2742 C CA . MET A 1 361 ? 11.112 -6.244 -11.533 1.00 98.75 361 MET A CA 1
ATOM 2743 C C . MET A 1 361 ? 12.120 -5.771 -10.490 1.00 98.75 361 MET A C 1
ATOM 2745 O O . MET A 1 361 ? 11.846 -5.875 -9.298 1.00 98.75 361 MET A O 1
ATOM 2749 N N . LEU A 1 362 ? 13.265 -5.247 -10.921 1.00 98.75 362 LEU A N 1
ATOM 2750 C CA . LEU A 1 362 ? 14.288 -4.670 -10.049 1.00 98.75 362 LEU A CA 1
ATOM 2751 C C . LEU A 1 362 ? 14.156 -3.144 -10.001 1.00 98.75 362 LEU A C 1
ATOM 2753 O O . LEU A 1 362 ? 14.132 -2.507 -11.053 1.00 98.75 362 LEU A O 1
ATOM 2757 N N . GLY A 1 363 ? 14.176 -2.574 -8.793 1.00 95.56 363 GLY A N 1
ATOM 2758 C CA . GLY A 1 363 ? 14.186 -1.129 -8.565 1.00 95.56 363 GLY A CA 1
ATOM 2759 C C . GLY A 1 363 ? 12.794 -0.532 -8.381 1.00 95.56 363 GLY A C 1
ATOM 2760 O O . GLY A 1 363 ? 12.133 -0.829 -7.385 1.00 95.56 363 GLY A O 1
ATOM 2761 N N . GLY A 1 364 ? 12.385 0.328 -9.313 1.00 91.06 364 GLY A N 1
ATOM 2762 C CA . GLY A 1 364 ? 11.186 1.161 -9.223 1.00 91.06 364 GLY A CA 1
ATOM 2763 C C . GLY A 1 364 ? 11.376 2.402 -8.353 1.00 91.06 364 GLY A C 1
ATOM 2764 O O . GLY A 1 364 ? 12.499 2.826 -8.075 1.00 91.06 364 GLY A O 1
ATOM 2765 N N . ALA A 1 365 ? 10.262 2.982 -7.900 1.00 76.81 365 ALA A N 1
ATOM 2766 C CA . ALA A 1 365 ? 10.240 4.255 -7.172 1.00 76.81 365 ALA A CA 1
ATOM 2767 C C . ALA A 1 365 ? 11.105 4.277 -5.891 1.00 76.81 365 ALA A C 1
ATOM 2769 O O . ALA A 1 365 ? 11.601 5.335 -5.489 1.00 76.81 365 ALA A O 1
ATOM 2770 N N . ALA A 1 366 ? 11.298 3.122 -5.241 1.00 76.25 366 ALA A N 1
ATOM 2771 C CA . ALA A 1 366 ? 12.218 2.977 -4.116 1.00 76.25 366 ALA A CA 1
ATOM 2772 C C . ALA A 1 366 ? 13.671 2.896 -4.618 1.00 76.25 366 ALA A C 1
ATOM 2774 O O . ALA A 1 366 ? 14.148 1.866 -5.100 1.00 76.25 366 ALA A O 1
ATOM 2775 N N . LYS A 1 367 ? 14.375 4.021 -4.485 1.00 85.81 367 LYS A N 1
ATOM 2776 C CA . LYS A 1 367 ? 15.746 4.217 -4.967 1.00 85.81 367 LYS A CA 1
ATOM 2777 C C . LYS A 1 367 ? 16.781 3.362 -4.225 1.00 85.81 367 LYS A C 1
ATOM 2779 O O . LYS A 1 367 ? 16.629 3.022 -3.053 1.00 85.81 367 LYS A O 1
ATOM 2784 N N . GLY A 1 368 ? 17.890 3.091 -4.902 1.00 88.94 368 GLY A N 1
ATOM 2785 C CA . GLY A 1 368 ? 19.149 2.593 -4.362 1.00 88.94 368 GLY A CA 1
ATOM 2786 C C . GLY A 1 368 ? 19.662 1.324 -5.043 1.00 88.94 368 GLY A C 1
ATOM 2787 O O . GLY A 1 368 ? 20.851 1.018 -4.949 1.00 88.94 368 GLY A O 1
ATOM 2788 N N . SER A 1 369 ? 18.800 0.578 -5.737 1.00 95.69 369 SER A N 1
ATOM 2789 C CA . SER A 1 369 ? 19.178 -0.707 -6.341 1.00 95.69 369 SER A CA 1
ATOM 2790 C C . SER A 1 369 ? 20.180 -0.544 -7.485 1.00 95.69 369 SER A C 1
ATOM 2792 O O . SER A 1 369 ? 21.186 -1.251 -7.527 1.00 95.69 369 SER A O 1
ATOM 2794 N N . PHE A 1 370 ? 19.952 0.408 -8.391 1.00 96.88 370 PHE A N 1
ATOM 2795 C CA . PHE A 1 370 ? 20.857 0.690 -9.502 1.00 96.88 370 PHE A CA 1
ATOM 2796 C C . PHE A 1 370 ? 22.091 1.444 -9.035 1.00 96.88 370 PHE A C 1
ATOM 2798 O O . PHE A 1 370 ? 23.183 1.112 -9.485 1.00 96.88 370 PHE A O 1
ATOM 2805 N N . ALA A 1 371 ? 21.968 2.356 -8.067 1.00 93.19 371 ALA A N 1
ATOM 2806 C CA . ALA A 1 371 ? 23.130 3.025 -7.474 1.00 93.19 371 ALA A CA 1
ATOM 2807 C C . ALA A 1 371 ? 24.168 2.014 -6.937 1.00 93.19 371 ALA A C 1
ATOM 2809 O O . ALA A 1 371 ? 25.371 2.163 -7.156 1.00 93.19 371 ALA A O 1
ATOM 2810 N N . ARG A 1 372 ? 23.704 0.928 -6.303 1.00 92.94 372 ARG A N 1
ATOM 2811 C CA . ARG A 1 372 ? 24.554 -0.167 -5.798 1.00 92.94 372 ARG A CA 1
ATOM 2812 C C . ARG A 1 372 ? 25.181 -1.027 -6.900 1.00 92.94 372 ARG A C 1
ATOM 2814 O O . ARG A 1 372 ? 26.201 -1.673 -6.666 1.00 92.94 372 ARG A O 1
ATOM 2821 N N . LEU A 1 373 ? 24.595 -1.030 -8.096 1.00 95.62 373 LEU A N 1
ATOM 2822 C CA . LEU A 1 373 ? 25.071 -1.782 -9.259 1.00 95.62 373 LEU A CA 1
ATOM 2823 C C . LEU A 1 373 ? 25.890 -0.931 -10.244 1.00 95.62 373 LEU A C 1
ATOM 2825 O O . LEU A 1 373 ? 26.479 -1.493 -11.170 1.00 95.62 373 LEU A O 1
ATOM 2829 N N . ASP A 1 374 ? 25.950 0.391 -10.070 1.00 94.62 374 ASP A N 1
ATOM 2830 C CA . ASP A 1 374 ? 26.534 1.319 -11.050 1.00 94.62 374 ASP A CA 1
ATOM 2831 C C . ASP A 1 374 ? 28.027 1.618 -10.813 1.00 94.62 374 ASP A C 1
ATOM 2833 O O . ASP A 1 374 ? 28.744 1.962 -11.747 1.00 94.62 374 ASP A O 1
ATOM 2837 N N . GLY A 1 375 ? 28.543 1.400 -9.599 1.00 87.75 375 GLY A N 1
ATOM 2838 C CA . GLY A 1 375 ? 29.937 1.707 -9.242 1.00 87.75 375 GLY A CA 1
ATOM 2839 C C . GLY A 1 375 ? 31.010 0.911 -10.006 1.00 87.75 375 GLY A C 1
ATOM 2840 O O . GLY A 1 375 ? 30.750 -0.147 -10.574 1.00 87.75 375 GLY A O 1
ATOM 2841 N N . ASP A 1 376 ? 32.251 1.403 -9.999 1.00 87.50 376 ASP A N 1
ATOM 2842 C CA . ASP A 1 376 ? 33.375 0.779 -10.722 1.00 87.50 376 ASP A CA 1
ATOM 2843 C C . ASP A 1 376 ? 34.044 -0.383 -9.972 1.00 87.50 376 ASP A C 1
ATOM 2845 O O . ASP A 1 376 ? 34.832 -1.118 -10.566 1.00 87.50 376 ASP A O 1
ATOM 2849 N N . ASP A 1 377 ? 33.749 -0.561 -8.680 1.00 92.00 377 ASP A N 1
ATOM 2850 C CA . ASP A 1 377 ? 34.314 -1.639 -7.866 1.00 92.00 377 ASP A CA 1
ATOM 2851 C C . ASP A 1 377 ? 33.599 -2.973 -8.159 1.00 92.00 377 ASP A C 1
ATOM 2853 O O . ASP A 1 377 ? 32.431 -3.145 -7.780 1.00 92.00 377 ASP A O 1
ATOM 2857 N N . PRO A 1 378 ? 34.281 -3.959 -8.779 1.00 91.44 378 PRO A N 1
ATOM 2858 C CA . PRO A 1 378 ? 33.672 -5.246 -9.078 1.00 91.44 378 PRO A CA 1
ATOM 2859 C C . PRO A 1 378 ? 33.207 -5.982 -7.819 1.00 91.44 378 PRO A C 1
ATOM 2861 O O . PRO A 1 378 ? 32.204 -6.683 -7.875 1.00 91.44 378 PRO A O 1
ATOM 2864 N N . ALA A 1 379 ? 33.886 -5.823 -6.679 1.00 93.12 379 ALA A N 1
ATOM 2865 C CA . ALA A 1 379 ? 33.504 -6.508 -5.448 1.00 93.12 379 ALA A CA 1
ATOM 2866 C C . ALA A 1 379 ? 32.158 -6.000 -4.911 1.00 93.12 379 ALA A C 1
ATOM 2868 O O . ALA A 1 379 ? 31.341 -6.800 -4.455 1.00 93.12 379 ALA A O 1
ATOM 2869 N N . ILE A 1 380 ? 31.903 -4.691 -5.014 1.00 92.06 380 ILE A N 1
ATOM 2870 C CA . ILE A 1 380 ? 30.617 -4.091 -4.633 1.00 92.06 380 ILE A CA 1
ATOM 2871 C C . ILE A 1 380 ? 29.520 -4.555 -5.592 1.00 92.06 380 ILE A C 1
ATOM 2873 O O . ILE A 1 380 ? 28.454 -4.971 -5.137 1.00 92.06 380 ILE A O 1
ATOM 2877 N N . PHE A 1 381 ? 29.791 -4.556 -6.901 1.00 95.25 381 PHE A N 1
ATOM 2878 C CA . PHE A 1 381 ? 28.846 -5.081 -7.885 1.00 95.25 381 PHE A CA 1
ATOM 2879 C C . PHE A 1 381 ? 28.478 -6.541 -7.580 1.00 95.25 381 PHE A C 1
ATOM 2881 O O . PHE A 1 381 ? 27.297 -6.860 -7.475 1.00 95.25 381 PHE A O 1
ATOM 2888 N N . GLU A 1 382 ? 29.463 -7.421 -7.369 1.00 95.25 382 GLU A N 1
ATOM 2889 C CA . GLU A 1 382 ? 29.221 -8.839 -7.067 1.00 95.25 382 GLU A CA 1
ATOM 2890 C C . GLU A 1 382 ? 28.435 -9.049 -5.773 1.00 95.25 382 GLU A C 1
ATOM 2892 O O . GLU A 1 382 ? 27.554 -9.912 -5.731 1.00 95.25 382 GLU A O 1
ATOM 2897 N N . ALA A 1 383 ? 28.740 -8.276 -4.727 1.00 93.88 383 ALA A N 1
ATOM 2898 C CA . ALA A 1 383 ? 28.069 -8.385 -3.435 1.00 93.88 383 ALA A CA 1
ATOM 2899 C C . ALA A 1 383 ? 26.569 -8.063 -3.526 1.00 93.88 383 ALA A C 1
ATOM 2901 O O . ALA A 1 383 ? 25.775 -8.681 -2.821 1.00 93.88 383 ALA A O 1
ATOM 2902 N N . ASN A 1 384 ? 26.185 -7.143 -4.416 1.00 94.75 384 ASN A N 1
ATOM 2903 C CA . ASN A 1 384 ? 24.791 -6.749 -4.633 1.00 94.75 384 ASN A CA 1
ATOM 2904 C C . ASN A 1 384 ? 24.096 -7.600 -5.709 1.00 94.75 384 ASN A C 1
ATOM 2906 O O . ASN A 1 384 ? 22.922 -7.938 -5.582 1.00 94.75 384 ASN A O 1
ATOM 2910 N N . TYR A 1 385 ? 24.817 -7.992 -6.760 1.00 97.38 385 TYR A N 1
ATOM 2911 C CA . TYR A 1 385 ? 24.272 -8.790 -7.857 1.00 97.38 385 TYR A CA 1
ATOM 2912 C C . TYR A 1 385 ? 24.090 -10.272 -7.489 1.00 97.38 385 TYR A C 1
ATOM 2914 O O . TYR A 1 385 ? 23.155 -10.917 -7.964 1.00 97.38 385 TYR A O 1
ATOM 2922 N N . THR A 1 386 ? 24.957 -10.841 -6.645 1.00 96.81 386 THR A N 1
ATOM 2923 C CA . THR A 1 386 ? 24.892 -12.273 -6.308 1.00 96.81 386 THR A CA 1
ATOM 2924 C C . THR A 1 386 ? 23.564 -12.672 -5.648 1.00 96.81 386 THR A C 1
ATOM 2926 O O . THR A 1 386 ? 22.954 -13.616 -6.150 1.00 96.81 386 THR A O 1
ATOM 2929 N N . PRO A 1 387 ? 23.055 -11.974 -4.611 1.00 96.00 387 PRO A N 1
ATOM 2930 C CA . PRO A 1 387 ? 21.750 -12.291 -4.018 1.00 96.00 387 PRO A CA 1
ATOM 2931 C C . PRO A 1 387 ? 20.604 -12.248 -5.036 1.00 96.00 387 PRO A C 1
ATOM 2933 O O . PRO A 1 387 ? 19.779 -13.161 -5.087 1.00 96.00 387 PRO A O 1
ATOM 2936 N N . LEU A 1 388 ? 20.610 -11.245 -5.924 1.00 97.94 388 LEU A N 1
ATOM 2937 C CA . LEU A 1 388 ? 19.649 -11.136 -7.024 1.00 97.94 388 LEU A CA 1
ATOM 2938 C C . LEU A 1 388 ? 19.712 -12.362 -7.940 1.00 97.94 388 LEU A C 1
ATOM 2940 O O . LEU A 1 388 ? 18.695 -12.998 -8.218 1.00 97.94 388 LEU A O 1
ATOM 2944 N N . ARG A 1 389 ? 20.915 -12.742 -8.381 1.00 98.31 389 ARG A N 1
ATOM 2945 C CA . ARG A 1 389 ? 21.110 -13.911 -9.241 1.00 98.31 389 ARG A CA 1
ATOM 2946 C C . ARG A 1 389 ? 20.604 -15.192 -8.579 1.00 98.31 389 ARG A C 1
ATOM 2948 O O . ARG A 1 389 ? 19.945 -16.001 -9.236 1.00 98.31 389 ARG A O 1
ATOM 2955 N N . GLU A 1 390 ? 20.919 -15.397 -7.303 1.00 97.88 390 GLU A N 1
ATOM 2956 C CA . GLU A 1 390 ? 20.511 -16.603 -6.580 1.00 97.88 390 GLU A CA 1
ATOM 2957 C C . GLU A 1 390 ? 18.994 -16.650 -6.347 1.00 97.88 390 GLU A C 1
ATOM 2959 O O . GLU A 1 390 ? 18.394 -17.706 -6.558 1.00 97.88 390 GLU A O 1
ATOM 2964 N N . MET A 1 391 ? 18.345 -15.517 -6.045 1.00 97.12 391 MET A N 1
ATOM 2965 C CA . MET A 1 391 ? 16.878 -15.417 -5.995 1.00 97.12 391 MET A CA 1
ATOM 2966 C C . MET A 1 391 ? 16.250 -15.861 -7.326 1.00 97.12 391 MET A C 1
ATOM 2968 O O . MET A 1 391 ? 15.363 -16.718 -7.354 1.00 97.12 391 MET A O 1
ATOM 2972 N N . PHE A 1 392 ? 16.739 -15.331 -8.448 1.00 98.38 392 PHE A N 1
ATOM 2973 C CA . PHE A 1 392 ? 16.207 -15.652 -9.774 1.00 98.38 392 PHE A CA 1
ATOM 2974 C C . PHE A 1 392 ? 16.399 -17.127 -10.141 1.00 98.38 392 PHE A C 1
ATOM 2976 O O . PHE A 1 392 ? 15.487 -17.750 -10.691 1.00 98.38 392 PHE A O 1
ATOM 2983 N N . ARG A 1 393 ? 17.548 -17.720 -9.789 1.00 98.31 393 ARG A N 1
ATOM 2984 C CA . ARG A 1 393 ? 17.797 -19.162 -9.960 1.00 98.31 393 ARG A CA 1
ATOM 2985 C C . ARG A 1 393 ? 16.861 -20.007 -9.107 1.00 98.31 393 ARG A C 1
ATOM 2987 O O . ARG A 1 393 ? 16.280 -20.967 -9.612 1.00 98.31 393 ARG A O 1
ATOM 2994 N N . LYS A 1 394 ? 16.697 -19.645 -7.833 1.00 96.88 394 LYS A N 1
ATOM 2995 C CA . LYS A 1 394 ? 15.858 -20.367 -6.872 1.00 96.88 394 LYS A CA 1
ATOM 2996 C C . LYS A 1 394 ? 14.397 -20.410 -7.313 1.00 96.88 394 LYS A C 1
ATOM 2998 O O . LYS A 1 394 ? 13.791 -21.481 -7.316 1.00 96.88 394 LYS A O 1
ATOM 3003 N N . HIS A 1 395 ? 13.854 -19.268 -7.725 1.00 95.56 395 HIS A N 1
ATOM 3004 C CA . HIS A 1 395 ? 12.452 -19.148 -8.131 1.00 95.56 395 HIS A CA 1
ATOM 3005 C C . HIS A 1 395 ? 12.220 -19.393 -9.627 1.00 95.56 395 HIS A C 1
ATOM 3007 O O . HIS A 1 395 ? 11.074 -19.414 -10.065 1.00 95.56 395 HIS A O 1
ATOM 3013 N N . ARG A 1 396 ? 13.287 -19.665 -10.395 1.00 96.69 396 ARG A N 1
ATOM 3014 C CA . ARG A 1 396 ? 13.250 -19.990 -11.832 1.00 96.69 396 ARG A CA 1
ATOM 3015 C C . ARG A 1 396 ? 12.505 -18.935 -12.654 1.00 96.69 396 ARG A C 1
ATOM 3017 O O . ARG A 1 396 ? 11.696 -19.282 -13.512 1.00 96.69 396 ARG A O 1
ATOM 3024 N N . LEU A 1 397 ? 12.764 -17.660 -12.375 1.00 98.38 397 LEU A N 1
ATOM 3025 C CA . LEU A 1 397 ? 12.160 -16.556 -13.120 1.00 98.38 397 LEU A CA 1
ATOM 3026 C C . LEU A 1 397 ? 12.628 -16.583 -14.584 1.00 98.38 397 LEU A C 1
ATOM 3028 O O . LEU A 1 397 ? 13.796 -16.843 -14.872 1.00 98.38 397 LEU A O 1
ATOM 3032 N N . ASP A 1 398 ? 11.707 -16.322 -15.509 1.00 98.75 398 ASP A N 1
ATOM 3033 C CA . ASP A 1 398 ? 11.938 -16.342 -16.958 1.00 98.75 398 ASP A CA 1
ATOM 3034 C C . ASP A 1 398 ? 12.684 -15.097 -17.467 1.00 98.75 398 ASP A C 1
ATOM 3036 O O . ASP A 1 398 ? 13.170 -15.084 -18.600 1.00 98.75 398 ASP A O 1
ATOM 3040 N N . GLY A 1 399 ? 12.751 -14.040 -16.661 1.00 98.75 399 GLY A N 1
ATOM 3041 C CA . GLY A 1 399 ? 13.361 -12.777 -17.047 1.00 98.75 399 GLY A CA 1
ATOM 3042 C C . GLY A 1 399 ? 13.296 -11.710 -15.969 1.00 98.75 399 GLY A C 1
ATOM 3043 O O . GLY A 1 399 ? 12.693 -11.916 -14.916 1.00 98.75 399 GLY A O 1
ATOM 3044 N N . ILE A 1 400 ? 13.898 -10.563 -16.259 1.00 98.88 400 ILE A N 1
ATOM 3045 C CA . ILE A 1 400 ? 13.955 -9.389 -15.394 1.00 98.88 400 ILE A CA 1
ATOM 3046 C C . ILE A 1 400 ? 13.500 -8.136 -16.140 1.00 98.88 400 ILE A C 1
ATOM 3048 O O . ILE A 1 400 ? 13.854 -7.940 -17.303 1.00 98.88 400 ILE A O 1
ATOM 3052 N N . ASP A 1 401 ? 12.744 -7.290 -15.454 1.00 98.94 401 ASP A N 1
ATOM 3053 C CA . ASP A 1 401 ? 12.475 -5.914 -15.850 1.00 98.94 401 ASP A CA 1
ATOM 3054 C C . ASP A 1 401 ? 13.347 -4.972 -15.014 1.00 98.94 401 ASP A C 1
ATOM 3056 O O . ASP A 1 401 ? 13.357 -5.053 -13.784 1.00 98.94 401 ASP A O 1
ATOM 3060 N N . LEU A 1 402 ? 14.136 -4.127 -15.676 1.00 98.81 402 LEU A N 1
ATOM 3061 C CA . LEU A 1 402 ? 14.977 -3.124 -15.027 1.00 98.81 402 LEU A CA 1
ATOM 3062 C C . LEU A 1 402 ? 14.216 -1.794 -15.010 1.00 98.81 402 LEU A C 1
ATOM 3064 O O . LEU A 1 402 ? 14.234 -1.038 -15.989 1.00 98.81 402 LEU A O 1
ATOM 3068 N N . ASP A 1 403 ? 13.533 -1.525 -13.901 1.00 98.56 403 ASP A N 1
ATOM 3069 C CA . ASP A 1 403 ? 12.725 -0.322 -13.710 1.00 98.56 403 ASP A CA 1
ATOM 3070 C C . ASP A 1 403 ? 13.559 0.795 -13.065 1.00 98.56 403 ASP A C 1
ATOM 3072 O O . ASP A 1 403 ? 13.601 0.975 -11.846 1.00 98.56 403 ASP A O 1
ATOM 3076 N N . ILE A 1 404 ? 14.333 1.485 -13.906 1.00 98.25 404 ILE A N 1
ATOM 3077 C CA . ILE A 1 404 ? 15.339 2.467 -13.491 1.00 98.25 404 ILE A CA 1
ATOM 3078 C C . ILE A 1 404 ? 14.689 3.838 -13.238 1.00 98.25 404 ILE A C 1
ATOM 3080 O O . ILE A 1 404 ? 14.687 4.708 -14.118 1.00 98.25 404 ILE A O 1
ATOM 3084 N N . GLU A 1 405 ? 14.216 4.058 -12.010 1.00 93.62 405 GLU A N 1
ATOM 3085 C CA . GLU A 1 405 ? 13.641 5.337 -11.552 1.00 93.62 405 GLU A CA 1
ATOM 3086 C C . GLU A 1 405 ? 14.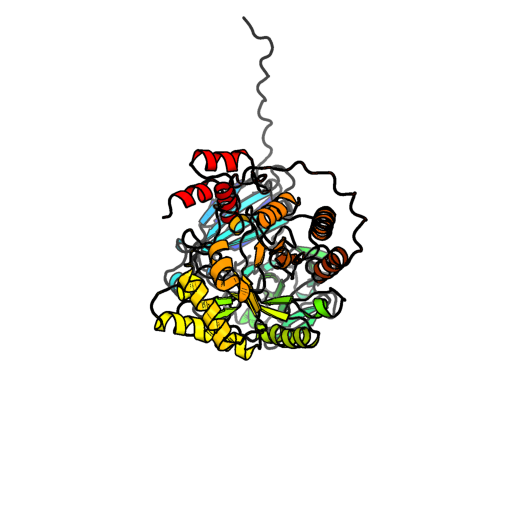606 6.197 -10.706 1.00 93.62 405 GLU A C 1
ATOM 3088 O O . GLU A 1 405 ? 14.216 7.034 -9.883 1.00 93.62 405 GLU A O 1
ATOM 3093 N N . GLU A 1 406 ? 15.904 6.013 -10.930 1.00 91.31 406 GLU A N 1
ATOM 3094 C CA . GLU A 1 406 ? 16.976 6.783 -10.305 1.00 91.31 406 GLU A CA 1
ATOM 3095 C C . GLU A 1 406 ? 18.147 7.028 -11.264 1.00 91.31 406 GLU A C 1
ATOM 3097 O O . GLU A 1 406 ? 18.318 6.267 -12.219 1.00 91.31 406 GLU A O 1
ATOM 3102 N N . PRO A 1 407 ? 18.986 8.055 -11.025 1.00 94.75 407 PRO A N 1
ATOM 3103 C CA . PRO A 1 407 ? 20.178 8.272 -11.829 1.00 94.75 407 PRO A CA 1
ATOM 3104 C C . PRO A 1 407 ? 21.102 7.051 -11.869 1.00 94.75 407 PRO A C 1
ATOM 3106 O O . PRO A 1 407 ? 21.512 6.536 -10.831 1.00 94.75 407 PRO A O 1
ATOM 3109 N N . THR A 1 408 ? 21.465 6.630 -13.078 1.00 95.81 408 THR A N 1
ATOM 3110 C CA . THR A 1 408 ? 22.438 5.559 -13.327 1.00 95.81 408 THR A CA 1
ATOM 3111 C C . THR A 1 408 ? 23.269 5.861 -14.577 1.00 95.81 408 THR A C 1
ATOM 3113 O O . THR A 1 408 ? 23.017 6.841 -15.286 1.00 95.81 408 THR A O 1
ATOM 3116 N N . SER A 1 409 ? 24.267 5.027 -14.869 1.00 96.00 409 SER A N 1
ATOM 3117 C CA . SER A 1 409 ? 25.138 5.161 -16.030 1.00 96.00 409 SER A CA 1
ATOM 3118 C C . SER A 1 409 ? 24.856 4.104 -17.105 1.00 96.00 409 SER A C 1
ATOM 3120 O O . SER A 1 409 ? 24.459 2.962 -16.837 1.00 96.00 409 SER A O 1
ATOM 3122 N N . ILE A 1 410 ? 25.113 4.472 -18.365 1.00 96.12 410 ILE A N 1
ATOM 3123 C CA . ILE A 1 410 ? 25.081 3.522 -19.488 1.00 96.12 410 ILE A CA 1
ATOM 3124 C C . ILE A 1 410 ? 26.061 2.352 -19.270 1.00 96.12 410 ILE A C 1
ATOM 3126 O O . ILE A 1 410 ? 25.633 1.207 -19.432 1.00 96.12 410 ILE A O 1
ATOM 3130 N N . PRO A 1 411 ? 27.336 2.565 -18.873 1.00 96.12 411 PRO A N 1
ATOM 3131 C CA . PRO A 1 411 ? 28.259 1.462 -18.603 1.00 96.12 411 PRO A CA 1
ATOM 3132 C C . PRO A 1 411 ? 27.785 0.492 -17.515 1.00 96.12 411 PRO A C 1
ATOM 3134 O O . PRO A 1 411 ? 27.882 -0.719 -17.718 1.00 96.12 411 PRO A O 1
ATOM 3137 N N . GLY A 1 412 ? 27.252 0.987 -16.392 1.00 96.00 412 GLY A N 1
ATOM 3138 C CA . GLY A 1 412 ? 26.767 0.131 -15.306 1.00 96.00 412 GLY A CA 1
ATOM 3139 C C . GLY A 1 412 ? 25.557 -0.703 -15.717 1.00 96.00 412 GLY A C 1
ATOM 3140 O O . GLY A 1 412 ? 25.519 -1.910 -15.467 1.00 96.00 412 GLY A O 1
ATOM 3141 N N . THR A 1 413 ? 24.621 -0.110 -16.459 1.00 97.62 413 THR A N 1
ATOM 3142 C CA . THR A 1 413 ? 23.465 -0.844 -16.996 1.00 97.62 413 THR A CA 1
ATOM 3143 C C . THR A 1 413 ? 23.872 -1.869 -18.056 1.00 97.62 413 THR A C 1
ATOM 3145 O O . THR A 1 413 ? 23.388 -3.000 -18.032 1.00 97.62 413 THR A O 1
ATOM 3148 N N . ILE A 1 414 ? 24.806 -1.533 -18.955 1.00 98.00 414 ILE A N 1
ATOM 3149 C CA . ILE A 1 414 ? 25.361 -2.496 -19.921 1.00 98.00 414 ILE A CA 1
ATOM 3150 C C . ILE A 1 414 ? 26.037 -3.659 -19.191 1.00 98.00 414 ILE A C 1
ATOM 3152 O O . ILE A 1 414 ? 25.798 -4.813 -19.540 1.00 98.00 414 ILE A O 1
ATOM 3156 N N . ARG A 1 415 ? 26.832 -3.375 -18.150 1.00 98.06 415 ARG A N 1
ATOM 3157 C CA . ARG A 1 415 ? 27.467 -4.405 -17.318 1.00 98.06 415 ARG A CA 1
ATOM 3158 C C . ARG A 1 415 ? 26.427 -5.333 -16.692 1.00 98.06 415 ARG A C 1
ATOM 3160 O O . ARG A 1 415 ? 26.630 -6.545 -16.706 1.00 98.06 415 ARG A O 1
ATOM 3167 N N . LEU A 1 416 ? 25.320 -4.792 -16.180 1.00 98.44 416 LEU A N 1
ATOM 3168 C CA . LEU A 1 416 ? 24.228 -5.591 -15.624 1.00 98.44 416 LEU A CA 1
ATOM 3169 C C . LEU A 1 416 ? 23.570 -6.480 -16.690 1.00 98.44 416 LEU A C 1
ATOM 3171 O O . LEU A 1 416 ? 23.420 -7.678 -16.459 1.00 98.44 416 LEU A O 1
ATOM 3175 N N . ILE A 1 417 ? 23.235 -5.934 -17.862 1.00 98.75 417 ILE A N 1
ATOM 3176 C CA . ILE A 1 417 ? 22.635 -6.690 -18.978 1.00 98.75 417 ILE A CA 1
ATOM 3177 C C . ILE A 1 417 ? 23.561 -7.822 -19.434 1.00 98.75 417 ILE A C 1
ATOM 3179 O O . ILE A 1 417 ? 23.134 -8.975 -19.514 1.00 98.75 417 ILE A O 1
ATOM 3183 N N . ASP A 1 418 ? 24.835 -7.513 -19.680 1.00 98.44 418 ASP A N 1
ATOM 3184 C CA . ASP A 1 418 ? 25.833 -8.490 -20.127 1.00 98.44 418 ASP A CA 1
ATOM 3185 C C . ASP A 1 418 ? 26.013 -9.597 -19.086 1.00 98.44 418 ASP A C 1
ATOM 3187 O O . ASP A 1 418 ? 26.133 -10.780 -19.422 1.00 98.44 418 ASP A O 1
ATOM 3191 N N . ARG A 1 419 ? 25.980 -9.227 -17.803 1.00 98.31 419 ARG A N 1
ATOM 3192 C CA . ARG A 1 419 ? 26.112 -10.181 -16.712 1.00 98.31 419 ARG A CA 1
ATOM 3193 C C . ARG A 1 419 ? 24.889 -11.086 -16.566 1.00 98.31 419 ARG A C 1
ATOM 3195 O O . ARG A 1 419 ? 25.056 -12.300 -16.454 1.00 98.31 419 ARG A O 1
ATOM 3202 N N . LEU A 1 420 ? 23.681 -10.531 -16.625 1.00 98.69 420 LEU A N 1
ATOM 3203 C CA . LEU A 1 420 ? 22.439 -11.308 -16.650 1.00 98.69 420 LEU A CA 1
ATOM 3204 C C . LEU A 1 420 ? 22.448 -12.291 -17.823 1.00 98.69 420 LEU A C 1
ATOM 3206 O O . LEU A 1 420 ? 22.147 -13.474 -17.663 1.00 98.69 420 LEU A O 1
ATOM 3210 N N . ARG A 1 421 ? 22.865 -11.831 -19.005 1.00 98.06 421 ARG A N 1
ATOM 3211 C CA . ARG A 1 421 ? 22.941 -12.686 -20.186 1.00 98.06 421 ARG A CA 1
ATOM 3212 C C . ARG A 1 421 ? 23.950 -13.822 -20.018 1.00 98.06 421 ARG A C 1
ATOM 3214 O O . ARG A 1 421 ? 23.644 -14.956 -20.388 1.00 98.06 421 ARG A O 1
ATOM 3221 N N . ALA A 1 422 ? 25.112 -13.545 -19.430 1.00 98.38 422 ALA A N 1
ATOM 3222 C CA . ALA A 1 422 ? 26.124 -14.558 -19.141 1.00 98.38 422 ALA A CA 1
ATOM 3223 C C . ALA A 1 422 ? 25.635 -15.618 -18.136 1.00 98.38 422 ALA A C 1
ATOM 3225 O O . ALA A 1 422 ? 25.920 -16.801 -18.313 1.00 98.38 422 ALA A O 1
ATOM 3226 N N . ASP A 1 423 ? 24.889 -15.214 -17.103 1.00 98.62 423 ASP A N 1
ATOM 3227 C CA . ASP A 1 423 ? 24.442 -16.119 -16.036 1.00 98.62 423 ASP A CA 1
ATOM 3228 C C . ASP A 1 423 ? 23.173 -16.917 -16.375 1.00 98.62 423 ASP A C 1
ATOM 3230 O O . ASP A 1 423 ? 23.016 -18.035 -15.872 1.00 98.62 423 ASP A O 1
ATOM 3234 N N . PHE A 1 424 ? 22.274 -16.361 -17.197 1.00 98.62 424 PHE A N 1
ATOM 3235 C CA . PHE A 1 424 ? 20.960 -16.951 -17.490 1.00 98.62 424 PHE A CA 1
ATOM 3236 C C . PHE A 1 424 ? 20.786 -17.418 -18.947 1.00 98.62 424 PHE A C 1
ATOM 3238 O O . PHE A 1 424 ? 19.815 -18.109 -19.259 1.00 98.62 424 PHE A O 1
ATOM 3245 N N . GLY A 1 425 ? 21.735 -17.110 -19.838 1.00 98.12 425 GLY A N 1
ATOM 3246 C CA . GLY A 1 425 ? 21.717 -17.536 -21.242 1.00 98.12 425 GLY A CA 1
ATOM 3247 C C . GLY A 1 425 ? 20.689 -16.783 -22.097 1.00 98.12 425 GLY A C 1
ATOM 3248 O O . GLY A 1 425 ? 19.880 -16.041 -21.558 1.00 98.12 425 GLY A O 1
ATOM 3249 N N . PRO A 1 426 ? 20.684 -16.943 -23.434 1.00 97.12 426 PRO A N 1
ATOM 3250 C CA . PRO A 1 426 ? 20.005 -16.049 -24.391 1.00 97.12 426 PRO A CA 1
ATOM 3251 C C . PRO A 1 426 ? 18.472 -16.045 -24.352 1.00 97.12 426 PRO A C 1
ATOM 3253 O O . PRO A 1 426 ? 17.852 -15.159 -24.926 1.00 97.12 426 PRO A O 1
ATOM 3256 N N . THR A 1 427 ? 17.845 -17.021 -23.698 1.00 96.62 427 THR A N 1
ATOM 3257 C CA . THR A 1 427 ? 16.379 -17.110 -23.604 1.00 96.62 427 THR A CA 1
ATOM 3258 C C . THR A 1 427 ? 15.797 -16.331 -22.429 1.00 96.62 427 THR A C 1
ATOM 3260 O O . THR A 1 427 ? 14.581 -16.185 -22.354 1.00 96.62 427 THR A O 1
ATOM 3263 N N . PHE A 1 428 ? 16.637 -15.869 -21.499 1.00 98.69 428 PHE A N 1
ATOM 3264 C CA . PHE A 1 428 ? 16.201 -15.089 -20.345 1.00 98.69 428 PHE A CA 1
ATOM 3265 C C . PHE A 1 428 ? 15.750 -13.692 -20.788 1.00 98.69 428 PHE A C 1
ATOM 3267 O O . PHE A 1 428 ? 16.492 -12.991 -21.478 1.00 98.69 428 PHE A O 1
ATOM 3274 N N . LEU A 1 429 ? 14.534 -13.284 -20.449 1.00 98.81 429 LEU A N 1
ATOM 3275 C CA . LEU A 1 429 ? 13.996 -12.008 -20.918 1.00 98.81 429 LEU A CA 1
ATOM 3276 C C . LEU A 1 429 ? 14.624 -10.856 -20.129 1.00 98.81 429 LEU A C 1
ATOM 3278 O O . LEU A 1 429 ? 14.738 -10.927 -18.911 1.00 98.81 429 LEU A O 1
ATOM 3282 N N . ILE A 1 430 ? 15.042 -9.801 -20.822 1.00 98.88 430 ILE A N 1
ATOM 3283 C CA . ILE A 1 430 ? 15.518 -8.564 -20.197 1.00 98.88 430 ILE A CA 1
ATOM 3284 C C . ILE A 1 430 ? 14.675 -7.437 -20.767 1.00 98.88 430 ILE A C 1
ATOM 3286 O O . ILE A 1 430 ? 14.681 -7.225 -21.977 1.00 98.88 430 ILE A O 1
ATOM 3290 N N . THR A 1 431 ? 13.941 -6.734 -19.922 1.00 98.94 431 THR A N 1
ATOM 3291 C CA . THR A 1 431 ? 13.150 -5.562 -20.305 1.00 98.94 431 THR A CA 1
ATOM 3292 C C . THR A 1 431 ? 13.562 -4.374 -19.456 1.00 98.94 431 THR A C 1
ATOM 3294 O O . THR A 1 431 ? 14.310 -4.514 -18.488 1.00 98.94 431 THR A O 1
ATOM 3297 N N . LEU A 1 432 ? 13.136 -3.186 -19.863 1.00 98.81 432 LEU A N 1
ATOM 3298 C CA . LEU A 1 432 ? 13.263 -1.980 -19.056 1.00 98.81 432 LEU A CA 1
ATOM 3299 C C . LEU A 1 432 ? 11.914 -1.264 -19.034 1.00 98.81 432 LEU A C 1
ATOM 3301 O O . LEU A 1 432 ? 11.155 -1.385 -19.999 1.00 98.81 432 LEU A O 1
ATOM 3305 N N . ALA A 1 433 ? 11.661 -0.456 -18.008 1.00 98.69 433 ALA A N 1
ATOM 3306 C CA . ALA A 1 433 ? 10.430 0.327 -17.874 1.00 98.69 433 ALA A CA 1
ATOM 3307 C C . ALA A 1 433 ? 10.675 1.847 -17.986 1.00 98.69 433 ALA A C 1
ATOM 3309 O O . ALA A 1 433 ? 10.457 2.588 -17.031 1.00 98.69 433 ALA A O 1
ATOM 3310 N N . PRO A 1 434 ? 11.148 2.357 -19.144 1.00 98.50 434 PRO A N 1
ATOM 3311 C CA . PRO A 1 434 ? 11.323 3.792 -19.324 1.00 98.50 434 PRO A CA 1
ATOM 3312 C C . PRO A 1 434 ? 9.993 4.517 -19.153 1.00 98.50 434 PRO A C 1
ATOM 3314 O O . PRO A 1 434 ? 8.976 4.126 -19.727 1.00 98.50 434 PRO A O 1
ATOM 3317 N N . VAL A 1 435 ? 10.014 5.664 -18.486 1.00 97.62 435 VAL A N 1
ATOM 3318 C CA . VAL A 1 435 ? 8.936 6.636 -18.666 1.00 97.62 435 VAL A CA 1
ATOM 3319 C C . VAL A 1 435 ? 8.837 7.044 -20.144 1.00 97.62 435 VAL A C 1
ATOM 3321 O O . VAL A 1 435 ? 9.864 7.132 -20.819 1.00 97.62 435 VAL A O 1
ATOM 3324 N N . ALA A 1 436 ? 7.634 7.269 -20.688 1.00 96.88 436 ALA A N 1
ATOM 3325 C CA . ALA A 1 436 ? 7.463 7.415 -22.143 1.00 96.88 436 ALA A CA 1
ATOM 3326 C C . ALA A 1 436 ? 8.283 8.575 -22.743 1.00 96.88 436 ALA A C 1
ATOM 3328 O O . ALA A 1 436 ? 8.774 8.476 -23.869 1.00 96.88 436 ALA A O 1
ATOM 3329 N N . THR A 1 437 ? 8.521 9.641 -21.975 1.00 94.00 437 THR A N 1
ATOM 3330 C CA . THR A 1 437 ? 9.424 10.732 -22.364 1.00 94.00 437 THR A CA 1
ATOM 3331 C C . THR A 1 437 ? 10.865 10.285 -22.588 1.00 94.00 437 THR A C 1
ATOM 3333 O O . THR A 1 437 ? 11.515 10.825 -23.472 1.00 94.00 437 THR A O 1
ATOM 3336 N N . ALA A 1 438 ? 11.361 9.270 -21.878 1.00 95.75 438 ALA A N 1
ATOM 3337 C CA . ALA A 1 438 ? 12.728 8.764 -22.038 1.00 95.75 438 ALA A CA 1
ATOM 3338 C C . ALA A 1 438 ? 12.985 8.154 -23.428 1.00 95.75 438 ALA A C 1
ATOM 3340 O O . ALA A 1 438 ? 14.128 8.046 -23.868 1.00 95.75 438 ALA A O 1
ATOM 3341 N N . LEU A 1 439 ? 11.917 7.770 -24.136 1.00 96.44 439 LEU A N 1
ATOM 3342 C CA . LEU A 1 439 ? 11.978 7.256 -25.504 1.00 96.44 439 LEU A CA 1
ATOM 3343 C C . LEU A 1 439 ? 11.943 8.368 -26.564 1.00 96.44 439 LEU A C 1
ATOM 3345 O O . LEU A 1 439 ? 12.030 8.095 -27.761 1.00 96.44 439 LEU A O 1
ATOM 3349 N N . LEU A 1 440 ? 11.859 9.630 -26.145 1.00 91.00 440 LEU A N 1
ATOM 3350 C CA . LEU A 1 440 ? 11.930 10.799 -27.010 1.00 91.00 440 LEU A CA 1
ATOM 3351 C C . LEU A 1 440 ? 13.268 11.506 -26.821 1.00 91.00 440 LEU A C 1
ATOM 3353 O O . LEU A 1 440 ? 13.753 11.695 -25.709 1.00 91.00 440 LEU A O 1
ATOM 3357 N N . VAL A 1 441 ? 13.861 11.940 -27.930 1.00 83.44 441 VAL A N 1
ATOM 3358 C CA . VAL A 1 441 ? 15.186 12.564 -27.914 1.00 83.44 441 VAL A CA 1
ATOM 3359 C C . VAL A 1 441 ? 15.166 13.860 -27.097 1.00 83.44 441 VAL A C 1
ATOM 3361 O O . VAL A 1 441 ? 14.402 14.782 -27.393 1.00 83.44 441 VAL A O 1
ATOM 3364 N N . GLY A 1 442 ? 16.045 13.934 -26.094 1.00 80.12 442 GLY A N 1
ATOM 3365 C CA . GLY A 1 442 ? 16.293 15.137 -25.296 1.00 80.12 442 GLY A CA 1
ATOM 3366 C C . GLY A 1 442 ? 15.179 15.518 -24.317 1.00 80.12 442 GLY A C 1
ATOM 3367 O O . GLY A 1 442 ? 15.173 16.654 -23.845 1.00 80.12 442 GLY A O 1
ATOM 3368 N N . GLN A 1 443 ? 14.233 14.619 -24.029 1.00 85.62 443 GLN A N 1
ATOM 3369 C CA . GLN A 1 443 ? 13.192 14.868 -23.030 1.00 85.62 443 GLN A CA 1
ATOM 3370 C C . GLN A 1 443 ? 13.629 14.401 -21.629 1.00 85.62 443 GLN A C 1
ATOM 3372 O O . GLN A 1 443 ? 14.372 13.427 -21.518 1.00 85.62 443 GLN A O 1
ATOM 3377 N N . PRO A 1 444 ? 13.158 15.052 -20.549 1.00 86.38 444 PRO A N 1
ATOM 3378 C CA . PRO A 1 444 ? 13.453 14.626 -19.181 1.00 86.38 444 PRO A CA 1
ATOM 3379 C C . PRO A 1 444 ? 12.937 13.213 -18.870 1.00 86.38 444 PRO A C 1
ATOM 3381 O O . PRO A 1 444 ? 11.869 12.817 -19.348 1.00 86.38 444 PRO A O 1
ATOM 3384 N N . HIS A 1 445 ? 13.656 12.481 -18.016 1.00 92.19 445 HIS A N 1
ATOM 3385 C CA . HIS A 1 445 ? 13.287 11.145 -17.536 1.00 92.19 445 HIS A CA 1
ATOM 3386 C C . HIS A 1 445 ? 13.932 10.818 -16.178 1.00 92.19 445 HIS A C 1
ATOM 3388 O O . HIS A 1 445 ? 14.790 11.556 -15.694 1.00 92.19 445 HIS A O 1
ATOM 3394 N N . LEU A 1 446 ? 13.515 9.703 -15.567 1.00 91.06 446 LEU A N 1
ATOM 3395 C CA . LEU A 1 446 ? 13.883 9.326 -14.195 1.00 91.06 446 LEU A CA 1
ATOM 3396 C C . LEU A 1 446 ? 15.288 8.716 -14.059 1.00 91.06 446 LEU A C 1
ATOM 3398 O O . LEU A 1 446 ? 15.934 8.894 -13.031 1.00 91.06 446 LEU A O 1
ATOM 3402 N N . SER A 1 447 ? 15.798 8.072 -15.112 1.00 94.25 447 SER A N 1
ATOM 3403 C CA . SER A 1 447 ? 17.082 7.342 -15.101 1.00 94.25 447 SER A CA 1
ATOM 3404 C C . SER A 1 447 ? 18.342 8.227 -15.047 1.00 94.25 447 SER A C 1
ATOM 3406 O O . SER A 1 447 ? 19.466 7.732 -15.104 1.00 94.25 447 SER A O 1
ATOM 3408 N N . GLY A 1 448 ? 18.163 9.548 -14.941 1.00 89.38 448 GLY A N 1
ATOM 3409 C CA . GLY A 1 448 ? 19.228 10.538 -14.789 1.00 89.38 448 GLY A CA 1
ATOM 3410 C C . GLY A 1 448 ? 19.899 10.989 -16.095 1.00 89.38 448 GLY A C 1
ATOM 3411 O O . GLY A 1 448 ? 19.792 10.336 -17.127 1.00 89.38 448 GLY A O 1
ATOM 3412 N N . PRO A 1 449 ? 20.628 12.118 -16.062 1.00 87.31 449 PRO A N 1
ATOM 3413 C CA . PRO A 1 449 ? 21.176 12.768 -17.258 1.00 87.31 449 PRO A CA 1
ATOM 3414 C C . PRO A 1 449 ? 22.362 12.029 -17.898 1.00 87.31 449 PRO A C 1
ATOM 3416 O O . PRO A 1 449 ? 22.746 12.345 -19.021 1.00 87.31 449 PRO A O 1
ATOM 3419 N N . ALA A 1 450 ? 22.969 11.072 -17.189 1.00 88.88 450 ALA A N 1
ATOM 3420 C CA . ALA A 1 450 ? 24.060 10.235 -17.698 1.00 88.88 450 ALA A CA 1
ATOM 3421 C C . ALA A 1 450 ? 23.559 8.994 -18.465 1.00 88.88 450 ALA A C 1
ATOM 3423 O O . ALA A 1 450 ? 24.366 8.169 -18.907 1.00 88.88 450 ALA A O 1
ATOM 3424 N N . PHE A 1 451 ? 22.240 8.859 -18.618 1.00 94.62 451 PHE A N 1
ATOM 3425 C CA . PHE A 1 451 ? 21.587 7.718 -19.232 1.00 94.62 451 PHE A CA 1
ATOM 3426 C C . PHE A 1 451 ? 20.756 8.139 -20.446 1.00 94.62 451 PHE A C 1
ATOM 3428 O O . PHE A 1 451 ? 20.044 9.132 -20.392 1.00 94.62 451 PHE A O 1
ATOM 3435 N N . ASP A 1 452 ? 20.824 7.373 -21.535 1.00 95.31 452 ASP A N 1
ATOM 3436 C CA . ASP A 1 452 ? 20.023 7.588 -22.744 1.00 95.31 452 ASP A CA 1
ATOM 3437 C C . ASP A 1 452 ? 19.567 6.236 -23.316 1.00 95.31 452 ASP A C 1
ATOM 3439 O O . ASP A 1 452 ? 20.379 5.385 -23.698 1.00 95.31 452 ASP A O 1
ATOM 3443 N N . TYR A 1 453 ? 18.250 6.039 -23.400 1.00 97.69 453 TYR A N 1
ATOM 3444 C CA . TYR A 1 453 ? 17.654 4.796 -23.887 1.00 97.69 453 TYR A CA 1
ATOM 3445 C C . TYR A 1 453 ? 17.923 4.527 -25.375 1.00 97.69 453 TYR A C 1
ATOM 3447 O O . TYR A 1 453 ? 18.019 3.362 -25.757 1.00 97.69 453 TYR A O 1
ATOM 3455 N N . HIS A 1 454 ? 18.105 5.552 -26.216 1.00 95.75 454 HIS A N 1
ATOM 3456 C CA . HIS A 1 454 ? 18.484 5.363 -27.623 1.00 95.75 454 HIS A CA 1
ATOM 3457 C C . HIS A 1 454 ? 19.925 4.867 -27.737 1.00 95.75 454 HIS A C 1
ATOM 3459 O O . HIS A 1 454 ? 20.222 4.008 -28.570 1.00 95.75 454 HIS A O 1
ATOM 3465 N N . VAL A 1 455 ? 20.822 5.376 -26.885 1.00 96.44 455 VAL A N 1
ATOM 3466 C CA . VAL A 1 455 ? 22.203 4.880 -26.806 1.00 96.44 455 VAL A CA 1
ATOM 3467 C C . VAL A 1 455 ? 22.206 3.431 -26.324 1.00 96.44 455 VAL A C 1
ATOM 3469 O O . VAL A 1 455 ? 22.879 2.590 -26.923 1.00 96.44 455 VAL A O 1
ATOM 3472 N N . LEU A 1 456 ? 21.408 3.108 -25.301 1.00 98.00 456 LEU A N 1
ATOM 3473 C CA . LEU A 1 456 ? 21.284 1.734 -24.825 1.00 98.00 456 LEU A CA 1
ATOM 3474 C C . LEU A 1 456 ? 20.721 0.792 -25.904 1.00 98.00 456 LEU A C 1
ATOM 3476 O O . LEU A 1 456 ? 21.301 -0.269 -26.121 1.00 98.00 456 LEU A O 1
ATOM 3480 N N . GLU A 1 457 ? 19.649 1.166 -26.610 1.00 97.88 457 GLU A N 1
ATOM 3481 C CA . GLU A 1 457 ? 19.090 0.374 -27.723 1.00 97.88 457 GLU A CA 1
ATOM 3482 C C . GLU A 1 457 ? 20.134 0.168 -28.829 1.00 97.88 457 GLU A C 1
ATOM 3484 O O . GLU A 1 457 ? 20.305 -0.948 -29.321 1.00 97.88 457 GLU A O 1
ATOM 3489 N N . ALA A 1 458 ? 20.905 1.201 -29.180 1.00 96.88 458 ALA A N 1
ATOM 3490 C CA . ALA A 1 458 ? 21.966 1.078 -30.177 1.00 96.88 458 ALA A CA 1
ATOM 3491 C C . ALA A 1 458 ? 23.079 0.102 -29.745 1.00 96.88 458 ALA A C 1
ATOM 3493 O O . ALA A 1 458 ? 23.629 -0.617 -30.581 1.00 96.88 458 ALA A O 1
ATOM 3494 N N . MET A 1 459 ? 23.415 0.055 -28.451 1.00 97.81 459 MET A N 1
ATOM 3495 C CA . MET A 1 459 ? 24.505 -0.778 -27.927 1.00 97.81 459 MET A CA 1
ATOM 3496 C C . MET A 1 459 ? 24.077 -2.200 -27.535 1.00 97.81 459 MET A C 1
ATOM 3498 O O . MET A 1 459 ? 24.878 -3.132 -27.660 1.00 97.81 459 MET A O 1
ATOM 3502 N N . ARG A 1 460 ? 22.855 -2.374 -27.017 1.00 98.25 460 ARG A N 1
ATOM 3503 C CA . ARG A 1 460 ? 22.344 -3.613 -26.396 1.00 98.25 460 ARG A CA 1
ATOM 3504 C C . ARG A 1 460 ? 20.881 -3.934 -26.722 1.00 98.25 460 ARG A C 1
ATOM 3506 O O . ARG A 1 460 ? 20.345 -4.890 -26.175 1.00 98.25 460 ARG A O 1
ATOM 3513 N N . GLY A 1 461 ? 20.245 -3.248 -27.670 1.00 97.69 461 GLY A N 1
ATOM 3514 C CA . GLY A 1 461 ? 18.850 -3.511 -28.062 1.00 97.69 461 GLY A CA 1
ATOM 3515 C C . GLY A 1 461 ? 18.560 -4.923 -28.591 1.00 97.69 461 GLY A C 1
ATOM 3516 O O . GLY A 1 461 ? 17.412 -5.369 -28.614 1.00 97.69 461 GLY A O 1
ATOM 3517 N N . HIS A 1 462 ? 19.600 -5.661 -29.000 1.00 97.50 462 HIS A N 1
ATOM 3518 C CA . HIS A 1 462 ? 19.496 -7.077 -29.369 1.00 97.50 462 HIS A CA 1
ATOM 3519 C C . HIS A 1 462 ? 19.416 -8.020 -28.156 1.00 97.50 462 HIS A C 1
ATOM 3521 O O . HIS A 1 462 ? 18.902 -9.125 -28.297 1.00 97.50 462 HIS A O 1
ATOM 3527 N N . GLU A 1 463 ? 19.884 -7.583 -26.984 1.00 98.31 463 GLU A N 1
ATOM 3528 C CA . GLU A 1 463 ? 19.809 -8.324 -25.717 1.00 98.31 463 GLU A CA 1
ATOM 3529 C C . GLU A 1 463 ? 18.543 -8.000 -24.913 1.00 98.31 463 GLU A C 1
ATOM 3531 O O . GLU A 1 463 ? 18.112 -8.800 -24.080 1.00 98.31 463 GLU A O 1
ATOM 3536 N N . ILE A 1 464 ? 17.950 -6.831 -25.172 1.00 98.69 464 ILE A N 1
ATOM 3537 C CA . ILE A 1 464 ? 16.728 -6.331 -24.535 1.00 98.69 464 ILE A CA 1
ATOM 3538 C C . ILE A 1 464 ? 15.531 -6.835 -25.331 1.00 98.69 464 ILE A C 1
ATOM 3540 O O . ILE A 1 464 ? 15.491 -6.663 -26.541 1.00 98.69 464 ILE A O 1
ATOM 3544 N N . ALA A 1 465 ? 14.538 -7.443 -24.691 1.00 98.62 465 ALA A N 1
ATOM 3545 C CA . ALA A 1 465 ? 13.364 -8.006 -25.344 1.00 98.62 465 ALA A CA 1
ATOM 3546 C C . ALA A 1 465 ? 12.398 -6.910 -25.826 1.00 98.62 465 ALA A C 1
ATOM 3548 O O . ALA A 1 465 ? 12.083 -6.890 -27.016 1.00 98.62 465 ALA A O 1
ATOM 3549 N N . TRP A 1 466 ? 12.004 -5.985 -24.945 1.00 98.88 466 TRP A N 1
ATOM 3550 C CA . TRP A 1 466 ? 11.184 -4.794 -25.221 1.00 98.88 466 TRP A CA 1
ATOM 3551 C C . TRP A 1 466 ? 11.295 -3.777 -24.066 1.00 98.88 466 TRP A C 1
ATOM 3553 O O . TRP A 1 466 ? 11.999 -4.014 -23.084 1.00 98.88 466 TRP A O 1
ATOM 3563 N N . TYR A 1 467 ? 10.579 -2.659 -24.190 1.00 98.88 467 TYR A N 1
ATOM 3564 C CA . TYR A 1 467 ? 10.483 -1.571 -23.222 1.00 98.88 467 TYR A CA 1
ATOM 3565 C C . TYR A 1 467 ? 9.029 -1.395 -22.758 1.00 98.88 467 TYR A C 1
ATOM 3567 O O . TYR A 1 467 ? 8.138 -1.165 -23.581 1.00 98.88 467 TYR A O 1
ATOM 3575 N N . ASN A 1 468 ? 8.788 -1.509 -21.451 1.00 98.88 468 ASN A N 1
ATOM 3576 C CA . ASN A 1 468 ? 7.510 -1.261 -20.781 1.00 98.88 468 ASN A CA 1
ATOM 3577 C C . ASN A 1 468 ? 7.316 0.254 -20.589 1.00 98.88 468 ASN A C 1
ATOM 3579 O O . ASN A 1 468 ? 7.511 0.784 -19.500 1.00 98.88 468 ASN A O 1
ATOM 3583 N N . ALA A 1 469 ? 7.001 0.972 -21.668 1.00 98.75 469 ALA A N 1
ATOM 3584 C CA . ALA A 1 469 ? 6.986 2.431 -21.668 1.00 98.75 469 ALA A CA 1
ATOM 3585 C C . ALA A 1 469 ? 5.824 2.995 -20.832 1.00 98.75 469 ALA A C 1
ATOM 3587 O O . ALA A 1 469 ? 4.663 2.728 -21.138 1.00 98.75 469 ALA A O 1
ATOM 3588 N N . GLN A 1 470 ? 6.110 3.795 -19.804 1.00 98.50 470 GLN A N 1
ATOM 3589 C CA . GLN A 1 470 ? 5.093 4.302 -18.876 1.00 98.50 470 GLN A CA 1
ATOM 3590 C C . GLN A 1 470 ? 4.383 5.554 -19.440 1.00 98.50 470 GLN A C 1
ATOM 3592 O O . GLN A 1 470 ? 4.959 6.645 -19.456 1.00 98.50 470 GLN A O 1
ATOM 3597 N N . PHE A 1 471 ? 3.129 5.428 -19.901 1.00 98.12 471 PHE A N 1
ATOM 3598 C CA . PHE A 1 471 ? 2.321 6.540 -20.448 1.00 98.12 471 PHE A CA 1
ATOM 3599 C C . PHE A 1 471 ? 1.414 7.188 -19.386 1.00 98.12 471 PHE A C 1
ATOM 3601 O O . PHE A 1 471 ? 0.224 7.409 -19.609 1.00 98.12 471 PHE A O 1
ATOM 3608 N N . TYR A 1 472 ? 1.967 7.459 -18.207 1.00 95.69 472 TYR A N 1
ATOM 3609 C CA . TYR A 1 472 ? 1.235 7.999 -17.063 1.00 95.69 472 TYR A CA 1
ATOM 3610 C C . TYR A 1 472 ? 2.148 8.858 -16.175 1.00 95.69 472 TYR A C 1
ATOM 3612 O O . TYR A 1 472 ? 3.293 9.138 -16.530 1.00 95.69 472 TYR A O 1
ATOM 3620 N N . ASN A 1 473 ? 1.630 9.338 -15.042 1.00 87.00 473 ASN A N 1
ATOM 3621 C CA . ASN A 1 473 ? 2.347 10.153 -14.053 1.00 87.00 473 ASN A CA 1
ATOM 3622 C C . ASN A 1 473 ? 3.017 11.403 -14.650 1.00 87.00 473 ASN A C 1
ATOM 3624 O O . ASN A 1 473 ? 4.093 11.817 -14.222 1.00 87.00 473 ASN A O 1
ATOM 3628 N N . GLY A 1 474 ? 2.382 12.013 -15.655 1.00 86.94 474 GLY A N 1
ATOM 3629 C CA . GLY A 1 474 ? 2.898 13.197 -16.346 1.00 86.94 474 GLY A CA 1
ATOM 3630 C C . GLY A 1 474 ? 4.063 12.932 -17.306 1.00 86.94 474 GLY A C 1
ATOM 3631 O O . GLY A 1 474 ? 4.568 13.879 -17.908 1.00 86.94 474 GLY A O 1
ATOM 3632 N N . TRP A 1 475 ? 4.470 11.673 -17.486 1.00 92.12 475 TRP A N 1
ATOM 3633 C CA . TRP A 1 475 ? 5.572 11.290 -18.369 1.00 92.12 475 TRP A CA 1
ATOM 3634 C C . TRP A 1 475 ? 5.137 10.762 -19.738 1.00 92.12 475 TRP A C 1
ATOM 3636 O O . TRP A 1 475 ? 5.963 10.330 -20.536 1.00 92.12 475 TRP A O 1
ATOM 3646 N N . GLY A 1 476 ? 3.841 10.798 -20.017 1.00 92.06 476 GLY A N 1
ATOM 3647 C CA . GLY A 1 476 ? 3.257 10.416 -21.291 1.00 92.06 476 GLY A CA 1
ATOM 3648 C C . GLY A 1 476 ? 1.740 10.513 -21.239 1.00 92.06 476 GLY A C 1
ATOM 3649 O O . GLY A 1 476 ? 1.156 10.741 -20.180 1.00 92.06 476 GLY A O 1
ATOM 3650 N N . ASP A 1 477 ? 1.109 10.351 -22.397 1.00 92.06 477 ASP A N 1
ATOM 3651 C CA . ASP A 1 477 ? -0.344 10.376 -22.539 1.00 92.06 477 ASP A CA 1
ATOM 3652 C C . ASP A 1 477 ? -0.823 9.178 -23.362 1.00 92.06 477 ASP A C 1
ATOM 3654 O O . ASP A 1 477 ? -0.449 9.024 -24.528 1.00 92.06 477 ASP A O 1
ATOM 3658 N N . ALA A 1 478 ? -1.670 8.351 -22.750 1.00 96.00 478 ALA A N 1
ATOM 3659 C CA . ALA A 1 478 ? -2.325 7.217 -23.395 1.00 96.00 478 ALA A CA 1
ATOM 3660 C C . ALA A 1 478 ? -3.744 7.532 -23.915 1.00 96.00 478 ALA A C 1
ATOM 3662 O O . ALA A 1 478 ? -4.386 6.653 -24.489 1.00 96.00 478 ALA A O 1
ATOM 3663 N N . SER A 1 479 ? -4.259 8.757 -23.729 1.00 93.31 479 SER A N 1
ATOM 3664 C CA . SER A 1 479 ? -5.597 9.157 -24.209 1.00 93.31 479 SER A CA 1
ATOM 3665 C C . SER A 1 479 ? -5.624 9.447 -25.714 1.00 93.31 479 SER A C 1
ATOM 3667 O O . SER A 1 479 ? -6.680 9.476 -26.348 1.00 93.31 479 SER A O 1
ATOM 3669 N N . THR A 1 480 ? -4.449 9.595 -26.331 1.00 92.19 480 THR A N 1
ATOM 3670 C CA . THR A 1 480 ? -4.289 9.814 -27.770 1.00 92.19 480 THR A CA 1
ATOM 3671 C C . THR A 1 480 ? -3.169 8.948 -28.345 1.00 92.19 480 THR A C 1
ATOM 3673 O O . THR A 1 480 ? -2.327 8.420 -27.626 1.00 92.19 480 THR A O 1
ATOM 3676 N N . THR A 1 481 ? -3.101 8.818 -29.675 1.00 91.94 481 THR A N 1
ATOM 3677 C CA . THR A 1 481 ? -1.967 8.123 -30.313 1.00 91.94 481 THR A CA 1
ATOM 3678 C C . THR A 1 481 ? -0.708 8.986 -30.401 1.00 91.94 481 THR A C 1
ATOM 3680 O O . THR A 1 481 ? 0.335 8.485 -30.796 1.00 91.94 481 THR A O 1
ATOM 3683 N N . PHE A 1 482 ? -0.781 10.288 -30.110 1.00 89.94 482 PHE A N 1
ATOM 3684 C CA . PHE A 1 482 ? 0.246 11.251 -30.523 1.00 89.94 482 PHE A CA 1
ATOM 3685 C C . PHE A 1 482 ? 1.620 10.960 -29.912 1.00 89.94 482 PHE A C 1
ATOM 3687 O O . PHE A 1 482 ? 2.630 11.041 -30.605 1.00 89.94 482 PHE A O 1
ATOM 3694 N N . TRP A 1 483 ? 1.642 10.570 -28.638 1.00 92.56 483 TRP A N 1
ATOM 3695 C CA . TRP A 1 483 ? 2.867 10.226 -27.923 1.00 92.56 483 TRP A CA 1
ATOM 3696 C C . TRP A 1 483 ? 3.509 8.944 -28.451 1.00 92.56 483 TRP A C 1
ATOM 3698 O O . TRP A 1 483 ? 4.701 8.942 -28.747 1.00 92.56 483 TRP A O 1
ATOM 3708 N N . TYR A 1 484 ? 2.719 7.887 -28.657 1.00 96.00 484 TYR A N 1
ATOM 3709 C CA . TYR A 1 484 ? 3.218 6.644 -29.249 1.00 96.00 484 TYR A CA 1
ATOM 3710 C C . TYR A 1 484 ? 3.762 6.874 -30.663 1.00 96.00 484 TYR A C 1
ATOM 3712 O O . TYR A 1 484 ? 4.875 6.468 -30.965 1.00 96.00 484 TYR A O 1
ATOM 3720 N N . GLU A 1 485 ? 3.027 7.591 -31.520 1.00 93.62 485 GLU A N 1
ATOM 3721 C CA . GLU A 1 485 ? 3.490 7.924 -32.877 1.00 93.62 485 GLU A CA 1
ATOM 3722 C C . GLU A 1 485 ? 4.745 8.805 -32.855 1.00 93.62 485 GLU A C 1
ATOM 3724 O O . GLU A 1 485 ? 5.608 8.672 -33.720 1.00 93.62 485 GLU A O 1
ATOM 3729 N N . GLY A 1 486 ? 4.870 9.689 -31.860 1.00 90.94 486 GLY A N 1
ATOM 3730 C CA . GLY A 1 486 ? 6.080 10.466 -31.615 1.00 90.94 486 GLY A CA 1
ATOM 3731 C C . GLY A 1 486 ? 7.285 9.573 -31.328 1.00 90.94 486 GLY A C 1
ATOM 3732 O O . GLY A 1 486 ? 8.319 9.746 -31.965 1.00 90.94 486 GLY A O 1
ATOM 3733 N N . ILE A 1 487 ? 7.126 8.592 -30.433 1.00 95.44 487 ILE A N 1
ATOM 3734 C CA . ILE A 1 487 ? 8.160 7.605 -30.082 1.00 95.44 487 ILE A CA 1
ATOM 3735 C C . ILE A 1 487 ? 8.521 6.735 -31.293 1.00 95.44 487 ILE A C 1
ATOM 3737 O O . ILE A 1 487 ? 9.690 6.605 -31.638 1.00 95.44 487 ILE A O 1
ATOM 3741 N N . ILE A 1 488 ? 7.542 6.179 -32.009 1.00 95.50 488 ILE A N 1
ATOM 3742 C CA . ILE A 1 488 ? 7.836 5.396 -33.222 1.00 95.50 488 ILE A CA 1
ATOM 3743 C C . ILE A 1 488 ? 8.520 6.273 -34.284 1.00 95.50 488 ILE A C 1
ATOM 3745 O O . ILE A 1 488 ? 9.455 5.839 -34.958 1.00 95.50 488 ILE A O 1
ATOM 3749 N N . GLY A 1 489 ? 8.124 7.544 -34.386 1.00 90.12 489 GLY A N 1
ATOM 3750 C CA . GLY A 1 489 ? 8.720 8.529 -35.283 1.00 90.12 489 GLY A CA 1
ATOM 3751 C C . GLY A 1 489 ? 10.190 8.864 -35.000 1.00 90.12 489 GLY A C 1
ATOM 3752 O O . GLY A 1 489 ? 10.860 9.358 -35.908 1.00 90.12 489 GLY A O 1
ATOM 3753 N N . THR A 1 490 ? 10.719 8.582 -33.800 1.00 88.25 490 THR A N 1
ATOM 3754 C CA . THR A 1 490 ? 12.158 8.727 -33.496 1.00 88.25 490 THR A CA 1
ATOM 3755 C C . THR A 1 490 ? 12.984 7.490 -33.861 1.00 88.25 490 THR A C 1
ATOM 3757 O O . THR A 1 490 ? 14.209 7.533 -33.763 1.00 88.25 490 THR A O 1
ATOM 3760 N N . GLY A 1 491 ? 12.350 6.422 -34.359 1.00 90.25 491 GLY A N 1
ATOM 3761 C CA . GLY A 1 491 ? 13.025 5.225 -34.871 1.00 90.25 491 GLY A CA 1
ATOM 3762 C C . GLY A 1 491 ? 12.872 3.974 -34.004 1.00 90.25 491 GLY A C 1
ATOM 3763 O O . GLY A 1 491 ? 13.468 2.945 -34.329 1.00 90.25 491 GLY A O 1
ATOM 3764 N N . TRP A 1 492 ? 12.070 4.024 -32.937 1.00 96.56 492 TRP A N 1
ATOM 3765 C CA . TRP A 1 492 ? 11.735 2.833 -32.157 1.00 96.56 492 TRP A CA 1
ATOM 3766 C C . TRP A 1 492 ? 10.889 1.857 -32.976 1.00 96.56 492 TRP A C 1
ATOM 3768 O O . TRP A 1 492 ? 9.921 2.238 -33.634 1.00 96.56 492 TRP A O 1
ATOM 3778 N N . ARG A 1 493 ? 11.241 0.570 -32.915 1.00 97.31 493 ARG A N 1
ATOM 3779 C CA . ARG A 1 493 ? 10.436 -0.492 -33.527 1.00 97.31 493 ARG A CA 1
ATOM 3780 C C . ARG A 1 493 ? 9.144 -0.677 -32.721 1.00 97.31 493 ARG A C 1
ATOM 3782 O O . ARG A 1 493 ? 9.250 -0.859 -31.507 1.00 97.31 493 ARG A O 1
ATOM 3789 N N . PRO A 1 494 ? 7.947 -0.691 -33.340 1.00 97.88 494 PRO A N 1
ATOM 3790 C CA . PRO A 1 494 ? 6.694 -0.895 -32.612 1.00 97.88 494 PRO A CA 1
ATOM 3791 C C . PRO A 1 494 ? 6.674 -2.168 -31.763 1.00 97.88 494 PRO A C 1
ATOM 3793 O O . PRO A 1 494 ? 6.087 -2.157 -30.682 1.00 97.88 494 PRO A O 1
ATOM 3796 N N . GLU A 1 495 ? 7.375 -3.226 -32.194 1.00 98.00 495 GLU A N 1
ATOM 3797 C CA . GLU A 1 495 ? 7.440 -4.495 -31.446 1.00 98.00 495 GLU A CA 1
ATOM 3798 C C . GLU A 1 495 ? 8.221 -4.379 -30.131 1.00 98.00 495 GLU A C 1
ATOM 3800 O O . GLU A 1 495 ? 8.084 -5.224 -29.250 1.00 98.00 495 GLU A O 1
ATOM 3805 N N . LYS A 1 496 ? 9.054 -3.341 -29.998 1.00 98.31 496 LYS A N 1
ATOM 3806 C CA . LYS A 1 496 ? 9.862 -3.065 -28.808 1.00 98.31 496 LYS A CA 1
ATOM 3807 C C . LYS A 1 496 ? 9.173 -2.133 -27.819 1.00 98.31 496 LYS A C 1
ATOM 3809 O O . LYS A 1 496 ? 9.684 -1.994 -26.717 1.00 98.31 496 LYS A O 1
ATOM 3814 N N . VAL A 1 497 ? 8.065 -1.486 -28.178 1.00 98.69 497 VAL A N 1
ATOM 3815 C CA . VAL A 1 497 ? 7.412 -0.486 -27.320 1.00 98.69 497 VAL A CA 1
ATOM 3816 C C . VAL A 1 497 ? 6.067 -1.024 -26.848 1.00 98.69 497 VAL A C 1
ATOM 3818 O O . VAL A 1 497 ? 5.086 -1.024 -27.596 1.00 98.69 497 VAL A O 1
ATOM 3821 N N . VAL A 1 498 ? 6.031 -1.471 -25.593 1.00 98.81 498 VAL A N 1
ATOM 3822 C CA . VAL A 1 498 ? 4.810 -1.868 -24.884 1.00 98.81 498 VAL A CA 1
ATOM 3823 C C . VAL A 1 498 ? 4.203 -0.634 -24.224 1.00 98.81 498 VAL A C 1
ATOM 3825 O O . VAL A 1 498 ? 4.908 0.134 -23.574 1.00 98.81 498 VAL A O 1
ATOM 3828 N N . VAL A 1 499 ? 2.894 -0.434 -24.387 1.00 98.81 499 VAL A N 1
ATOM 3829 C CA . VAL A 1 499 ? 2.173 0.705 -23.799 1.00 98.81 499 VAL A CA 1
ATOM 3830 C C . VAL A 1 499 ? 1.810 0.386 -22.347 1.00 98.81 499 VAL A C 1
ATOM 3832 O O . VAL A 1 499 ? 0.900 -0.402 -22.090 1.00 98.81 499 VAL A O 1
ATOM 3835 N N . GLY A 1 500 ? 2.528 0.981 -21.397 1.00 98.69 500 GLY A N 1
ATOM 3836 C CA . GLY A 1 500 ? 2.252 0.898 -19.964 1.00 98.69 500 GLY A CA 1
ATOM 3837 C C . GLY A 1 500 ? 1.111 1.827 -19.550 1.00 98.69 500 GLY A C 1
ATOM 3838 O O . GLY A 1 500 ? 1.120 3.017 -19.871 1.00 98.69 500 GLY A O 1
ATOM 3839 N N . LEU A 1 501 ? 0.134 1.278 -18.831 1.00 98.69 501 LEU A N 1
ATOM 3840 C CA . LEU A 1 501 ? -1.110 1.941 -18.438 1.00 98.69 501 LEU A CA 1
ATOM 3841 C C . LEU A 1 501 ? -1.362 1.778 -16.940 1.00 98.69 501 LEU A C 1
ATOM 3843 O O . LEU A 1 501 ? -1.149 0.697 -16.394 1.00 98.69 501 LEU A O 1
ATOM 3847 N N . LEU A 1 502 ? -1.930 2.799 -16.296 1.00 97.81 502 LEU A N 1
ATOM 3848 C CA . LEU A 1 502 ? -2.534 2.617 -14.976 1.00 97.81 502 LEU A CA 1
ATOM 3849 C C . LEU A 1 502 ? -3.807 1.769 -15.109 1.00 97.81 502 LEU A C 1
ATOM 3851 O O . LEU A 1 502 ? -4.682 2.066 -15.923 1.00 97.81 502 LEU A O 1
ATOM 3855 N N . THR A 1 503 ? -3.937 0.724 -14.297 1.00 98.06 503 THR A N 1
ATOM 3856 C CA . THR A 1 503 ? -5.131 -0.149 -14.272 1.00 98.06 503 THR A CA 1
ATOM 3857 C C . THR A 1 503 ? -6.250 0.402 -13.385 1.00 98.06 503 THR A C 1
ATOM 3859 O O . THR A 1 503 ? -7.408 -0.008 -13.497 1.00 98.06 503 THR A O 1
ATOM 3862 N N . ASN A 1 504 ? -5.901 1.334 -12.500 1.00 95.69 504 ASN A N 1
ATOM 3863 C CA . ASN A 1 504 ? -6.781 2.026 -11.574 1.00 95.69 504 ASN A CA 1
ATOM 3864 C C . ASN A 1 504 ? -6.233 3.451 -11.367 1.00 95.69 504 ASN A C 1
ATOM 3866 O O . ASN A 1 504 ? -5.015 3.602 -11.244 1.00 95.69 504 ASN A O 1
ATOM 3870 N N . PRO A 1 505 ? -7.078 4.500 -11.308 1.00 86.88 505 PRO A N 1
ATOM 3871 C CA . PRO A 1 505 ? -6.621 5.873 -11.086 1.00 86.88 505 PRO A CA 1
ATOM 3872 C C . PRO A 1 505 ? -5.839 6.088 -9.786 1.00 86.88 505 PRO A C 1
ATOM 3874 O O . PRO A 1 505 ? -5.147 7.091 -9.687 1.00 86.88 505 PRO A O 1
ATOM 3877 N N . ILE A 1 506 ? -5.929 5.185 -8.803 1.00 84.19 506 ILE A N 1
ATOM 3878 C CA . ILE A 1 506 ? -5.164 5.302 -7.551 1.00 84.19 506 ILE A CA 1
ATOM 3879 C C . ILE A 1 506 ? -3.733 4.750 -7.646 1.00 84.19 506 ILE A C 1
ATOM 3881 O O . ILE A 1 506 ? -2.946 4.982 -6.736 1.00 84.19 506 ILE A O 1
ATOM 3885 N N . ASN A 1 507 ? -3.386 4.030 -8.721 1.00 80.12 507 ASN A N 1
ATOM 3886 C CA . ASN A 1 507 ? -2.075 3.373 -8.869 1.00 80.12 507 ASN A CA 1
ATOM 3887 C C . ASN A 1 507 ? -0.962 4.328 -9.316 1.00 80.12 507 ASN A C 1
ATOM 3889 O O . ASN A 1 507 ? 0.202 3.945 -9.395 1.00 80.12 507 ASN A O 1
ATOM 3893 N N . GLY A 1 508 ? -1.314 5.570 -9.632 1.00 76.56 508 GLY A N 1
ATOM 3894 C CA . GLY A 1 508 ? -0.372 6.619 -9.968 1.00 76.56 508 GLY A CA 1
ATOM 3895 C C . GLY A 1 508 ? -1.029 7.990 -9.826 1.00 76.56 508 GLY A C 1
ATOM 3896 O O . GLY A 1 508 ? -2.249 8.101 -9.943 1.00 76.56 508 GLY A O 1
ATOM 3897 N N . PRO A 1 509 ? -0.254 9.051 -9.563 1.00 75.31 509 PRO A N 1
ATOM 3898 C CA . PRO A 1 509 ? -0.792 10.389 -9.326 1.00 75.31 509 PRO A CA 1
ATOM 3899 C C . PRO A 1 509 ? -1.511 11.024 -10.532 1.00 75.31 509 PRO A C 1
ATOM 3901 O O . PRO A 1 509 ? -2.286 11.965 -10.348 1.00 75.31 509 PRO A O 1
ATOM 3904 N N . SER A 1 510 ? -1.275 10.565 -11.770 1.00 84.00 510 SER A N 1
ATOM 3905 C CA . SER A 1 510 ? -1.943 11.107 -12.968 1.00 84.00 510 SER A CA 1
ATOM 3906 C C . SER A 1 510 ? -1.875 10.180 -14.190 1.00 84.00 510 SER A C 1
ATOM 3908 O O . SER A 1 510 ? -1.084 9.246 -14.236 1.00 84.00 510 SER A O 1
ATOM 3910 N N . GLY A 1 511 ? -2.692 10.449 -15.218 1.00 90.38 511 GLY A N 1
ATOM 3911 C CA . GLY A 1 511 ? -2.596 9.774 -16.524 1.00 90.38 511 GLY A CA 1
ATOM 3912 C C . GLY A 1 511 ? -3.409 8.482 -16.685 1.00 90.38 511 GLY A C 1
ATOM 3913 O O . GLY A 1 511 ? -3.222 7.771 -17.667 1.00 90.38 511 GLY A O 1
ATOM 3914 N N . TYR A 1 512 ? -4.327 8.168 -15.765 1.00 96.12 512 TYR A N 1
ATOM 3915 C CA . TYR A 1 512 ? -5.274 7.063 -15.957 1.00 96.12 512 TYR A CA 1
ATOM 3916 C C . TYR A 1 512 ? -6.264 7.373 -17.089 1.00 96.12 512 TYR A C 1
ATOM 3918 O O . TYR A 1 512 ? -6.914 8.419 -17.083 1.00 96.12 512 TYR A O 1
ATOM 3926 N N . VAL A 1 513 ? -6.420 6.434 -18.025 1.00 96.50 513 VAL A N 1
ATOM 3927 C CA . VAL A 1 513 ? -7.341 6.548 -19.165 1.00 96.50 513 VAL A CA 1
ATOM 3928 C C . VAL A 1 513 ? -8.392 5.451 -19.064 1.00 96.50 513 VAL A C 1
ATOM 3930 O O . VAL A 1 513 ? -8.088 4.261 -19.145 1.00 96.50 513 VAL A O 1
ATOM 3933 N N . ALA A 1 514 ? -9.646 5.854 -18.878 1.00 93.56 514 ALA A N 1
ATOM 3934 C CA . ALA A 1 514 ? -10.754 4.928 -18.702 1.00 93.56 514 ALA A CA 1
ATOM 3935 C C . ALA A 1 514 ? -11.265 4.356 -20.036 1.00 93.56 514 ALA A C 1
ATOM 3937 O O . ALA A 1 514 ? -11.068 4.906 -21.123 1.00 93.56 514 ALA A O 1
ATOM 3938 N N . GLN A 1 515 ? -12.030 3.271 -19.944 1.00 90.44 515 GLN A N 1
ATOM 3939 C CA . GLN A 1 515 ? -12.877 2.823 -21.049 1.00 90.44 515 GLN A CA 1
ATOM 3940 C C . GLN A 1 515 ? -13.999 3.852 -21.309 1.00 90.44 515 GLN A C 1
ATOM 3942 O O . GLN A 1 515 ? -14.497 4.463 -20.358 1.00 90.44 515 GLN A O 1
ATOM 3947 N N . PRO A 1 516 ? -14.449 4.043 -22.566 1.00 94.12 516 PRO A N 1
ATOM 3948 C CA . PRO A 1 516 ? -14.033 3.341 -23.788 1.00 94.12 516 PRO A CA 1
ATOM 3949 C C . PRO A 1 516 ? -12.890 4.039 -24.552 1.00 94.12 516 PRO A C 1
ATOM 3951 O O . PRO A 1 516 ? -12.654 3.730 -25.719 1.00 94.12 516 PRO A O 1
ATOM 3954 N N . GLU A 1 517 ? -12.248 5.050 -23.966 1.00 96.38 517 GLU A N 1
ATOM 3955 C CA . GLU A 1 517 ? -11.249 5.870 -24.659 1.00 96.38 517 GLU A CA 1
ATOM 3956 C C . GLU A 1 517 ? -9.998 5.064 -25.002 1.00 96.38 517 GLU A C 1
ATOM 3958 O O . GLU A 1 517 ? -9.603 5.018 -26.171 1.00 96.38 517 GLU A O 1
ATOM 3963 N N . ILE A 1 518 ? -9.448 4.346 -24.019 1.00 97.31 518 ILE A N 1
ATOM 3964 C CA . ILE A 1 518 ? -8.248 3.531 -24.215 1.00 97.31 518 ILE A CA 1
ATOM 3965 C C . ILE A 1 518 ? -8.439 2.458 -25.303 1.00 97.31 518 ILE A C 1
ATOM 3967 O O . ILE A 1 518 ? -7.565 2.274 -26.149 1.00 97.31 518 ILE A O 1
ATOM 3971 N N . ASP A 1 519 ? -9.618 1.833 -25.383 1.00 97.12 519 ASP A N 1
ATOM 3972 C CA . ASP A 1 519 ? -9.950 0.824 -26.397 1.00 97.12 519 ASP A CA 1
ATOM 3973 C C . ASP A 1 519 ? -9.795 1.381 -27.817 1.00 97.12 519 ASP A C 1
ATOM 3975 O O . ASP A 1 519 ? -9.249 0.725 -28.713 1.00 97.12 519 ASP A O 1
ATOM 3979 N N . ARG A 1 520 ? -10.269 2.615 -28.035 1.00 95.56 520 ARG A N 1
ATOM 3980 C CA . ARG A 1 520 ? -10.191 3.288 -29.339 1.00 95.56 520 ARG A CA 1
ATOM 3981 C C . ARG A 1 520 ? -8.747 3.598 -29.697 1.00 95.56 520 ARG A C 1
ATOM 3983 O O . ARG A 1 520 ? -8.342 3.344 -30.829 1.00 95.56 520 ARG A O 1
ATOM 3990 N N . VAL A 1 521 ? -7.984 4.120 -28.741 1.00 96.00 521 VAL A N 1
ATOM 3991 C CA . VAL A 1 521 ? -6.575 4.478 -28.934 1.00 96.00 521 VAL A CA 1
ATOM 3992 C C . VAL A 1 521 ? -5.755 3.243 -29.308 1.00 96.00 521 VAL A C 1
ATOM 3994 O O . VAL A 1 521 ? -5.097 3.243 -30.351 1.00 96.00 521 VAL A O 1
ATOM 3997 N N . LEU A 1 522 ? -5.875 2.157 -28.537 1.00 97.44 522 LEU A N 1
ATOM 3998 C CA . LEU A 1 522 ? -5.177 0.895 -28.802 1.00 97.44 522 LEU A CA 1
ATOM 3999 C C . LEU A 1 522 ? -5.588 0.278 -30.146 1.00 97.44 522 LEU A C 1
ATOM 4001 O O . LEU A 1 522 ? -4.741 -0.228 -30.882 1.00 97.44 522 LEU A O 1
ATOM 4005 N N . THR A 1 523 ? -6.870 0.365 -30.517 1.00 95.75 523 THR A N 1
ATOM 4006 C CA . THR A 1 523 ? -7.350 -0.107 -31.828 1.00 95.75 523 THR A CA 1
ATOM 4007 C C . THR A 1 523 ? -6.676 0.646 -32.978 1.00 95.75 523 THR A C 1
ATOM 4009 O O . THR A 1 523 ? -6.256 0.026 -33.956 1.00 95.75 523 THR A O 1
ATOM 4012 N N . VAL A 1 524 ? -6.530 1.971 -32.869 1.00 93.94 524 VAL A N 1
ATOM 4013 C CA . VAL A 1 524 ? -5.859 2.782 -33.899 1.00 93.94 524 VAL A CA 1
ATOM 4014 C C . VAL A 1 524 ? -4.363 2.474 -33.961 1.00 93.94 524 VAL A C 1
ATOM 4016 O O . VAL A 1 524 ? -3.835 2.320 -35.063 1.00 93.94 524 VAL A O 1
ATOM 4019 N N . MET A 1 525 ? -3.685 2.339 -32.815 1.00 94.88 525 MET A N 1
ATOM 4020 C CA . MET A 1 525 ? -2.260 1.980 -32.774 1.00 94.88 525 MET A CA 1
ATOM 4021 C C . MET A 1 525 ? -2.006 0.633 -33.461 1.00 94.88 525 MET A C 1
ATOM 4023 O O . MET A 1 525 ? -1.159 0.553 -34.349 1.00 94.88 525 MET A O 1
ATOM 4027 N N . ARG A 1 526 ? -2.805 -0.396 -33.142 1.00 95.56 526 ARG A N 1
ATOM 4028 C CA . ARG A 1 526 ? -2.734 -1.716 -33.795 1.00 95.56 526 ARG A CA 1
ATOM 4029 C C . ARG A 1 526 ? -3.002 -1.657 -35.298 1.00 95.56 526 ARG A C 1
ATOM 4031 O O . ARG A 1 526 ? -2.369 -2.377 -36.062 1.00 95.56 526 ARG A O 1
ATOM 4038 N N . ALA A 1 527 ? -3.938 -0.813 -35.735 1.00 92.88 527 ALA A N 1
ATOM 4039 C CA . ALA A 1 527 ? -4.262 -0.663 -37.153 1.00 92.88 527 ALA A CA 1
ATOM 4040 C C . ALA A 1 527 ? -3.132 -0.009 -37.962 1.00 92.88 527 ALA A C 1
ATOM 4042 O O . ALA A 1 527 ? -2.959 -0.317 -39.141 1.00 92.88 527 ALA A O 1
ATOM 4043 N N . ARG A 1 528 ? -2.360 0.885 -37.336 1.00 92.75 528 ARG A N 1
ATOM 4044 C CA . ARG A 1 528 ? -1.230 1.578 -37.971 1.00 92.75 528 ARG A CA 1
ATOM 4045 C C . ARG A 1 528 ? 0.074 0.796 -37.895 1.00 92.75 528 ARG A C 1
ATOM 4047 O O . ARG A 1 528 ? 0.875 0.878 -38.822 1.00 92.75 528 ARG A O 1
ATOM 4054 N N . HIS A 1 529 ? 0.261 0.021 -36.831 1.00 93.88 529 HIS A N 1
ATOM 4055 C CA . HIS A 1 529 ? 1.505 -0.681 -36.539 1.00 93.88 529 HIS A CA 1
ATOM 4056 C C . HIS A 1 529 ? 1.243 -2.179 -36.411 1.00 93.88 529 HIS A C 1
ATOM 4058 O O . HIS A 1 529 ? 0.889 -2.674 -35.344 1.00 93.88 529 HIS A O 1
ATOM 4064 N N . ALA A 1 530 ? 1.450 -2.923 -37.502 1.00 88.12 530 ALA A N 1
ATOM 4065 C CA . ALA A 1 530 ? 1.239 -4.375 -37.528 1.00 88.12 530 ALA A CA 1
ATOM 4066 C C . ALA A 1 530 ? 2.099 -5.138 -36.498 1.00 88.12 530 ALA A C 1
ATOM 4068 O O . ALA A 1 530 ? 1.728 -6.231 -36.081 1.00 88.12 530 ALA A O 1
ATOM 4069 N N . GLY A 1 531 ? 3.229 -4.554 -36.086 1.00 92.12 531 GLY A N 1
ATOM 4070 C CA . GLY A 1 531 ? 4.112 -5.065 -35.040 1.00 92.12 531 GLY A CA 1
ATOM 4071 C C . GLY A 1 531 ? 3.858 -4.478 -33.650 1.00 92.12 531 GLY A C 1
ATOM 4072 O O . GLY A 1 531 ? 4.783 -4.456 -32.859 1.00 92.12 531 GLY A O 1
ATOM 4073 N N . PHE A 1 532 ? 2.673 -3.936 -33.350 1.00 97.75 532 PHE A N 1
ATOM 4074 C CA . PHE A 1 532 ? 2.377 -3.321 -32.047 1.00 97.75 532 PHE A CA 1
ATOM 4075 C C . PHE A 1 532 ? 2.780 -4.224 -30.862 1.00 97.75 532 PHE A C 1
ATOM 4077 O O . PHE A 1 532 ? 2.271 -5.338 -30.737 1.00 97.75 532 PHE A O 1
ATOM 4084 N N . GLY A 1 533 ? 3.675 -3.733 -29.995 1.00 97.06 533 GLY A N 1
ATOM 4085 C CA . GLY A 1 533 ? 4.316 -4.523 -28.936 1.00 97.06 533 GLY A CA 1
ATOM 4086 C C . GLY A 1 533 ? 3.385 -5.029 -27.829 1.00 97.06 533 GLY A C 1
ATOM 4087 O O . GLY A 1 533 ? 3.683 -6.042 -27.202 1.00 97.06 533 GLY A O 1
ATOM 4088 N N . GLY A 1 534 ? 2.241 -4.375 -27.605 1.00 98.19 534 GLY A N 1
ATOM 4089 C CA . GLY A 1 534 ? 1.241 -4.784 -26.614 1.00 98.19 534 GLY A CA 1
ATOM 4090 C C . GLY A 1 534 ? 1.020 -3.751 -25.509 1.00 98.19 534 GLY A C 1
ATOM 4091 O O . GLY A 1 534 ? 1.323 -2.570 -25.681 1.00 98.19 534 GLY A O 1
ATOM 4092 N N . VAL A 1 535 ? 0.462 -4.200 -24.381 1.00 98.62 535 VAL A N 1
ATOM 4093 C CA . VAL A 1 535 ? 0.171 -3.354 -23.210 1.00 98.62 535 VAL A CA 1
ATOM 4094 C C . VAL A 1 535 ? 0.682 -3.988 -21.918 1.00 98.62 535 VAL A C 1
ATOM 4096 O O . VAL A 1 535 ? 0.675 -5.211 -21.783 1.00 98.62 535 VAL A O 1
ATOM 4099 N N . MET A 1 536 ? 1.067 -3.144 -20.965 1.00 98.62 536 MET A N 1
ATOM 4100 C CA . MET A 1 536 ? 1.366 -3.501 -19.575 1.00 98.62 536 MET A CA 1
ATOM 4101 C C . MET A 1 536 ? 0.407 -2.729 -18.657 1.00 98.62 536 MET A C 1
ATOM 4103 O O . MET A 1 536 ? 0.026 -1.602 -18.974 1.00 98.62 536 MET A O 1
ATOM 4107 N N . GLY A 1 537 ? -0.019 -3.343 -17.551 1.00 98.25 537 GLY A N 1
ATOM 4108 C CA . GLY A 1 537 ? -0.906 -2.720 -16.567 1.00 98.25 537 GLY A CA 1
ATOM 4109 C C . GLY A 1 537 ? -0.247 -2.565 -15.196 1.00 98.25 537 GLY A C 1
ATOM 4110 O O . GLY A 1 537 ? 0.082 -3.571 -14.571 1.00 98.25 537 GLY A O 1
ATOM 4111 N N . TRP A 1 538 ? -0.141 -1.327 -14.713 1.00 96.19 538 TRP A N 1
ATOM 4112 C CA . TRP A 1 538 ? 0.304 -0.965 -13.367 1.00 96.19 538 TRP A CA 1
ATOM 4113 C C . TRP A 1 538 ? -0.901 -0.643 -12.452 1.00 96.19 538 TRP A C 1
ATOM 4115 O O . TRP A 1 538 ? -1.565 0.384 -12.610 1.00 96.19 538 TRP A O 1
ATOM 4125 N N . GLU A 1 539 ? -1.305 -1.500 -11.513 1.00 92.94 539 GLU A N 1
ATOM 4126 C CA . GLU A 1 539 ? -0.880 -2.884 -11.266 1.00 92.94 539 GLU A CA 1
ATOM 4127 C C . GLU A 1 539 ? -2.090 -3.832 -11.091 1.00 92.94 539 GLU A C 1
ATOM 4129 O O . GLU A 1 539 ? -3.246 -3.429 -11.241 1.00 92.94 539 GLU A O 1
ATOM 4134 N N . HIS A 1 540 ? -1.857 -5.125 -10.845 1.00 93.69 540 HIS A N 1
ATOM 4135 C CA . HIS A 1 540 ? -2.907 -6.145 -10.959 1.00 93.69 540 HIS A CA 1
ATOM 4136 C C . HIS A 1 540 ? -4.017 -6.019 -9.907 1.00 93.69 540 HIS A C 1
ATOM 4138 O O . HIS A 1 540 ? -5.191 -6.046 -10.263 1.00 93.69 540 HIS A O 1
ATOM 4144 N N . PHE A 1 541 ? -3.669 -5.918 -8.624 1.00 84.25 541 PHE A N 1
ATOM 4145 C CA . PHE A 1 541 ? -4.545 -6.351 -7.530 1.00 84.25 541 PHE A CA 1
ATOM 4146 C C . PHE A 1 541 ? -5.876 -5.602 -7.373 1.00 84.25 541 PHE A C 1
ATOM 4148 O O . PHE A 1 541 ? -6.808 -6.121 -6.765 1.00 84.25 541 PHE A O 1
ATOM 4155 N N . ASN A 1 542 ? -5.966 -4.386 -7.904 1.00 86.81 542 ASN A N 1
ATOM 4156 C CA . ASN A 1 542 ? -7.129 -3.507 -7.807 1.00 86.81 542 ASN A CA 1
ATOM 4157 C C . ASN A 1 542 ? -7.632 -3.044 -9.185 1.00 86.81 542 ASN A C 1
ATOM 4159 O O . ASN A 1 542 ? -8.360 -2.048 -9.281 1.00 86.81 542 ASN A O 1
ATOM 4163 N N . ALA A 1 543 ? -7.220 -3.736 -10.249 1.00 95.06 543 ALA A N 1
ATOM 4164 C CA . ALA A 1 543 ? -7.445 -3.319 -11.621 1.00 95.06 543 ALA A CA 1
ATOM 4165 C C . ALA A 1 543 ? -8.943 -3.211 -11.961 1.00 95.06 543 ALA A C 1
ATOM 4167 O O . ALA A 1 543 ? -9.733 -4.138 -11.758 1.00 95.06 543 ALA A O 1
ATOM 4168 N N . LEU A 1 544 ? -9.349 -2.067 -12.514 1.00 93.75 544 LEU A N 1
ATOM 4169 C CA . LEU A 1 544 ? -10.719 -1.844 -12.975 1.00 93.75 544 LEU A CA 1
ATOM 4170 C C . LEU A 1 544 ? -10.965 -2.572 -14.309 1.00 93.75 544 LEU A C 1
ATOM 4172 O O . LEU A 1 544 ? -10.051 -2.709 -15.108 1.00 93.75 544 LEU 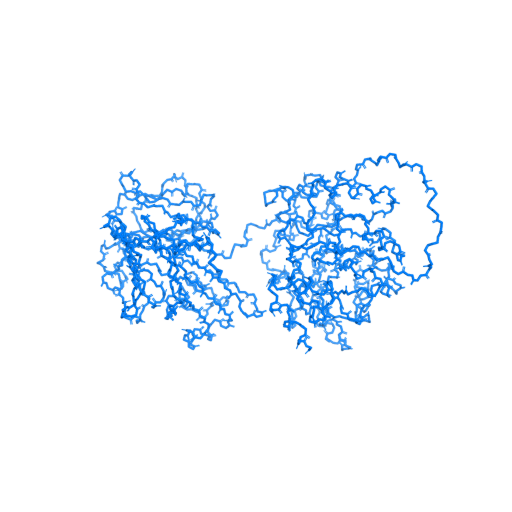A O 1
ATOM 4176 N N . PRO A 1 545 ? -12.186 -3.041 -14.613 1.00 94.94 545 PRO A N 1
ATOM 4177 C CA . PRO A 1 545 ? -13.438 -2.774 -13.907 1.00 94.94 545 PRO A CA 1
ATOM 4178 C C . PRO A 1 545 ? -13.705 -3.688 -12.703 1.00 94.94 545 PRO A C 1
ATOM 4180 O O . PRO A 1 545 ? -14.604 -3.389 -11.923 1.00 94.94 545 PRO A O 1
ATOM 4183 N N . GLY A 1 546 ? -12.959 -4.783 -12.544 1.00 83.12 546 GLY A N 1
ATOM 4184 C CA . GLY A 1 546 ? -13.235 -5.789 -11.515 1.00 83.12 546 GLY A CA 1
ATOM 4185 C C . GLY A 1 546 ? -12.797 -5.404 -10.099 1.00 83.12 546 GLY A C 1
ATOM 4186 O O . GLY A 1 546 ? -13.225 -6.046 -9.138 1.00 83.12 546 GLY A O 1
ATOM 4187 N N . GLY A 1 547 ? -11.971 -4.363 -9.960 1.00 88.12 547 GLY A N 1
ATOM 4188 C CA . GLY A 1 547 ? -11.481 -3.876 -8.674 1.00 88.12 547 GLY A CA 1
ATOM 4189 C C . GLY A 1 547 ? -10.708 -4.956 -7.921 1.00 88.12 547 GLY A C 1
ATOM 4190 O O . GLY A 1 547 ? -10.074 -5.817 -8.525 1.00 88.12 547 GLY A O 1
ATOM 4191 N N . THR A 1 548 ? -10.784 -4.933 -6.594 1.00 81.25 548 THR A N 1
ATOM 4192 C CA . THR A 1 548 ? -10.126 -5.927 -5.732 1.00 81.25 548 THR A CA 1
ATOM 4193 C C . THR A 1 548 ? -10.802 -7.300 -5.750 1.00 81.25 548 THR A C 1
ATOM 4195 O O . THR A 1 548 ? -10.178 -8.292 -5.387 1.00 81.25 548 THR A O 1
ATOM 4198 N N . GLU A 1 549 ? -12.061 -7.395 -6.189 1.00 82.31 549 GLU A N 1
ATOM 4199 C CA . GLU A 1 549 ? -12.798 -8.666 -6.225 1.00 82.31 549 GLU A CA 1
ATOM 4200 C C . GLU A 1 549 ? -12.458 -9.509 -7.459 1.00 82.31 549 GLU A C 1
ATOM 4202 O O . GLU A 1 549 ? -12.361 -10.736 -7.378 1.00 82.31 549 GLU A O 1
ATOM 4207 N N . ARG A 1 550 ? -12.316 -8.867 -8.626 1.00 87.31 550 ARG A N 1
ATOM 4208 C CA . ARG A 1 550 ? -12.059 -9.539 -9.913 1.00 87.31 550 ARG A CA 1
ATOM 4209 C C . ARG A 1 550 ? -10.987 -8.820 -10.745 1.00 87.31 550 ARG A C 1
ATOM 4211 O O . ARG A 1 550 ? -11.229 -8.508 -11.912 1.00 87.31 550 ARG A O 1
ATOM 4218 N N . PRO A 1 551 ? -9.781 -8.590 -10.202 1.00 90.44 551 PRO A N 1
ATOM 4219 C CA . PRO A 1 551 ? -8.739 -7.798 -10.870 1.00 90.44 551 PRO A CA 1
ATOM 4220 C C . PRO A 1 551 ? -8.314 -8.341 -12.249 1.00 90.44 551 PRO A C 1
ATOM 4222 O O . PRO A 1 551 ? -7.885 -7.601 -13.134 1.00 90.44 551 PRO A O 1
ATOM 4225 N N . TRP A 1 552 ? -8.475 -9.645 -12.483 1.00 94.06 552 TRP A N 1
ATOM 4226 C CA . TRP A 1 552 ? -8.190 -10.301 -13.764 1.00 94.06 552 TRP A CA 1
ATOM 4227 C C . TRP A 1 552 ? -9.069 -9.808 -14.929 1.00 94.06 552 TRP A C 1
ATOM 4229 O O . TRP A 1 552 ? -8.707 -10.010 -16.092 1.00 94.06 552 TRP A O 1
ATOM 4239 N N . GLU A 1 553 ? -10.201 -9.147 -14.655 1.00 97.38 553 GLU A N 1
ATOM 4240 C CA . GLU A 1 553 ? -11.096 -8.623 -15.693 1.00 97.38 553 GLU A CA 1
ATOM 4241 C C . GLU A 1 553 ? -10.439 -7.541 -16.551 1.00 97.38 553 GLU A C 1
ATOM 4243 O O . GLU A 1 553 ? -10.758 -7.444 -17.739 1.00 97.38 553 GLU A O 1
ATOM 4248 N N . TRP A 1 554 ? -9.493 -6.772 -15.998 1.00 98.19 554 TRP A N 1
ATOM 4249 C CA . TRP A 1 554 ? -8.712 -5.813 -16.785 1.00 98.19 554 TRP A CA 1
ATOM 4250 C C . TRP A 1 554 ? -7.899 -6.530 -17.867 1.00 98.19 554 TRP A C 1
ATOM 4252 O O . TRP A 1 554 ? -7.987 -6.177 -19.042 1.00 98.19 554 TRP A O 1
ATOM 4262 N N . ALA A 1 555 ? -7.180 -7.599 -17.503 1.00 97.94 555 ALA A N 1
ATOM 4263 C CA . ALA A 1 555 ? -6.367 -8.371 -18.444 1.00 97.94 555 ALA A CA 1
ATOM 4264 C C . ALA A 1 555 ? -7.238 -9.053 -19.512 1.00 97.94 555 ALA A C 1
ATOM 4266 O O . ALA A 1 555 ? -6.961 -8.940 -20.707 1.00 97.94 555 ALA A O 1
ATOM 4267 N N . ALA A 1 556 ? -8.353 -9.672 -19.106 1.00 97.25 556 ALA A N 1
ATOM 4268 C CA . ALA A 1 556 ? -9.317 -10.257 -20.040 1.00 97.25 556 ALA A CA 1
ATOM 4269 C C . ALA A 1 556 ? -9.926 -9.216 -20.991 1.00 97.25 556 ALA A C 1
ATOM 4271 O O . ALA A 1 556 ? -10.178 -9.498 -22.165 1.00 97.25 556 ALA A O 1
ATOM 4272 N N . HIS A 1 557 ? -10.181 -8.000 -20.507 1.00 97.44 557 HIS A N 1
ATOM 4273 C CA . HIS A 1 557 ? -10.625 -6.900 -21.349 1.00 97.44 557 HIS A CA 1
ATOM 4274 C C . HIS A 1 557 ? -9.535 -6.485 -22.347 1.00 97.44 557 HIS A C 1
ATOM 4276 O O . HIS A 1 557 ? -9.806 -6.466 -23.548 1.00 97.44 557 HIS A O 1
ATOM 4282 N N . MET A 1 558 ? -8.309 -6.221 -21.888 1.00 98.06 558 MET A N 1
ATOM 4283 C CA . MET A 1 558 ? -7.214 -5.798 -22.766 1.00 98.06 558 MET A CA 1
ATOM 4284 C C . MET A 1 558 ? -6.909 -6.841 -23.834 1.00 98.06 558 MET A C 1
ATOM 4286 O O . MET A 1 558 ? -6.774 -6.498 -25.005 1.00 98.06 558 MET A O 1
ATOM 4290 N N . SER A 1 559 ? -6.920 -8.128 -23.488 1.00 96.56 559 SER A N 1
ATOM 4291 C CA . SER A 1 559 ? -6.777 -9.196 -24.477 1.00 96.56 559 SER A CA 1
ATOM 4292 C C . SER A 1 559 ? -7.875 -9.166 -25.541 1.00 96.56 559 SER A C 1
ATOM 4294 O O . SER A 1 559 ? -7.571 -9.301 -26.727 1.00 96.56 559 SER A O 1
ATOM 4296 N N . ARG A 1 560 ? -9.138 -8.900 -25.181 1.00 96.31 560 ARG A N 1
ATOM 4297 C CA . ARG A 1 560 ? -10.200 -8.720 -26.186 1.00 96.31 560 ARG A CA 1
ATOM 4298 C C . ARG A 1 560 ? -9.908 -7.545 -27.116 1.00 96.31 560 ARG A C 1
ATOM 4300 O O . ARG A 1 560 ? -10.061 -7.701 -28.323 1.00 96.31 560 ARG A O 1
ATOM 4307 N N . VAL A 1 561 ? -9.456 -6.408 -26.587 1.00 95.81 561 VAL A N 1
ATOM 4308 C CA . VAL A 1 561 ? -9.087 -5.235 -27.401 1.00 95.81 561 VAL A CA 1
ATOM 4309 C C . VAL A 1 561 ? -7.904 -5.550 -28.320 1.00 95.81 561 VAL A C 1
ATOM 4311 O O . VAL A 1 561 ? -7.932 -5.186 -29.495 1.00 95.81 561 VAL A O 1
ATOM 4314 N N . LEU A 1 562 ? -6.889 -6.265 -27.829 1.00 95.50 562 LEU A N 1
ATOM 4315 C CA . LEU A 1 562 ? -5.675 -6.599 -28.580 1.00 95.50 562 LEU A CA 1
ATOM 4316 C C . LEU A 1 562 ? -5.857 -7.713 -29.619 1.00 95.50 562 LEU A C 1
ATOM 4318 O O . LEU A 1 562 ? -5.075 -7.790 -30.566 1.00 95.50 562 LEU A O 1
ATOM 4322 N N . HIS A 1 563 ? -6.896 -8.537 -29.495 1.00 94.00 563 HIS A N 1
ATOM 4323 C CA . HIS A 1 563 ? -7.196 -9.616 -30.443 1.00 94.00 563 HIS A CA 1
ATOM 4324 C C . HIS A 1 563 ? -8.448 -9.354 -31.290 1.00 94.00 563 HIS A C 1
ATOM 4326 O O . HIS A 1 563 ? -8.747 -10.126 -32.202 1.00 94.00 563 HIS A O 1
ATOM 4332 N N . ALA A 1 564 ? -9.168 -8.254 -31.045 1.00 93.69 564 ALA A N 1
ATOM 4333 C CA . ALA A 1 564 ? -10.309 -7.863 -31.862 1.00 93.69 564 ALA A CA 1
ATOM 4334 C C . ALA A 1 564 ? -9.891 -7.649 -33.332 1.00 93.69 564 ALA A C 1
ATOM 4336 O O . ALA A 1 564 ? -8.822 -7.064 -33.578 1.00 93.69 564 ALA A O 1
ATOM 4337 N N . PRO A 1 565 ? -10.724 -8.069 -34.308 1.00 92.12 565 PRO A N 1
ATOM 4338 C CA . PRO A 1 565 ? -10.517 -7.759 -35.716 1.00 92.12 565 PRO A CA 1
ATOM 4339 C C . PRO A 1 565 ? -10.404 -6.252 -35.930 1.00 92.12 565 PRO A C 1
ATOM 4341 O O . PRO A 1 565 ? -11.213 -5.478 -35.419 1.00 92.12 565 PRO A O 1
ATOM 4344 N N . LEU A 1 566 ? -9.400 -5.839 -36.698 1.00 89.44 566 LEU A N 1
ATOM 4345 C CA . LEU A 1 566 ? -9.203 -4.433 -37.015 1.00 89.44 566 LEU A CA 1
ATOM 4346 C C . LEU A 1 566 ? -10.208 -3.993 -38.089 1.00 89.44 566 LEU A C 1
ATOM 4348 O O . LEU A 1 566 ? -10.448 -4.742 -39.043 1.00 89.44 566 LEU A O 1
ATOM 4352 N N . PRO A 1 567 ? -10.799 -2.791 -37.969 1.00 79.06 567 PRO A N 1
ATOM 4353 C CA . PRO A 1 567 ? -11.627 -2.243 -39.031 1.00 79.06 567 PRO A CA 1
ATOM 4354 C C . PRO A 1 567 ? -10.783 -2.017 -40.299 1.00 79.06 567 PRO A C 1
ATOM 4356 O O . PRO A 1 567 ? -9.576 -1.775 -40.200 1.00 79.06 567 PRO A O 1
ATOM 4359 N N . PRO A 1 568 ? -11.390 -2.068 -41.498 1.00 69.81 568 PRO A N 1
ATOM 4360 C CA . PRO A 1 568 ? -10.683 -1.760 -42.734 1.00 69.81 568 PRO A CA 1
ATOM 4361 C C . PRO A 1 568 ? -10.115 -0.339 -42.664 1.00 69.81 568 PRO A C 1
ATOM 4363 O O . PRO A 1 568 ? -10.848 0.629 -42.457 1.00 69.81 568 PRO A O 1
ATOM 4366 N N . MET A 1 569 ? -8.797 -0.226 -42.821 1.00 61.75 569 MET A N 1
ATOM 4367 C CA . MET A 1 569 ? -8.110 1.062 -42.858 1.00 61.75 569 MET A CA 1
ATOM 4368 C C . MET A 1 569 ? -8.639 1.890 -44.039 1.00 61.75 569 MET A C 1
ATOM 4370 O O . MET A 1 569 ? -8.754 1.354 -45.148 1.00 61.75 569 MET A O 1
ATOM 4374 N N . PRO A 1 570 ? -8.941 3.189 -43.857 1.00 53.53 570 PRO A N 1
ATOM 4375 C CA . PRO A 1 570 ? -9.139 4.086 -44.987 1.00 53.53 570 PRO A CA 1
ATOM 4376 C C . PRO A 1 570 ? -7.925 3.998 -45.920 1.00 53.53 570 PRO A C 1
ATOM 4378 O O . PRO A 1 570 ? -6.795 3.872 -45.443 1.00 53.53 570 PRO A O 1
ATOM 4381 N N . ALA A 1 571 ? -8.148 4.063 -47.238 1.00 47.16 571 ALA A N 1
ATOM 4382 C CA . ALA A 1 571 ? -7.056 4.108 -48.211 1.00 47.16 571 ALA A CA 1
ATOM 4383 C C . ALA A 1 571 ? -6.031 5.176 -47.786 1.00 47.16 571 ALA A C 1
ATOM 4385 O O . ALA A 1 571 ? -6.462 6.238 -47.322 1.00 47.16 571 ALA A O 1
ATOM 4386 N N . PRO A 1 572 ? -4.714 4.920 -47.920 1.00 45.41 572 PRO A N 1
ATOM 4387 C CA . PRO A 1 572 ? -3.695 5.870 -47.502 1.00 45.41 572 PRO A CA 1
ATOM 4388 C C . PRO A 1 572 ? -3.957 7.201 -48.202 1.00 45.41 572 PRO A C 1
ATOM 4390 O O . PRO A 1 572 ? -3.747 7.345 -49.407 1.00 45.41 572 PRO A O 1
ATOM 4393 N N . GLN A 1 573 ? -4.469 8.177 -47.452 1.00 39.84 573 GLN A N 1
ATOM 4394 C CA . GLN A 1 573 ? -4.464 9.554 -47.908 1.00 39.84 573 GLN A CA 1
ATOM 4395 C C . GLN A 1 573 ? -2.992 9.905 -48.080 1.00 39.84 573 GLN A C 1
ATOM 4397 O O . GLN A 1 573 ? -2.207 9.678 -47.160 1.00 39.84 573 GLN A O 1
ATOM 4402 N N . GLN A 1 574 ? -2.618 10.386 -49.269 1.00 38.53 574 GLN A N 1
ATOM 4403 C CA . GLN A 1 574 ? -1.289 10.928 -49.532 1.00 38.53 574 GLN A CA 1
ATOM 4404 C C . GLN A 1 574 ? -0.988 11.982 -48.463 1.00 38.53 574 GLN A C 1
ATOM 4406 O O . GLN A 1 574 ? -1.402 13.133 -48.580 1.00 38.53 574 GLN A O 1
ATOM 4411 N N . GLN A 1 575 ? -0.303 11.583 -47.396 1.00 41.97 575 GLN A N 1
ATOM 4412 C CA . GLN A 1 575 ? 0.321 12.526 -46.496 1.00 41.97 575 GLN A CA 1
ATOM 4413 C C . GLN A 1 575 ? 1.514 13.080 -47.262 1.00 41.97 575 GLN A C 1
ATOM 4415 O O . GLN A 1 575 ? 2.443 12.360 -47.629 1.00 41.97 575 GLN A O 1
ATOM 4420 N N . THR A 1 576 ? 1.407 14.359 -47.595 1.00 32.31 576 THR A N 1
ATOM 4421 C CA . THR A 1 576 ? 2.446 15.179 -48.207 1.00 32.31 576 THR A CA 1
ATOM 4422 C C . THR A 1 576 ? 3.781 14.951 -47.490 1.00 32.31 576 THR A C 1
ATOM 4424 O O . THR A 1 576 ? 3.809 14.974 -46.258 1.00 32.31 576 THR A O 1
ATOM 4427 N N . PRO A 1 577 ? 4.896 14.743 -48.209 1.00 42.88 577 PRO A N 1
ATOM 4428 C CA . PRO A 1 577 ? 6.173 14.541 -47.552 1.00 42.88 577 PRO A CA 1
ATOM 4429 C C . PRO A 1 577 ? 6.745 15.862 -47.014 1.00 42.88 577 PRO A C 1
ATOM 4431 O O . PRO A 1 577 ? 6.497 16.941 -47.552 1.00 42.88 577 PRO A O 1
ATOM 4434 N N . ILE A 1 578 ? 7.637 15.687 -46.032 1.00 38.59 578 ILE A N 1
ATOM 4435 C CA . ILE A 1 578 ? 8.620 16.620 -45.458 1.00 38.59 578 ILE A CA 1
ATOM 4436 C C . ILE A 1 578 ? 8.128 17.431 -44.242 1.00 38.59 578 ILE A C 1
ATOM 4438 O O . ILE A 1 578 ? 7.790 18.608 -44.335 1.00 38.59 578 ILE A O 1
ATOM 4442 N N . ARG A 1 579 ? 8.268 16.847 -43.042 1.00 41.94 579 ARG A N 1
ATOM 4443 C CA . ARG A 1 579 ? 8.942 17.605 -41.974 1.00 41.94 579 ARG A CA 1
ATOM 4444 C C . ARG A 1 579 ? 10.450 17.476 -42.214 1.00 41.94 579 ARG A C 1
ATOM 4446 O O . ARG A 1 579 ? 10.894 16.376 -42.546 1.00 41.94 579 ARG A O 1
ATOM 4453 N N . PRO A 1 580 ? 11.237 18.555 -42.102 1.00 36.59 580 PRO A N 1
ATOM 4454 C CA . PRO A 1 580 ? 12.687 18.449 -42.178 1.00 36.59 580 PRO A CA 1
ATOM 4455 C C . PRO A 1 580 ? 13.181 17.459 -41.118 1.00 36.59 580 PRO A C 1
ATOM 4457 O O . PRO A 1 580 ? 12.756 17.533 -39.964 1.00 36.59 580 PRO A O 1
ATOM 4460 N N . TYR A 1 581 ? 14.072 16.546 -41.506 1.00 37.56 581 TYR A N 1
ATOM 4461 C CA . TYR A 1 581 ? 14.869 15.760 -40.563 1.00 37.56 581 TYR A CA 1
ATOM 4462 C C . TYR A 1 581 ? 15.464 16.709 -39.503 1.00 37.56 581 TYR A C 1
ATOM 4464 O O . TYR A 1 581 ? 16.142 17.672 -39.863 1.00 37.56 581 TYR A O 1
ATOM 4472 N N . GLY A 1 582 ? 15.191 16.458 -38.217 1.00 42.81 582 GLY A N 1
ATOM 4473 C CA . GLY A 1 582 ? 15.806 17.185 -37.096 1.00 42.81 582 GLY A CA 1
ATOM 4474 C C . GLY A 1 582 ? 14.935 18.199 -36.337 1.00 42.81 582 GLY A C 1
ATOM 4475 O O . GLY A 1 582 ? 15.467 18.900 -35.483 1.00 42.81 582 GLY A O 1
ATOM 4476 N N . GLN A 1 583 ? 13.625 18.298 -36.593 1.00 42.31 583 GLN A N 1
ATOM 4477 C CA . GLN A 1 583 ? 12.704 19.088 -35.752 1.00 42.31 583 GLN A CA 1
ATOM 4478 C C . GLN A 1 583 ? 11.831 18.146 -34.898 1.00 42.31 583 GLN A C 1
ATOM 4480 O O . GLN A 1 583 ? 11.050 17.387 -35.482 1.00 42.31 583 GLN A O 1
ATOM 4485 N N . PRO A 1 584 ? 11.935 18.165 -33.551 1.00 52.62 584 PRO A N 1
ATOM 4486 C CA . PRO A 1 584 ? 11.118 17.318 -32.681 1.00 52.62 584 PRO A CA 1
ATOM 4487 C C . PRO A 1 584 ? 9.624 17.558 -32.916 1.00 52.62 584 PRO A C 1
ATOM 4489 O O . PRO A 1 584 ? 9.192 18.687 -33.167 1.00 52.62 584 PRO A O 1
ATOM 4492 N N . ALA A 1 585 ? 8.804 16.509 -32.822 1.00 54.69 585 ALA A N 1
ATOM 4493 C CA . ALA A 1 585 ? 7.365 16.707 -32.738 1.00 54.69 585 ALA A CA 1
ATOM 4494 C C . ALA A 1 585 ? 7.051 17.474 -31.444 1.00 54.69 585 ALA A C 1
ATOM 4496 O O . ALA A 1 585 ? 7.407 17.024 -30.361 1.00 54.69 585 ALA A O 1
ATOM 4497 N N . VAL A 1 586 ? 6.390 18.630 -31.552 1.00 64.69 586 VAL A N 1
ATOM 4498 C CA . VAL A 1 586 ? 5.818 19.301 -30.377 1.00 64.69 586 VAL A CA 1
ATOM 4499 C C . VAL A 1 586 ? 4.656 18.437 -29.896 1.00 64.69 586 VAL A C 1
ATOM 4501 O O . VAL A 1 586 ? 3.599 18.421 -30.529 1.00 64.69 586 VAL A O 1
ATOM 4504 N N . LEU A 1 587 ? 4.891 17.657 -28.842 1.00 71.50 587 LEU A N 1
ATOM 4505 C CA . LEU A 1 587 ? 3.879 16.819 -28.204 1.00 71.50 587 LEU A CA 1
ATOM 4506 C C . LEU A 1 587 ? 2.954 17.683 -27.338 1.00 71.50 587 LEU A C 1
ATOM 4508 O O . LEU A 1 587 ? 3.428 18.638 -26.717 1.00 71.50 587 LEU A O 1
ATOM 4512 N N . PRO A 1 588 ? 1.641 17.387 -27.295 1.00 77.94 588 PRO A N 1
ATOM 4513 C CA . PRO A 1 588 ? 0.769 18.008 -26.317 1.00 77.94 588 PRO A CA 1
ATOM 4514 C C . PRO A 1 588 ? 1.257 17.623 -24.913 1.00 77.94 588 PRO A C 1
ATOM 4516 O O . PRO A 1 588 ? 1.736 16.498 -24.731 1.00 77.94 588 PRO A O 1
ATOM 4519 N N . PRO A 1 589 ? 1.140 18.520 -23.921 1.00 78.88 589 PRO A N 1
ATOM 4520 C CA . PRO A 1 589 ? 1.508 18.192 -22.552 1.00 78.88 589 PRO A CA 1
ATOM 4521 C C . PRO A 1 589 ? 0.746 16.962 -22.060 1.00 78.88 589 PRO A C 1
ATOM 4523 O O . PRO A 1 589 ? -0.439 16.811 -22.362 1.00 78.88 589 PRO A O 1
ATOM 4526 N N . ALA A 1 590 ? 1.416 16.107 -21.287 1.00 81.12 590 ALA A N 1
ATOM 4527 C CA . ALA A 1 590 ? 0.759 14.979 -20.644 1.00 81.12 590 ALA A CA 1
ATOM 4528 C C . ALA A 1 590 ? -0.347 15.479 -19.687 1.00 81.12 590 ALA A C 1
ATOM 4530 O O . ALA A 1 590 ? -0.148 16.486 -18.995 1.00 81.12 590 ALA A O 1
ATOM 4531 N N . PRO A 1 591 ? -1.511 14.809 -19.638 1.00 81.44 591 PRO A N 1
ATOM 4532 C CA . PRO A 1 591 ? -2.610 15.218 -18.777 1.00 81.44 591 PRO A CA 1
ATOM 4533 C C . PRO A 1 591 ? -2.247 15.055 -17.296 1.00 81.44 591 PRO A C 1
ATOM 4535 O O . PRO A 1 591 ? -1.619 14.078 -16.890 1.00 81.44 591 PRO A O 1
ATOM 4538 N N . HIS A 1 592 ? -2.690 16.005 -16.473 1.00 85.56 592 HIS A N 1
ATOM 4539 C CA . HIS A 1 592 ? -2.495 15.996 -15.024 1.00 85.56 592 HIS A CA 1
ATOM 4540 C C . HIS A 1 592 ? -3.689 16.644 -14.302 1.00 85.56 592 HIS A C 1
ATOM 4542 O O . HIS A 1 592 ? -4.355 17.508 -14.877 1.00 85.56 592 HIS A O 1
ATOM 4548 N N . PRO A 1 593 ? -3.961 16.279 -13.036 1.00 82.44 593 PRO A N 1
ATOM 4549 C CA . PRO A 1 593 ? -5.090 16.819 -12.279 1.00 82.44 593 PRO A CA 1
ATOM 4550 C C . PRO A 1 593 ? -4.815 18.207 -11.674 1.00 82.44 593 PRO A C 1
ATOM 4552 O O . PRO A 1 593 ? -5.730 18.838 -11.151 1.00 82.44 593 PRO A O 1
ATOM 4555 N N . TYR A 1 594 ? -3.566 18.684 -11.705 1.00 87.44 594 TYR A N 1
ATOM 4556 C CA . TYR A 1 594 ? -3.179 19.911 -11.004 1.00 87.44 594 TYR A CA 1
ATOM 4557 C C . TYR A 1 594 ? -3.745 21.191 -11.637 1.00 87.44 594 TYR A C 1
ATOM 4559 O O . TYR A 1 594 ? -3.745 21.306 -12.868 1.00 87.44 594 TYR A O 1
ATOM 4567 N N . PRO A 1 595 ? -4.156 22.186 -10.823 1.00 87.50 595 PRO A N 1
ATOM 4568 C CA . PRO A 1 595 ? -4.577 23.492 -11.319 1.00 87.50 595 PRO A CA 1
ATOM 4569 C C . PRO A 1 595 ? -3.501 24.154 -12.186 1.00 87.50 595 PRO A C 1
ATOM 4571 O O . PRO A 1 595 ? -2.310 24.098 -11.875 1.00 87.50 595 PRO A O 1
ATOM 4574 N N . ALA A 1 596 ? -3.919 24.853 -13.246 1.00 87.12 596 ALA A N 1
ATOM 4575 C CA . ALA A 1 596 ? -2.997 25.553 -14.145 1.00 87.12 596 ALA A CA 1
ATOM 4576 C C . ALA A 1 596 ? -2.116 26.582 -13.411 1.00 87.12 596 ALA A C 1
ATOM 4578 O O . ALA A 1 596 ? -0.964 26.782 -13.782 1.00 87.12 596 ALA A O 1
ATOM 4579 N N . GLU A 1 597 ? -2.638 27.206 -12.352 1.00 88.94 597 GLU A N 1
ATOM 4580 C CA . GLU A 1 597 ? -1.890 28.146 -11.511 1.00 88.94 597 GLU A CA 1
ATOM 4581 C C . GLU A 1 597 ? -0.755 27.458 -10.738 1.00 88.94 597 GLU A C 1
ATOM 4583 O O . GLU A 1 597 ? 0.345 28.000 -10.664 1.00 88.94 597 GLU A O 1
ATOM 4588 N N . SER A 1 598 ? -0.975 26.237 -10.239 1.00 88.31 598 SER A N 1
ATOM 4589 C CA . SER A 1 598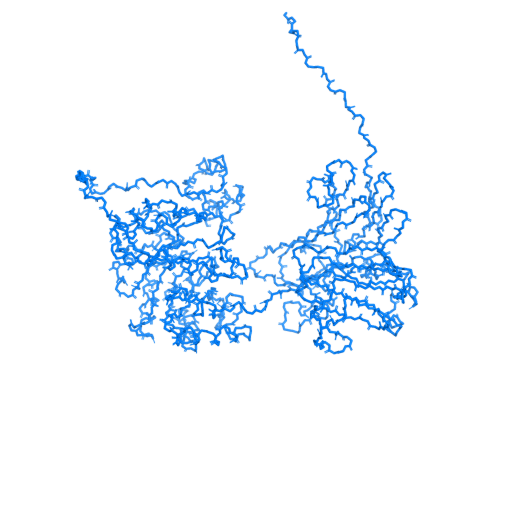 ? 0.035 25.445 -9.525 1.00 88.31 598 SER A CA 1
ATOM 4590 C C . SER A 1 598 ? 1.219 25.102 -10.427 1.00 88.31 598 SER A C 1
ATOM 4592 O O . SER A 1 598 ? 2.371 25.295 -10.047 1.00 88.31 598 SER A O 1
ATOM 4594 N N . VAL A 1 599 ? 0.934 24.653 -11.653 1.00 88.00 599 VAL A N 1
ATOM 4595 C CA . VAL A 1 599 ? 1.970 24.375 -12.658 1.00 88.00 599 VAL A CA 1
ATOM 4596 C C . VAL A 1 599 ? 2.683 25.662 -13.059 1.00 88.00 599 VAL A C 1
ATOM 4598 O O . VAL A 1 599 ? 3.911 25.702 -13.060 1.00 88.00 599 VAL A O 1
ATOM 4601 N N . LYS A 1 600 ? 1.929 26.735 -13.328 1.00 89.81 600 LYS A N 1
ATOM 4602 C CA . LYS A 1 600 ? 2.497 28.033 -13.696 1.00 89.81 600 LYS A CA 1
ATOM 4603 C C . LYS A 1 600 ? 3.427 28.584 -12.614 1.00 89.81 600 LYS A C 1
ATOM 4605 O O . LYS A 1 600 ? 4.485 29.095 -12.947 1.00 89.81 600 LYS A O 1
ATOM 4610 N N . THR A 1 601 ? 3.074 28.423 -11.341 1.00 90.06 601 THR A N 1
ATOM 4611 C CA . THR A 1 601 ? 3.896 28.871 -10.205 1.00 90.06 601 THR A CA 1
ATOM 4612 C C . THR A 1 601 ? 5.276 28.221 -10.234 1.00 90.06 601 THR A C 1
ATOM 4614 O O . THR A 1 601 ? 6.286 28.897 -10.080 1.00 90.06 601 THR A O 1
ATOM 4617 N N . LEU A 1 602 ? 5.338 26.915 -10.498 1.00 87.69 602 LEU A N 1
ATOM 4618 C CA . LEU A 1 602 ? 6.607 26.201 -10.642 1.00 87.69 602 LEU A CA 1
ATOM 4619 C C . LEU A 1 602 ? 7.345 26.610 -11.926 1.00 87.69 602 LEU A C 1
ATOM 4621 O O . LEU A 1 602 ? 8.565 26.758 -11.917 1.00 87.69 602 LEU A O 1
ATOM 4625 N N . GLN A 1 603 ? 6.630 26.854 -13.023 1.00 89.50 603 GLN A N 1
ATOM 4626 C CA . GLN A 1 603 ? 7.257 27.350 -14.252 1.00 89.50 603 GLN A CA 1
ATOM 4627 C C . GLN A 1 603 ? 7.888 28.733 -14.076 1.00 89.50 603 GLN A C 1
ATOM 4629 O O . GLN A 1 603 ? 8.992 28.963 -14.563 1.00 89.50 603 GLN A O 1
ATOM 4634 N N . ASP A 1 604 ? 7.232 29.623 -13.330 1.00 90.19 604 ASP A N 1
ATOM 4635 C CA . ASP A 1 604 ? 7.752 30.949 -12.991 1.00 90.19 604 ASP A CA 1
ATOM 4636 C C . ASP A 1 604 ? 9.015 30.857 -12.107 1.00 90.19 604 ASP A C 1
ATOM 4638 O O . ASP A 1 604 ? 9.846 31.765 -12.123 1.00 90.19 604 ASP A O 1
ATOM 4642 N N . LEU A 1 605 ? 9.202 29.741 -11.388 1.00 86.31 605 LEU A N 1
ATOM 4643 C CA . LEU A 1 605 ? 10.429 29.432 -10.646 1.00 86.31 605 LEU A CA 1
ATOM 4644 C C . LEU A 1 605 ? 11.541 28.829 -11.520 1.00 86.31 605 LEU A C 1
ATOM 4646 O O . LEU A 1 605 ? 12.675 28.745 -11.062 1.00 86.31 605 LEU A O 1
ATOM 4650 N N . GLY A 1 606 ? 11.249 28.430 -12.762 1.00 85.56 606 GLY A N 1
ATOM 4651 C CA . GLY A 1 606 ? 12.228 27.877 -13.706 1.00 85.56 606 GLY A CA 1
ATOM 4652 C C . GLY A 1 606 ? 12.028 26.404 -14.072 1.00 85.56 606 GLY A C 1
ATOM 4653 O O . GLY A 1 606 ? 12.787 25.885 -14.891 1.00 85.56 606 GLY A O 1
ATOM 4654 N N . PHE A 1 607 ? 11.009 25.725 -13.533 1.00 81.88 607 PHE A N 1
ATOM 4655 C CA . PHE A 1 607 ? 10.657 24.381 -13.995 1.00 81.88 607 PHE A CA 1
ATOM 4656 C C . PHE A 1 607 ? 10.141 24.423 -15.445 1.00 81.88 607 PHE A C 1
ATOM 4658 O O . PHE A 1 607 ? 9.345 25.282 -15.828 1.00 81.88 607 PHE A O 1
ATOM 4665 N N . THR A 1 608 ? 10.496 23.435 -16.265 1.00 84.69 608 THR A N 1
ATOM 4666 C CA . THR A 1 608 ? 9.685 23.140 -17.460 1.00 84.69 608 THR A CA 1
ATOM 4667 C C . THR A 1 608 ? 8.300 22.637 -17.034 1.00 84.69 608 THR A C 1
ATOM 4669 O O . THR A 1 608 ? 8.129 22.148 -15.918 1.00 84.69 608 THR A O 1
ATOM 4672 N N . GLN A 1 609 ? 7.296 22.699 -17.919 1.00 83.62 609 GLN A N 1
ATOM 4673 C CA . GLN A 1 609 ? 5.949 22.190 -17.606 1.00 83.62 609 GLN A CA 1
ATOM 4674 C C . GLN A 1 609 ? 5.985 20.733 -17.116 1.00 83.62 609 GLN A C 1
ATOM 4676 O O . GLN A 1 609 ? 5.307 20.377 -16.158 1.00 83.62 609 GLN A O 1
ATOM 4681 N N . GLN A 1 610 ? 6.810 19.905 -17.752 1.00 78.94 610 GLN A N 1
ATOM 4682 C CA . GLN A 1 610 ? 6.950 18.498 -17.406 1.00 78.94 610 GLN A CA 1
ATOM 4683 C C . GLN A 1 610 ? 7.617 18.302 -16.041 1.00 78.94 610 GLN A C 1
ATOM 4685 O O . GLN A 1 610 ? 7.118 17.525 -15.233 1.00 78.94 610 GLN A O 1
ATOM 4690 N N . GLN A 1 611 ? 8.696 19.035 -15.745 1.00 82.25 611 GLN A N 1
ATOM 4691 C CA . GLN A 1 611 ? 9.331 18.950 -14.427 1.00 82.25 611 GLN A CA 1
ATOM 4692 C C . GLN A 1 611 ? 8.411 19.483 -13.319 1.00 82.25 611 GLN A C 1
ATOM 4694 O O . GLN A 1 611 ? 8.402 18.926 -12.229 1.00 82.25 611 GLN A O 1
ATOM 4699 N N . ALA A 1 612 ? 7.601 20.510 -13.597 1.00 85.44 612 ALA A N 1
ATOM 4700 C CA . ALA A 1 612 ? 6.603 21.013 -12.657 1.00 85.44 612 ALA A CA 1
ATOM 4701 C C . ALA A 1 612 ? 5.551 19.943 -12.326 1.00 85.44 612 ALA A C 1
ATOM 4703 O O . ALA A 1 612 ? 5.256 19.703 -11.158 1.00 85.44 612 ALA A O 1
ATOM 4704 N N . VAL A 1 613 ? 5.012 19.261 -13.341 1.00 85.12 613 VAL A N 1
ATOM 4705 C CA . VAL A 1 613 ? 4.046 18.168 -13.145 1.00 85.12 613 VAL A CA 1
ATOM 4706 C C . VAL A 1 613 ? 4.688 16.986 -12.421 1.00 85.12 613 VAL A C 1
ATOM 4708 O O . VAL A 1 613 ? 4.081 16.455 -11.498 1.00 85.12 613 VAL A O 1
ATOM 4711 N N . ALA A 1 614 ? 5.918 16.608 -12.778 1.00 78.31 614 ALA A N 1
ATOM 4712 C CA . ALA A 1 614 ? 6.660 15.554 -12.090 1.00 78.31 614 ALA A CA 1
ATOM 4713 C C . ALA A 1 614 ? 6.902 15.893 -10.610 1.00 78.31 614 ALA A C 1
ATOM 4715 O O . ALA A 1 614 ? 6.668 15.057 -9.744 1.00 78.31 614 ALA A O 1
ATOM 4716 N N . ALA A 1 615 ? 7.300 17.131 -10.308 1.00 76.06 615 ALA A N 1
ATOM 4717 C CA . ALA A 1 615 ? 7.484 17.595 -8.938 1.00 76.06 615 ALA A CA 1
ATOM 4718 C C . ALA A 1 615 ? 6.165 17.554 -8.150 1.00 76.06 615 ALA A C 1
ATOM 4720 O O . ALA A 1 615 ? 6.142 17.047 -7.034 1.00 76.06 615 ALA A O 1
ATOM 4721 N N . LEU A 1 616 ? 5.056 18.005 -8.747 1.00 76.75 616 LEU A N 1
ATOM 4722 C CA . LEU A 1 616 ? 3.727 17.924 -8.130 1.00 76.75 616 LEU A CA 1
ATOM 4723 C C . LEU A 1 616 ? 3.265 16.477 -7.927 1.00 76.75 616 LEU A C 1
ATOM 4725 O O . LEU A 1 616 ? 2.679 16.176 -6.892 1.00 76.75 616 LEU A O 1
ATOM 4729 N N . ASN A 1 617 ? 3.555 15.576 -8.866 1.00 74.69 617 ASN A N 1
ATOM 4730 C CA . ASN A 1 617 ? 3.290 14.143 -8.720 1.00 74.69 617 ASN A CA 1
ATOM 4731 C C . ASN A 1 617 ? 4.034 13.570 -7.505 1.00 74.69 617 ASN A C 1
ATOM 4733 O O . ASN A 1 617 ? 3.417 12.901 -6.678 1.00 74.69 617 ASN A O 1
ATOM 4737 N N . SER A 1 618 ? 5.315 13.907 -7.336 1.00 66.06 618 SER A N 1
ATOM 4738 C CA . SER A 1 618 ? 6.134 13.457 -6.201 1.00 66.06 618 SER A CA 1
ATOM 4739 C C . SER A 1 618 ? 5.728 14.067 -4.855 1.00 66.06 618 SER A C 1
ATOM 4741 O O . SER A 1 618 ? 6.025 13.496 -3.809 1.00 66.06 618 SER A O 1
ATOM 4743 N N . THR A 1 619 ? 5.053 15.221 -4.855 1.00 69.12 619 THR A N 1
ATOM 4744 C CA . THR A 1 619 ? 4.629 15.929 -3.633 1.00 69.12 619 THR A CA 1
ATOM 4745 C C . THR A 1 619 ? 3.118 15.923 -3.418 1.00 69.12 619 THR A C 1
ATOM 4747 O O . THR A 1 619 ? 2.603 16.693 -2.602 1.00 69.12 619 THR A O 1
ATOM 4750 N N . ASN A 1 620 ? 2.395 15.067 -4.145 1.00 71.31 620 ASN A N 1
ATOM 4751 C CA . ASN A 1 620 ? 0.940 14.950 -4.091 1.00 71.31 620 ASN A CA 1
ATOM 4752 C C . ASN A 1 620 ? 0.212 16.305 -4.260 1.00 71.31 620 ASN A C 1
ATOM 4754 O O . ASN A 1 620 ? -0.728 16.637 -3.539 1.00 71.31 620 ASN A O 1
ATOM 4758 N N . GLY A 1 621 ? 0.688 17.123 -5.199 1.00 71.19 621 GLY A N 1
ATOM 4759 C CA . GLY A 1 621 ? 0.132 18.432 -5.540 1.00 71.19 621 GLY A CA 1
ATOM 4760 C C . GLY A 1 621 ? 0.568 19.589 -4.640 1.00 71.19 621 GLY A C 1
ATOM 4761 O O . GLY A 1 621 ? 0.100 20.710 -4.841 1.00 71.19 621 GLY A O 1
ATOM 4762 N N . ASN A 1 622 ? 1.460 19.364 -3.670 1.00 79.06 622 ASN A N 1
ATOM 4763 C CA . ASN A 1 622 ? 1.972 20.436 -2.819 1.00 79.06 622 ASN A CA 1
ATOM 4764 C C . ASN A 1 622 ? 3.001 21.292 -3.580 1.00 79.06 622 ASN A C 1
ATOM 4766 O O . ASN A 1 622 ? 4.136 20.866 -3.811 1.00 79.06 622 ASN A O 1
ATOM 4770 N N . VAL A 1 623 ? 2.596 22.513 -3.945 1.00 81.44 623 VAL A N 1
ATOM 4771 C CA . VAL A 1 623 ? 3.404 23.470 -4.722 1.00 81.44 623 VAL A CA 1
ATOM 4772 C C . VAL A 1 623 ? 4.650 23.930 -3.962 1.00 81.44 623 VAL A C 1
ATOM 4774 O O . VAL A 1 623 ? 5.710 24.052 -4.567 1.00 81.44 623 VAL A O 1
ATOM 4777 N N . GLU A 1 624 ? 4.562 24.155 -2.648 1.00 79.19 624 GLU A N 1
ATOM 4778 C CA . GLU A 1 624 ? 5.703 24.616 -1.842 1.00 79.19 624 GLU A CA 1
ATOM 4779 C C . GLU A 1 624 ? 6.788 23.541 -1.752 1.00 79.19 624 GLU A C 1
ATOM 4781 O O . GLU A 1 624 ? 7.972 23.822 -1.934 1.00 79.19 624 GLU A O 1
ATOM 4786 N N . TYR A 1 625 ? 6.388 22.288 -1.535 1.00 75.81 625 TYR A N 1
ATOM 4787 C CA . TYR A 1 625 ? 7.329 21.168 -1.496 1.00 75.81 625 TYR A CA 1
ATOM 4788 C C . TYR A 1 625 ? 7.899 20.873 -2.882 1.00 75.81 625 TYR A C 1
ATOM 4790 O O . TYR A 1 625 ? 9.094 20.615 -3.003 1.00 75.81 625 TYR A O 1
ATOM 4798 N N . ALA A 1 626 ? 7.078 20.979 -3.933 1.00 73.81 626 ALA A N 1
ATOM 4799 C CA . ALA A 1 626 ? 7.535 20.822 -5.311 1.00 73.81 626 ALA A CA 1
ATOM 4800 C C . ALA A 1 626 ? 8.574 21.893 -5.681 1.00 73.81 626 ALA A C 1
ATOM 4802 O O . ALA A 1 626 ? 9.584 21.577 -6.303 1.00 73.81 626 ALA A O 1
ATOM 4803 N N . ALA A 1 627 ? 8.375 23.141 -5.244 1.00 78.81 627 ALA A N 1
ATOM 4804 C CA . ALA A 1 627 ? 9.340 24.223 -5.421 1.00 78.81 627 ALA A CA 1
ATOM 4805 C C . ALA A 1 627 ? 10.667 23.949 -4.693 1.00 78.81 627 ALA A C 1
ATOM 4807 O O . ALA A 1 627 ? 11.736 24.251 -5.223 1.00 78.81 627 ALA A O 1
ATOM 4808 N N . GLY A 1 628 ? 10.604 23.333 -3.508 1.00 70.12 628 GLY A N 1
ATOM 4809 C CA . GLY A 1 628 ? 11.776 22.944 -2.721 1.00 70.12 628 GLY A CA 1
ATOM 4810 C C . GLY A 1 628 ? 12.693 21.928 -3.410 1.00 70.12 628 GLY A C 1
ATOM 4811 O O . GLY A 1 628 ? 13.900 21.959 -3.174 1.00 70.12 628 GLY A O 1
ATOM 4812 N N . LEU A 1 629 ? 12.159 21.088 -4.308 1.00 65.62 629 LEU A N 1
ATOM 4813 C CA . LEU A 1 629 ? 12.943 20.102 -5.068 1.00 65.62 629 LEU A CA 1
ATOM 4814 C C . LEU A 1 629 ? 13.927 20.741 -6.062 1.00 65.62 629 LEU A C 1
ATOM 4816 O O . LEU A 1 629 ? 14.862 20.076 -6.487 1.00 65.62 629 LEU A O 1
ATOM 4820 N N . MET A 1 630 ? 13.756 22.020 -6.420 1.00 57.12 630 MET A N 1
ATOM 4821 C CA . MET A 1 630 ? 14.698 22.730 -7.296 1.00 57.12 630 MET A CA 1
ATOM 4822 C C . MET A 1 630 ? 16.020 23.086 -6.596 1.00 57.12 630 MET A C 1
ATOM 4824 O O . MET A 1 630 ? 17.008 23.378 -7.259 1.00 57.12 630 MET A O 1
ATOM 4828 N N . PHE A 1 631 ? 16.034 23.100 -5.260 1.00 53.88 631 PHE A N 1
ATOM 4829 C CA . PHE A 1 631 ? 17.178 23.531 -4.448 1.00 53.88 631 PHE A CA 1
ATOM 4830 C C . PHE A 1 631 ? 17.881 22.370 -3.734 1.00 53.88 631 PHE A C 1
ATOM 4832 O O . PHE A 1 631 ? 18.742 22.604 -2.885 1.00 53.88 631 PHE A O 1
ATOM 4839 N N . GLN A 1 632 ? 17.490 21.132 -4.041 1.00 46.09 632 GLN A N 1
ATOM 4840 C CA . GLN A 1 632 ? 18.145 19.918 -3.566 1.00 46.09 632 GLN A CA 1
ATOM 4841 C C . GLN A 1 632 ? 19.043 19.388 -4.690 1.00 46.09 632 GLN A C 1
ATOM 4843 O O . GLN A 1 632 ? 18.615 18.537 -5.465 1.00 46.09 632 GLN A O 1
ATOM 4848 N N . ASP A 1 633 ? 20.253 19.942 -4.786 1.00 34.94 633 ASP A N 1
ATOM 4849 C CA . ASP A 1 633 ? 21.381 19.322 -5.498 1.00 34.94 633 ASP A CA 1
ATOM 4850 C C . ASP A 1 633 ? 22.188 18.440 -4.536 1.00 34.94 633 ASP A C 1
ATOM 4852 O O . ASP A 1 633 ? 22.500 18.920 -3.415 1.00 34.94 633 ASP A O 1
#

InterPro domains:
  IPR001223 Glycoside hydrolase family 18, catalytic domain [PF00704] (309-501)
  IPR001223 Glycoside hydrolase family 18, catalytic domain [PS51910] (283-565)
  IPR001579 Glycosyl hydrolase family 18, active site [PS01095] (397-405)
  IPR008183 Aldose 1-/Glucose-6-phosphate 1-epimerase [PF01263] (37-295)
  IPR009060 UBA-like superfamily [SSF46934] (589-632)
  IPR011013 Galactose mutarotase-like domain superfamily [SSF74650] (37-290)
  IPR014718 Glycoside hydrolase-type carbohydrate-binding [G3DSA:2.70.98.10] (20-305)
  IPR015940 Ubiquitin-associated domain [PF00627] (596-626)
  IPR015940 Ubiquitin-associated domain [PS50030] (593-633)
  IPR015940 Ubiquitin-associated domain [SM00165] (595-632)
  IPR017853 Glycoside hydrolase superfamily [SSF51445] (299-555)
  IPR025532 Glucose-6-phosphate 1-epimerase [cd09020] (35-290)

Organism: NCBI:txid329885

Foldseek 3Di:
DDDPDDPDPDDPPPADDFWDWDDDLQKIKIAAPQGWIWIAHLQLSFTQFTDAPNDTWWDFFPLFDSNLPDQTRTGFHKQPFEAAQDDCPDLQNQAHHSGCSNNWGWDWPDKDQDPDDPLDDDGRFKMKTKTKDWLVRGDPSSCVSNVFTKMWIWMWMDGHVDIDIDIDIGGPDPDDDFGKIKRFHKTFDDFLQQKKKALQAQFWKQWVVVVRDIDGRPDRIDRDPDWTWIKTAQRVAQWIFIDGNNHGDDIDGHDPARMWIKGQGPQPSLVVDPSHPPSRCSGGIITTMTIDHPCLDQPQAPVLLLPVPLPAAEDEQDDWEQDPDFLPIDRVNHRCPPPSCVRVLVRCVVCVVSNHAYEYEYDPPSDDLQVQQADPDVVSNCRRVVSVLVSCVVSVHQEYEYEQQAAHALVSVVVVLVVCCVSPPQRRAYEYAWALQLLAPPGDTRHDPNDHVVVNCVVCVSSHQAYQHEQWLQSHALLACQSVVLSVVVPDQQLRYAYEAEQDCVLFQTHHDDPPRNLVRLLVVCVVHVNHNYYDYRPQCQGPPCGNNNSSVSSSVRVCSVPPDRDDDDDDDPPDDDDDPPDRPPDDGRDGPADPVLLVLLVVLPDDSSLSSNLCRVVVNDSVSSNVVVVDD

Secondary structure (DSSP, 8-state):
---S-PPPP-----PPPPPEEEEETTEEEEE-TTS-EEEEETBTTEEEEEEETTEE-B-B-TT---SSSS--SBSB-EEBS-SSSPPTTSTTTTSPTTBSGGGSBPEEEEEE--SS-TT--SSSSEEEEEEEEEGGGS-HHHHHHH---EEEEEEEEEETTEEEEEEEEEE-SSS-----EEE--EEE-S-GGGEEEES-TT-EEEETTTTTEEEE--SSEEE-SS-EEEEEES-SSSEEEEEETTEEEEEEE-SS--EEEEEE-HHHHHHH-TT--STTGGGGEEEEEEEE-----S---SHHHHHTT----EEEEEEEEE-SSTT-EEETTB-TTSGGGHHHHHHHHHHHHTT-EEEEEEESSS--HHHHHHSS-HHHHHHHHHHHHHHHHHHT-SEEEEE--S---HHHHHHHHHHHHHHH-TTSEEEE--BGGGGSTT---TT-TT--HHHHHHHHTTT---EEEE--TTS--SSSSHHHHHHHHTT--GGGEEEEEESSTTSSSS----TTHHHHHHHHHHHH-TT---EEEE-STT-TTTTTT-THHHHHHHHHHHHSPPPPPPP-------PPTT----PPPPP-SS-HHHHHHHHHTT--HHHHHHHHHHTTT-HHHHHHGGG--

pLDDT: mean 87.9, std 14.45, range [32.31, 98.94]